Protein AF-A0A6I5P3J1-F1 (afdb_monomer)

Nearest PDB structures (foldseek):
  6z1f-assembly1_3  TM=9.610E-01  e=6.184E-30  Nostoc sp. PCC 7120 = FACHB-418
  6z1f-assembly1_6  TM=9.092E-01  e=3.476E-29  Nostoc sp. PCC 7120 = FACHB-418
  6z1d-assembly1_B  TM=9.100E-01  e=6.913E-25  Nostoc sp. PCC 7120 = FACHB-418
  6z1g-assembly1_A  TM=9.385E-01  e=3.424E-09  Nostoc sp. PCC 7120 = FACHB-418
  6mr1-assembly2_B  TM=9.214E-01  e=2.159E-08  Thermosynechococcus vestitus BP-1

Secondary structure (DSSP, 8-state):
-EEEEEEGGGG--SSTTHHHHHHHHHHHHHHHHHHHH---EEEEEE-HHHHHS-SSTT-PPPHHHHHHHHHHHHHHH-TT--PBTTB---SPPPP--EEE--S-GGGS-HHHHSTTT---------HHHHHHHHHHHTGGGT--HHHHHHHHHHSTT--HHHHHHHHHHHHHHHHHHHHHHH-TTTHHHHHTS-SSPPPPPPP---HHHHHHHHHHHHHHHHHHHHHHHHHHHHHHHHHT-SSS--SSSSTTTTT--SS-------------------------------------TTS-PPPHHHHHHHHHHHHTT-EEEEEEE-HHHHTTT--EEEEE---S-HHHHHHHHHHHHHHTTTSEEEEEEEETTTTEEEEEEEEE---

Radius of gyration: 30.61 Å; Cα contacts (8 Å, |Δi|>4): 395; chains: 1; bounding box: 60×76×86 Å

Foldseek 3Di:
DAEQEDELVCLDDPDQCVSLLVVLVSLVVQLVCCVPVVDAYAYEYEAVCSNQNDPDPPDDGDSSNVSNLVSLVVCLVQVQARDHVPDHDPGTTPRHHYHYDHDDCVRHDVVCVDPRRDDDDDDDQDLVSLLVLLCVLCVVQPDDSVLSNVLCVLCVQDDSVLSNVLLVVQVVVVVVVVCVVCDVVRVCCQDVVDPDHDDDDRGRPDSVVSSVSSVVVVVVVVVVVVVVVVVVVVVVVVVPPPDDDPPPPPPPPVPDDPRPDDDDYDDDDYDDDDDDDDDDDDDDDDDDDDDDDDDDPPFPQQDPVVLVVVVVLVVVVWWKWKWKDAPVCVVVVDTHTQDGDPPPDSVVVRVSVSVSCVVRVQIWMWMWTADPVVRDTPDIGTRHHGD

Solvent-accessible surface area (backbone atoms only — not comparable to full-atom values): 23934 Å² total; per-residue (Å²): 119,49,76,40,80,42,55,14,69,67,38,52,63,96,54,86,51,50,37,34,51,50,55,41,50,49,50,48,51,33,24,47,46,31,72,74,70,73,43,60,39,31,37,37,35,40,40,39,38,76,27,50,38,68,92,43,103,80,57,73,84,51,73,42,34,55,41,38,53,53,44,52,44,52,38,58,77,35,49,38,67,73,63,51,94,98,48,87,71,91,72,75,43,59,73,61,56,76,48,75,43,59,92,61,72,85,64,44,67,62,83,52,65,39,91,91,61,51,84,87,82,89,87,73,78,50,73,68,53,45,49,54,52,54,44,60,74,42,57,92,63,73,64,50,73,67,49,44,49,52,55,48,66,75,44,71,88,58,59,76,64,54,59,56,50,49,58,48,52,61,51,48,56,56,50,51,52,49,36,65,75,61,29,79,89,44,38,60,50,51,61,76,68,48,97,64,68,81,82,80,75,86,71,85,73,46,61,71,56,54,52,52,53,43,54,49,51,54,52,51,53,52,50,54,52,53,53,50,51,49,50,54,48,50,51,50,52,66,73,51,80,62,95,87,71,80,78,78,69,55,83,74,61,82,75,72,70,91,59,90,70,95,77,87,85,85,88,88,84,84,89,80,89,82,92,88,89,86,91,84,91,79,88,86,88,88,88,88,86,85,87,84,83,91,88,72,95,85,64,75,68,77,52,73,69,55,51,53,52,52,51,54,39,47,74,72,67,30,38,51,34,37,32,35,27,48,80,77,38,52,79,70,72,58,70,42,74,71,51,80,45,88,65,87,43,73,66,62,43,52,54,52,50,40,49,45,51,63,76,42,56,73,18,35,29,28,44,34,31,31,35,76,87,78,74,40,76,78,40,78,44,76,79,42,61,49,128

pLDDT: mean 75.34, std 22.21, range [23.5, 97.44]

Sequence (387 aa):
VEVVHISGGELESPDAGDPARLIRLRYREAAELVRVRGKMAVLMINDLDAGAGRFDGLTQYTVNTQLVNNTLMNIADNPTNVQLPGSYDETPLPRIPIVVTGNDFATLYAPLIRDGRMEKFYWEPDHDDRLGIVGGIFAPDGLTRADIETLVDEFPTQAIDFYGALRAQIYDEQIVDFIHAVGVENVSRSVVNTTKPPQFKQPNFRIAHLIEVGNQLVREQRRVQEMSLVSEYNQALTRTARPGQAEAHMAQKANGQFYRTYASDANSASNSNATTMAAAQASPERNARASDAELSSLRPSLTPETQQQVHNLLAQGYRVGMEHVDERRFRTNSWQSCTILDAQDDTQAFDAMERCLTQYSNEYVRLIGIDPKNKQRVLETIIQRPS

Structure (mmCIF, N/CA/C/O backbone):
data_AF-A0A6I5P3J1-F1
#
_entry.id   AF-A0A6I5P3J1-F1
#
loop_
_atom_site.group_PDB
_atom_site.id
_atom_site.type_symbol
_atom_site.label_atom_id
_atom_site.label_alt_id
_atom_site.label_comp_id
_atom_site.label_asym_id
_atom_site.label_entity_id
_atom_site.label_seq_id
_atom_site.pdbx_PDB_ins_code
_atom_site.Cartn_x
_atom_site.Cartn_y
_atom_site.Cartn_z
_atom_site.occupancy
_atom_site.B_iso_or_equiv
_atom_site.auth_seq_id
_atom_site.auth_comp_id
_atom_site.auth_asym_id
_atom_site.auth_atom_id
_atom_site.pdbx_PDB_model_num
ATOM 1 N N . VAL A 1 1 ? 13.137 -15.853 -1.231 1.00 86.62 1 VAL A N 1
ATOM 2 C CA . VAL A 1 1 ? 13.192 -14.896 -2.357 1.00 86.62 1 VAL A CA 1
ATOM 3 C C . VAL A 1 1 ? 13.574 -13.550 -1.768 1.00 86.62 1 VAL A C 1
ATOM 5 O O . VAL A 1 1 ? 13.016 -13.214 -0.733 1.00 86.62 1 VAL A O 1
ATOM 8 N N . GLU A 1 2 ? 14.560 -12.850 -2.324 1.00 94.12 2 GLU A N 1
ATOM 9 C CA . GLU A 1 2 ? 14.904 -11.476 -1.919 1.00 94.12 2 GLU A CA 1
ATOM 10 C C . GLU A 1 2 ? 14.090 -10.482 -2.765 1.00 94.12 2 GLU A C 1
ATOM 12 O O . GLU A 1 2 ? 13.913 -10.695 -3.963 1.00 94.12 2 GLU A O 1
ATOM 17 N N . VAL A 1 3 ? 13.551 -9.430 -2.151 1.00 96.25 3 VAL A N 1
ATOM 18 C CA . VAL A 1 3 ? 12.688 -8.455 -2.835 1.00 96.25 3 VAL A CA 1
ATOM 19 C C . VAL A 1 3 ? 13.386 -7.103 -2.854 1.00 96.25 3 VAL A C 1
ATOM 21 O O . VAL A 1 3 ? 13.797 -6.603 -1.808 1.00 96.25 3 VAL A O 1
ATOM 24 N N . VAL A 1 4 ? 13.522 -6.518 -4.042 1.00 96.38 4 VAL A N 1
ATOM 25 C CA . VAL A 1 4 ? 13.936 -5.123 -4.216 1.00 96.38 4 VAL A CA 1
ATOM 26 C C . VAL A 1 4 ? 12.673 -4.303 -4.435 1.00 96.38 4 VAL A C 1
ATOM 28 O O . VAL A 1 4 ? 11.922 -4.579 -5.368 1.00 96.38 4 VAL A O 1
ATOM 31 N N . HIS A 1 5 ? 12.422 -3.329 -3.566 1.00 95.62 5 HIS A N 1
ATOM 32 C CA . HIS A 1 5 ? 11.192 -2.540 -3.578 1.00 95.62 5 HIS A CA 1
ATOM 33 C C . HIS A 1 5 ? 11.377 -1.199 -4.292 1.00 95.62 5 HIS A C 1
ATOM 35 O O . HIS A 1 5 ? 12.424 -0.562 -4.173 1.00 95.62 5 HIS A O 1
ATOM 41 N N . ILE A 1 6 ? 10.329 -0.777 -4.995 1.00 94.25 6 ILE A N 1
ATOM 42 C CA . ILE A 1 6 ? 10.117 0.583 -5.488 1.00 94.25 6 ILE A CA 1
ATOM 43 C C . ILE A 1 6 ? 8.711 1.002 -5.063 1.00 94.25 6 ILE A C 1
ATOM 45 O O . ILE A 1 6 ? 7.750 0.268 -5.305 1.00 94.25 6 ILE A O 1
ATOM 49 N N . SER A 1 7 ? 8.584 2.170 -4.444 1.00 88.94 7 SER A N 1
ATOM 50 C CA . SER A 1 7 ? 7.281 2.788 -4.178 1.00 88.94 7 SER A CA 1
ATOM 51 C C . SER A 1 7 ? 6.834 3.635 -5.370 1.00 88.94 7 SER A C 1
ATOM 53 O O . SER A 1 7 ? 7.659 4.293 -6.004 1.00 88.94 7 SER A O 1
ATOM 55 N N . GLY A 1 8 ? 5.530 3.685 -5.653 1.00 81.88 8 GLY A N 1
ATOM 56 C CA . GLY A 1 8 ? 4.958 4.559 -6.680 1.00 81.88 8 GLY A CA 1
ATOM 57 C C . GLY A 1 8 ? 5.369 6.023 -6.509 1.00 81.88 8 GLY A C 1
ATOM 58 O O . GLY A 1 8 ? 5.711 6.679 -7.488 1.00 81.88 8 GLY A O 1
ATOM 59 N N . GLY A 1 9 ? 5.468 6.509 -5.267 1.00 79.94 9 GLY A N 1
ATOM 60 C CA . GLY A 1 9 ? 5.926 7.874 -4.980 1.00 79.94 9 GLY A CA 1
ATOM 61 C C . GLY A 1 9 ? 7.394 8.143 -5.342 1.00 79.94 9 GLY A C 1
ATOM 62 O O . GLY A 1 9 ? 7.754 9.284 -5.599 1.00 79.94 9 GLY A O 1
ATOM 63 N N . GLU A 1 10 ? 8.249 7.116 -5.420 1.00 83.38 10 GLU A N 1
ATOM 64 C CA . GLU A 1 10 ? 9.644 7.266 -5.878 1.00 83.38 10 GLU A CA 1
ATOM 65 C C . GLU A 1 10 ? 9.749 7.374 -7.407 1.00 83.38 10 GLU A C 1
ATOM 67 O O . GLU A 1 10 ? 10.803 7.718 -7.945 1.00 83.38 10 GLU A O 1
ATOM 72 N N . LEU A 1 11 ? 8.665 7.065 -8.124 1.00 83.12 11 LEU A N 1
ATOM 73 C CA . LEU A 1 11 ? 8.583 7.205 -9.576 1.00 83.12 11 LEU A CA 1
ATOM 74 C C . LEU A 1 11 ? 8.127 8.606 -10.009 1.00 83.12 11 LEU A C 1
ATOM 76 O O . LEU A 1 11 ? 8.087 8.898 -11.207 1.00 83.12 11 LEU A O 1
ATOM 80 N N . GLU A 1 12 ? 7.861 9.489 -9.047 1.00 79.44 12 GLU A N 1
ATOM 81 C CA . GLU A 1 12 ? 7.618 10.908 -9.255 1.00 79.44 12 GLU A CA 1
ATOM 82 C C . GLU A 1 12 ? 8.851 11.715 -8.814 1.00 79.44 12 GLU A C 1
ATOM 84 O O . GLU A 1 12 ? 9.298 11.640 -7.674 1.00 79.44 12 GLU A O 1
ATOM 89 N N . SER A 1 13 ? 9.439 12.484 -9.732 1.00 79.38 13 SER A N 1
ATOM 90 C CA . SER A 1 13 ? 10.625 13.303 -9.451 1.00 79.38 13 SER A CA 1
ATOM 91 C C . SER A 1 13 ? 10.563 14.631 -10.210 1.00 79.38 13 SER A C 1
ATOM 93 O O . SER A 1 13 ? 10.092 14.649 -11.352 1.00 79.38 13 SER A O 1
ATOM 95 N N . PRO A 1 14 ? 11.036 15.751 -9.631 1.00 76.19 14 PRO A N 1
ATOM 96 C CA . PRO A 1 14 ? 11.164 17.009 -10.365 1.00 76.19 14 PRO A CA 1
ATOM 97 C C . PRO A 1 14 ? 12.194 16.917 -11.504 1.00 76.19 14 PRO A C 1
ATOM 99 O O . PRO A 1 14 ? 12.090 17.658 -12.482 1.00 76.19 14 PRO A O 1
ATOM 102 N N . ASP A 1 15 ? 13.152 15.991 -11.403 1.00 79.06 15 ASP A N 1
ATOM 103 C CA . ASP A 1 15 ? 14.215 15.809 -12.383 1.00 79.06 15 ASP A CA 1
ATOM 104 C C . ASP A 1 15 ? 13.796 14.818 -13.474 1.00 79.06 15 ASP A C 1
ATOM 106 O O . ASP A 1 15 ? 13.543 13.631 -13.234 1.00 79.06 15 ASP A O 1
ATOM 110 N N . ALA A 1 16 ? 13.742 15.308 -14.714 1.00 76.00 16 ALA A N 1
ATOM 111 C CA . ALA A 1 16 ? 13.331 14.507 -15.858 1.00 76.00 16 ALA A CA 1
ATOM 112 C C . ALA A 1 16 ? 14.263 13.300 -16.065 1.00 76.00 16 ALA A C 1
ATOM 114 O O . ALA A 1 16 ? 15.468 13.442 -16.272 1.00 76.00 16 ALA A O 1
ATOM 115 N N . GLY A 1 17 ? 13.680 12.100 -16.069 1.00 80.62 17 GLY A N 1
ATOM 116 C CA . GLY A 1 17 ? 14.396 10.850 -16.347 1.00 80.62 17 GLY A CA 1
ATOM 117 C C . GLY A 1 17 ? 15.057 10.181 -15.144 1.00 80.62 17 GLY A C 1
ATOM 118 O O . GLY A 1 17 ? 15.523 9.047 -15.284 1.00 80.62 17 GLY A O 1
ATOM 119 N N . ASP A 1 18 ? 15.026 10.792 -13.959 1.00 86.94 18 ASP A N 1
ATOM 120 C CA . ASP A 1 18 ? 15.466 10.120 -12.735 1.00 86.94 18 ASP A CA 1
ATOM 121 C C . ASP A 1 18 ? 14.627 8.864 -12.402 1.00 86.94 18 ASP A C 1
ATOM 123 O O . ASP A 1 18 ? 15.227 7.817 -12.143 1.00 86.94 18 ASP A O 1
ATOM 127 N N . PRO A 1 19 ? 13.285 8.855 -12.571 1.00 88.38 19 PRO A N 1
ATOM 128 C CA . PRO A 1 19 ? 12.478 7.645 -12.364 1.00 88.38 19 PRO A CA 1
ATOM 129 C C . PRO A 1 19 ? 12.884 6.477 -13.276 1.00 88.38 19 PRO A C 1
ATOM 131 O O . PRO A 1 19 ? 12.952 5.320 -12.858 1.00 88.38 19 PRO A O 1
ATOM 134 N N . ALA A 1 20 ? 13.235 6.771 -14.532 1.00 90.81 20 ALA A N 1
ATOM 135 C CA . ALA A 1 20 ? 13.727 5.771 -15.479 1.00 90.81 20 ALA A CA 1
ATOM 136 C C . ALA A 1 20 ? 15.096 5.206 -15.063 1.00 90.81 20 ALA A C 1
ATOM 138 O O . ALA A 1 20 ? 15.350 4.002 -15.179 1.00 90.81 20 ALA A O 1
ATOM 139 N N . ARG A 1 21 ? 15.987 6.067 -14.559 1.00 92.31 21 ARG A N 1
ATOM 140 C CA . ARG A 1 21 ? 17.290 5.664 -14.021 1.00 92.31 21 ARG A CA 1
ATOM 141 C C . ARG A 1 21 ? 17.126 4.797 -12.771 1.00 92.31 21 ARG A C 1
ATOM 143 O O . ARG A 1 21 ? 17.815 3.782 -12.663 1.00 92.31 21 ARG A O 1
ATOM 150 N N . LEU A 1 22 ? 16.206 5.156 -11.875 1.00 93.69 22 LEU A N 1
ATOM 151 C CA . LEU A 1 22 ? 15.910 4.419 -10.647 1.00 93.69 22 LEU A CA 1
ATOM 152 C C . LEU A 1 22 ? 15.470 2.980 -10.944 1.00 93.69 22 LEU A C 1
ATOM 154 O O . LEU A 1 22 ? 16.048 2.047 -10.390 1.00 93.69 22 LEU A O 1
ATOM 158 N N . ILE A 1 23 ? 14.529 2.780 -11.874 1.00 94.75 23 ILE A N 1
ATOM 159 C CA . ILE A 1 23 ? 14.066 1.436 -12.265 1.00 94.75 23 ILE A CA 1
ATOM 160 C C . ILE A 1 23 ? 15.234 0.573 -12.759 1.00 94.75 23 ILE A C 1
ATOM 162 O O . ILE A 1 23 ? 15.389 -0.572 -12.335 1.00 94.75 23 ILE A O 1
ATOM 166 N N . ARG A 1 24 ? 16.098 1.123 -13.623 1.00 95.25 24 ARG A N 1
ATOM 167 C CA . ARG A 1 24 ? 17.278 0.409 -14.144 1.00 95.25 24 ARG A CA 1
ATOM 168 C C . ARG A 1 24 ? 18.265 0.060 -13.035 1.00 95.25 24 ARG A C 1
ATOM 170 O O . ARG A 1 24 ? 18.791 -1.050 -13.019 1.00 95.25 24 ARG A O 1
ATOM 177 N N . LEU A 1 25 ? 18.500 0.985 -12.107 1.00 95.44 25 LEU A N 1
ATOM 178 C CA . LEU A 1 25 ? 19.387 0.773 -10.966 1.00 95.44 25 LEU A CA 1
ATOM 179 C C . LEU A 1 25 ? 18.881 -0.368 -10.075 1.00 95.44 25 LEU A C 1
ATOM 181 O O . LEU A 1 25 ? 19.639 -1.290 -9.787 1.00 95.44 25 LEU A O 1
ATOM 185 N N . ARG A 1 26 ? 17.598 -0.345 -9.702 1.00 96.50 26 ARG A N 1
ATOM 186 C CA . ARG A 1 26 ? 16.968 -1.370 -8.855 1.00 96.50 26 ARG A CA 1
ATOM 187 C C . ARG A 1 26 ? 16.869 -2.730 -9.544 1.00 96.50 26 ARG A C 1
ATOM 189 O O . ARG A 1 26 ? 17.075 -3.758 -8.906 1.00 96.50 26 ARG A O 1
ATOM 196 N N . TYR A 1 27 ? 16.634 -2.753 -10.856 1.00 96.94 27 TYR A N 1
ATOM 197 C CA . TYR A 1 27 ? 16.687 -3.990 -11.637 1.00 96.94 27 TYR A CA 1
ATOM 198 C C . TYR A 1 27 ? 18.093 -4.610 -11.613 1.00 96.94 27 TYR A C 1
ATOM 200 O O . TYR A 1 27 ? 18.238 -5.809 -11.379 1.00 96.94 27 TYR A O 1
ATOM 208 N N . ARG A 1 28 ? 19.145 -3.797 -11.803 1.00 94.62 28 ARG A N 1
ATOM 209 C CA . ARG A 1 28 ? 20.540 -4.261 -11.707 1.00 94.62 28 ARG A CA 1
ATOM 210 C C . ARG A 1 28 ? 20.904 -4.706 -10.293 1.00 94.62 28 ARG A C 1
ATOM 212 O O . ARG A 1 28 ? 21.594 -5.704 -10.147 1.00 94.62 28 ARG A O 1
ATOM 219 N N . GLU A 1 29 ? 20.420 -4.013 -9.267 1.00 94.56 29 GLU A N 1
ATOM 220 C CA . GLU A 1 29 ? 20.587 -4.423 -7.868 1.00 94.56 29 GLU A CA 1
ATOM 221 C C . GLU A 1 29 ? 20.016 -5.829 -7.636 1.00 94.56 29 GLU A C 1
ATOM 223 O O . GLU A 1 29 ? 20.724 -6.706 -7.144 1.00 94.56 29 GLU A O 1
ATOM 228 N N . ALA A 1 30 ? 18.784 -6.092 -8.083 1.00 96.00 30 ALA A N 1
ATOM 229 C CA . ALA A 1 30 ? 18.188 -7.425 -8.010 1.00 96.00 30 ALA A CA 1
ATOM 230 C C . ALA A 1 30 ? 18.987 -8.470 -8.815 1.00 96.00 30 ALA A C 1
ATOM 232 O O . ALA A 1 30 ? 19.178 -9.596 -8.352 1.00 96.00 30 ALA A O 1
ATOM 233 N N . ALA A 1 31 ? 19.502 -8.093 -9.990 1.00 95.19 31 ALA A N 1
ATOM 234 C CA . ALA A 1 31 ? 20.349 -8.948 -10.819 1.00 95.19 31 ALA A CA 1
ATOM 235 C C . ALA A 1 31 ? 21.655 -9.346 -10.111 1.00 95.19 31 ALA A C 1
ATOM 237 O O . ALA A 1 31 ? 22.053 -10.513 -10.134 1.00 95.19 31 ALA A O 1
ATOM 238 N N . GLU A 1 32 ? 22.285 -8.403 -9.416 1.00 92.69 32 GLU A N 1
ATOM 239 C CA . GLU A 1 32 ? 23.478 -8.653 -8.611 1.00 92.69 32 GLU A CA 1
ATOM 240 C C . GLU A 1 32 ? 23.196 -9.570 -7.419 1.00 92.69 32 GLU A C 1
ATOM 242 O O . GLU A 1 32 ? 24.002 -10.456 -7.130 1.00 92.69 32 GLU A O 1
ATOM 247 N N . LEU A 1 33 ? 22.036 -9.437 -6.763 1.00 93.62 33 LEU A N 1
ATOM 248 C CA . LEU A 1 33 ? 21.637 -10.352 -5.688 1.00 93.62 33 LEU A CA 1
ATOM 249 C C . LEU A 1 33 ? 21.559 -11.801 -6.183 1.00 93.62 33 LEU A C 1
ATOM 251 O O . LEU A 1 33 ? 22.085 -12.701 -5.523 1.00 93.62 33 LEU A O 1
ATOM 255 N N . VAL A 1 34 ? 20.977 -12.031 -7.365 1.00 94.94 34 VAL A N 1
ATOM 256 C CA . VAL A 1 34 ? 20.931 -13.369 -7.978 1.00 94.94 34 VAL A CA 1
ATOM 257 C C . VAL A 1 34 ? 22.337 -13.866 -8.301 1.00 94.94 34 VAL A C 1
ATOM 259 O O . VAL A 1 34 ? 22.687 -14.993 -7.948 1.00 94.94 34 VAL A O 1
ATOM 262 N N . ARG A 1 35 ? 23.158 -13.022 -8.933 1.00 92.56 35 ARG A N 1
ATOM 263 C CA . ARG A 1 35 ? 24.502 -13.380 -9.402 1.00 92.56 35 ARG A CA 1
ATOM 264 C C . ARG A 1 35 ? 25.467 -13.706 -8.261 1.00 92.56 35 ARG A C 1
ATOM 266 O O . ARG A 1 35 ? 26.195 -14.688 -8.348 1.00 92.56 35 ARG A O 1
ATOM 273 N N . VAL A 1 36 ? 25.477 -12.893 -7.204 1.00 91.69 36 VAL A N 1
ATOM 274 C CA . VAL A 1 36 ? 26.443 -12.999 -6.098 1.00 91.69 36 VAL A CA 1
ATOM 275 C C . VAL A 1 36 ? 25.971 -13.970 -5.021 1.00 91.69 36 VAL A C 1
ATOM 277 O O . VAL A 1 36 ? 26.767 -14.752 -4.507 1.00 91.69 36 VAL A O 1
ATOM 280 N N . ARG A 1 37 ? 24.686 -13.921 -4.645 1.00 89.06 37 ARG A N 1
ATOM 281 C CA . ARG A 1 37 ? 24.162 -14.704 -3.512 1.00 89.06 37 ARG A CA 1
ATOM 282 C C . ARG A 1 37 ? 23.553 -16.039 -3.929 1.00 89.06 37 ARG A C 1
ATOM 284 O O . ARG A 1 37 ? 23.263 -16.848 -3.052 1.00 89.06 37 ARG A O 1
ATOM 291 N N . GLY A 1 38 ? 23.316 -16.263 -5.225 1.00 89.94 38 GLY A N 1
ATOM 292 C CA . GLY A 1 38 ? 22.702 -17.493 -5.733 1.00 89.94 38 GLY A CA 1
ATOM 293 C C . GLY A 1 38 ? 21.269 -17.721 -5.237 1.00 89.94 38 GLY A C 1
ATOM 294 O O . GLY A 1 38 ? 20.818 -18.861 -5.156 1.00 89.94 38 GLY A O 1
ATOM 295 N N . LYS A 1 39 ? 20.552 -16.655 -4.856 1.00 88.00 39 LYS A N 1
ATOM 296 C CA . LYS A 1 39 ? 19.162 -16.712 -4.378 1.00 88.00 39 LYS A CA 1
ATOM 297 C C . LYS A 1 39 ? 18.219 -16.110 -5.411 1.00 88.00 39 LYS A C 1
ATOM 299 O O . LYS A 1 39 ? 18.588 -15.179 -6.114 1.00 88.00 39 LYS A O 1
ATOM 304 N N . MET A 1 40 ? 16.978 -16.595 -5.451 1.00 95.25 40 MET A N 1
ATOM 305 C CA . MET A 1 40 ? 15.918 -15.956 -6.237 1.00 95.25 40 MET A CA 1
ATOM 306 C C . MET A 1 40 ? 15.684 -14.523 -5.749 1.00 95.25 40 MET A C 1
ATOM 308 O O . MET A 1 40 ? 15.490 -14.331 -4.543 1.00 95.25 40 MET A O 1
ATOM 312 N N . ALA A 1 41 ? 15.642 -13.564 -6.674 1.00 96.50 41 ALA A N 1
ATOM 313 C CA . ALA A 1 41 ? 15.286 -12.175 -6.406 1.00 96.50 41 ALA A CA 1
ATOM 314 C C . ALA A 1 41 ? 14.157 -11.698 -7.331 1.00 96.50 41 ALA A C 1
ATOM 316 O O . ALA A 1 41 ? 13.994 -12.223 -8.433 1.00 96.50 41 ALA A O 1
ATOM 317 N N . VAL A 1 42 ? 13.389 -10.709 -6.880 1.00 97.44 42 VAL A N 1
ATOM 318 C CA . VAL A 1 42 ? 12.285 -10.085 -7.624 1.00 97.44 42 VAL A CA 1
ATOM 319 C C . VAL A 1 42 ? 12.333 -8.571 -7.438 1.00 97.44 42 VAL A C 1
ATOM 321 O O . VAL A 1 42 ? 12.675 -8.085 -6.358 1.00 97.44 42 VAL A O 1
ATOM 324 N N . LEU A 1 43 ? 11.994 -7.827 -8.489 1.00 97.31 43 LEU A N 1
ATOM 325 C CA . LEU A 1 43 ? 11.749 -6.391 -8.406 1.00 97.31 43 LEU A CA 1
ATOM 326 C C . LEU A 1 43 ? 10.251 -6.167 -8.177 1.00 97.31 43 LEU A C 1
ATOM 328 O O . LEU A 1 43 ? 9.442 -6.567 -9.009 1.00 97.31 43 LEU A O 1
ATOM 332 N N . MET A 1 44 ? 9.879 -5.543 -7.063 1.00 96.44 44 MET A N 1
ATOM 333 C CA . MET A 1 44 ? 8.490 -5.255 -6.707 1.00 96.44 44 MET A CA 1
ATOM 334 C C . MET A 1 44 ? 8.239 -3.750 -6.766 1.00 96.44 44 MET A C 1
ATOM 336 O O . MET A 1 44 ? 8.883 -2.990 -6.045 1.00 96.44 44 MET A O 1
ATOM 340 N N . ILE A 1 45 ? 7.309 -3.330 -7.619 1.00 92.88 45 ILE A N 1
ATOM 341 C CA . ILE A 1 45 ? 6.881 -1.938 -7.763 1.00 92.88 45 ILE A CA 1
ATOM 342 C C . ILE A 1 45 ? 5.468 -1.821 -7.196 1.00 92.88 45 ILE A C 1
ATOM 344 O O . ILE A 1 45 ? 4.522 -2.337 -7.791 1.00 92.88 45 ILE A O 1
ATOM 348 N N . ASN A 1 46 ? 5.330 -1.161 -6.051 1.00 90.12 46 ASN A N 1
ATOM 349 C CA . ASN A 1 46 ? 4.037 -0.997 -5.393 1.00 90.12 46 ASN A CA 1
ATOM 350 C C . ASN A 1 46 ? 3.354 0.298 -5.822 1.00 90.12 46 ASN A C 1
ATOM 352 O O . ASN A 1 46 ? 4.023 1.319 -5.971 1.00 90.12 46 ASN A O 1
ATOM 356 N N . ASP A 1 47 ? 2.032 0.244 -5.968 1.00 82.69 47 ASP A N 1
ATOM 357 C CA . ASP A 1 47 ? 1.157 1.389 -6.248 1.00 82.69 47 ASP A CA 1
ATOM 358 C C . ASP A 1 47 ? 1.627 2.192 -7.471 1.00 82.69 47 ASP A C 1
ATOM 360 O O . ASP A 1 47 ? 1.813 3.409 -7.431 1.00 82.69 47 ASP A O 1
ATOM 364 N N . LEU A 1 48 ? 1.884 1.493 -8.584 1.00 80.00 48 LEU A N 1
ATOM 365 C CA . LEU A 1 48 ? 2.404 2.111 -9.807 1.00 80.00 48 LEU A CA 1
ATOM 366 C C . LEU A 1 48 ? 1.442 3.162 -10.374 1.00 80.00 48 LEU A C 1
ATOM 368 O O . LEU A 1 48 ? 1.887 4.148 -10.957 1.00 80.00 48 LEU A O 1
ATOM 372 N N . ASP A 1 49 ? 0.137 2.976 -10.204 1.00 70.38 49 ASP A N 1
ATOM 373 C CA . ASP A 1 49 ? -0.881 3.963 -10.562 1.00 70.38 49 ASP A CA 1
ATOM 374 C C . ASP A 1 49 ? -0.709 5.284 -9.801 1.00 70.38 49 ASP A C 1
ATOM 376 O O . ASP A 1 49 ? -1.029 6.335 -10.354 1.00 70.38 49 ASP A O 1
ATOM 380 N N . ALA A 1 50 ? -0.101 5.264 -8.610 1.00 64.81 50 ALA A N 1
ATOM 381 C CA . ALA A 1 50 ? 0.222 6.478 -7.875 1.00 64.81 50 ALA A CA 1
ATOM 382 C C . ALA A 1 50 ? 1.403 7.280 -8.446 1.00 64.81 50 ALA A C 1
ATOM 384 O O . ALA A 1 50 ? 1.444 8.497 -8.296 1.00 64.81 50 ALA A O 1
ATOM 385 N N . GLY A 1 51 ? 2.346 6.626 -9.127 1.00 58.38 51 GLY A N 1
ATOM 386 C CA . GLY A 1 51 ? 3.509 7.289 -9.740 1.00 58.38 51 GLY A CA 1
ATOM 387 C C . GLY A 1 51 ? 3.427 7.466 -11.259 1.00 58.38 51 GLY A C 1
ATOM 388 O O . GLY A 1 51 ? 4.129 8.296 -11.835 1.00 58.38 51 GLY A O 1
ATOM 389 N N . ALA A 1 52 ? 2.600 6.662 -11.930 1.00 56.28 52 ALA A N 1
ATOM 390 C CA . ALA A 1 52 ? 2.525 6.565 -13.388 1.00 56.28 52 ALA A CA 1
ATOM 391 C C . ALA A 1 52 ? 1.082 6.518 -13.938 1.00 56.28 52 ALA A C 1
ATOM 393 O O . ALA A 1 52 ? 0.895 6.366 -15.150 1.00 56.28 52 ALA A O 1
ATOM 394 N N . GLY A 1 53 ? 0.064 6.618 -13.077 1.00 53.38 53 GLY A N 1
ATOM 395 C CA . GLY A 1 53 ? -1.351 6.659 -13.452 1.00 53.38 53 GLY A CA 1
ATOM 396 C C . GLY A 1 53 ? -1.890 8.083 -13.618 1.00 53.38 53 GLY A C 1
ATOM 397 O O . GLY A 1 53 ? -1.275 9.069 -13.211 1.00 53.38 53 GLY A O 1
ATOM 398 N N . ARG A 1 54 ? -3.061 8.207 -14.254 1.00 55.06 54 ARG A N 1
ATOM 399 C CA . ARG A 1 54 ? -3.793 9.480 -14.335 1.00 55.06 54 ARG A CA 1
ATOM 400 C C . ARG A 1 54 ? -4.730 9.589 -13.136 1.00 55.06 54 ARG A C 1
ATOM 402 O O . ARG A 1 54 ? -5.680 8.820 -13.059 1.00 55.06 54 ARG A O 1
ATOM 409 N N . PHE A 1 55 ? -4.505 10.554 -12.250 1.00 49.53 55 PHE A N 1
ATOM 410 C CA . PHE A 1 55 ? -5.394 10.769 -11.102 1.00 49.53 55 PHE A CA 1
ATOM 411 C C . PHE A 1 55 ? -6.670 11.543 -11.426 1.00 49.53 55 PHE A C 1
ATOM 413 O O . PHE A 1 55 ? -7.617 11.493 -10.652 1.00 49.53 55 PHE A O 1
ATOM 420 N N . ASP A 1 56 ? -6.727 12.243 -12.558 1.00 45.41 56 ASP A N 1
ATOM 421 C CA . ASP A 1 56 ? -7.948 12.920 -12.974 1.00 45.41 56 ASP A CA 1
ATOM 422 C C . ASP A 1 56 ? -7.898 13.236 -14.471 1.00 45.41 56 ASP A C 1
ATOM 424 O O . ASP A 1 56 ? -6.821 13.403 -15.046 1.00 45.41 56 ASP A O 1
ATOM 428 N N . GLY A 1 57 ? -9.049 13.405 -15.123 1.00 45.59 57 GLY A N 1
ATOM 429 C CA . GLY A 1 57 ? -9.118 13.832 -16.535 1.00 45.59 57 GLY A CA 1
ATOM 430 C C . GLY A 1 57 ? -8.478 15.206 -16.822 1.00 45.59 57 GLY A C 1
ATOM 431 O O . GLY A 1 57 ? -8.440 15.637 -17.973 1.00 45.59 57 GLY A O 1
ATOM 432 N N . LEU A 1 58 ? -7.987 15.884 -15.778 1.00 42.84 58 LEU A N 1
ATOM 433 C CA . LEU A 1 58 ? -7.355 17.201 -15.779 1.00 42.84 58 LEU A CA 1
ATOM 434 C C . LEU A 1 58 ? -5.824 17.157 -15.600 1.00 42.84 58 LEU A C 1
ATOM 436 O O . LEU A 1 58 ? -5.170 18.164 -15.868 1.00 42.84 58 LEU A O 1
ATOM 440 N N . THR A 1 59 ? -5.231 16.036 -15.167 1.00 46.34 59 THR A N 1
ATOM 441 C CA . THR A 1 59 ? -3.772 15.913 -15.013 1.00 46.34 59 THR A CA 1
ATOM 442 C C . THR A 1 59 ? -3.139 15.385 -16.304 1.00 46.34 59 THR A C 1
ATOM 444 O O . THR A 1 59 ? -3.412 14.277 -16.768 1.00 46.34 59 THR A O 1
ATOM 447 N N . GLN A 1 60 ? -2.309 16.217 -16.944 1.00 46.28 60 GLN A N 1
ATOM 448 C CA . GLN A 1 60 ? -1.522 15.814 -18.113 1.00 46.28 60 GLN A CA 1
ATOM 449 C C . GLN A 1 60 ? -0.492 14.746 -17.719 1.00 46.28 60 GLN A C 1
ATOM 451 O O . GLN A 1 60 ? 0.026 14.764 -16.603 1.00 46.28 60 GLN A O 1
ATOM 456 N N . TYR A 1 61 ? -0.153 13.843 -18.649 1.00 52.00 61 TYR A N 1
ATOM 457 C CA . TYR A 1 61 ? 0.988 12.943 -18.474 1.00 52.00 61 TYR A CA 1
ATOM 458 C C . TYR A 1 61 ? 2.235 13.755 -18.134 1.00 52.00 61 TYR A C 1
ATOM 460 O O . TYR A 1 61 ? 2.682 14.576 -18.938 1.00 52.00 61 TYR A O 1
ATOM 468 N N . THR A 1 62 ? 2.838 13.484 -16.982 1.00 60.97 62 THR A N 1
ATOM 469 C CA . THR A 1 62 ? 4.179 13.988 -16.706 1.00 60.97 62 THR A CA 1
ATOM 470 C C . THR A 1 62 ? 5.161 13.299 -17.659 1.00 60.97 62 THR A C 1
ATOM 472 O O . THR A 1 62 ? 4.990 12.128 -18.015 1.00 60.97 62 THR A O 1
ATOM 475 N N . VAL A 1 63 ? 6.212 14.007 -18.087 1.00 59.25 63 VAL A N 1
ATOM 476 C CA . VAL A 1 63 ? 7.294 13.433 -18.917 1.00 59.25 63 VAL A CA 1
ATOM 477 C C . VAL A 1 63 ? 7.853 12.152 -18.274 1.00 59.25 63 VAL A C 1
ATOM 479 O O . VAL A 1 63 ? 8.160 11.178 -18.960 1.00 59.25 63 VAL A O 1
ATOM 482 N N . ASN A 1 64 ? 7.879 12.107 -16.943 1.00 73.44 64 ASN A N 1
ATOM 483 C CA . ASN A 1 64 ? 8.297 10.950 -16.159 1.00 73.44 64 ASN A CA 1
ATOM 484 C C . ASN A 1 64 ? 7.416 9.718 -16.370 1.00 73.44 64 ASN A C 1
ATOM 486 O O . ASN A 1 64 ? 7.951 8.629 -16.553 1.00 73.44 64 ASN A O 1
ATOM 490 N N . THR A 1 65 ? 6.093 9.879 -16.448 1.00 75.38 65 THR A N 1
ATOM 491 C CA . THR A 1 65 ? 5.174 8.756 -16.691 1.00 75.38 65 THR A CA 1
ATOM 492 C C . THR A 1 65 ? 5.473 8.074 -18.030 1.00 75.38 65 THR A C 1
ATOM 494 O O . THR A 1 65 ? 5.473 6.845 -18.135 1.00 75.38 65 THR A O 1
ATOM 497 N N . GLN A 1 66 ? 5.782 8.853 -19.071 1.00 77.75 66 GLN A N 1
ATOM 498 C CA . GLN A 1 66 ? 6.164 8.298 -20.374 1.00 77.75 66 GLN A CA 1
ATOM 499 C C . GLN A 1 66 ? 7.517 7.576 -20.304 1.00 77.75 66 GLN A C 1
ATOM 501 O O . GLN A 1 66 ? 7.667 6.483 -20.850 1.00 77.75 66 GLN A O 1
ATOM 506 N N . LEU A 1 67 ? 8.496 8.153 -19.600 1.00 83.62 67 LEU A N 1
ATOM 507 C CA . LEU A 1 67 ? 9.832 7.573 -19.440 1.00 83.62 67 LEU A CA 1
ATOM 508 C C . LEU A 1 67 ? 9.830 6.281 -18.613 1.00 83.62 67 LEU A C 1
ATOM 510 O O . LEU A 1 67 ? 10.559 5.347 -18.954 1.00 83.62 67 LEU A O 1
ATOM 514 N N . VAL A 1 68 ? 8.997 6.196 -17.574 1.00 86.56 68 VAL A N 1
ATOM 515 C CA . VAL A 1 68 ? 8.785 4.979 -16.775 1.00 86.56 68 VAL A CA 1
ATOM 516 C C . VAL A 1 68 ? 8.223 3.865 -17.655 1.00 86.56 68 VAL A C 1
ATOM 518 O O . VAL A 1 68 ? 8.834 2.799 -17.752 1.00 86.56 68 VAL A O 1
ATOM 521 N N . ASN A 1 69 ? 7.132 4.134 -18.381 1.00 84.31 69 ASN A N 1
ATOM 522 C CA . ASN A 1 69 ? 6.524 3.158 -19.290 1.00 84.31 69 ASN A CA 1
ATOM 523 C C . ASN A 1 69 ? 7.514 2.689 -20.372 1.00 84.31 69 ASN A C 1
ATOM 525 O O . ASN A 1 69 ? 7.695 1.489 -20.577 1.00 84.31 69 ASN A O 1
ATOM 529 N N . ASN A 1 70 ? 8.233 3.615 -21.012 1.00 86.19 70 ASN A N 1
ATOM 530 C CA . ASN A 1 70 ? 9.247 3.274 -22.012 1.00 86.19 70 ASN A CA 1
ATOM 531 C C . ASN A 1 70 ? 10.395 2.441 -21.420 1.00 86.19 70 ASN A C 1
ATOM 533 O O . ASN A 1 70 ? 10.918 1.539 -22.072 1.00 86.19 70 ASN A O 1
ATOM 537 N N . THR A 1 71 ? 10.810 2.723 -20.185 1.00 90.88 71 THR A N 1
ATOM 538 C CA . THR A 1 71 ? 11.878 1.968 -19.513 1.00 90.88 71 THR A CA 1
ATOM 539 C C . THR A 1 71 ? 11.448 0.539 -19.221 1.00 90.88 71 THR A C 1
ATOM 541 O O . THR A 1 71 ? 12.193 -0.388 -19.529 1.00 90.88 71 THR A O 1
ATOM 544 N N . LEU A 1 72 ? 10.236 0.355 -18.701 1.00 90.62 72 LEU A N 1
ATOM 545 C CA . LEU A 1 72 ? 9.665 -0.965 -18.457 1.00 90.62 72 LEU A CA 1
ATOM 546 C C . LEU A 1 72 ? 9.505 -1.767 -19.759 1.00 90.62 72 LEU A C 1
ATOM 548 O O . LEU A 1 72 ? 9.868 -2.939 -19.787 1.00 90.62 72 LEU A O 1
ATOM 552 N N . MET A 1 73 ? 9.070 -1.136 -20.858 1.00 89.12 73 MET A N 1
ATOM 553 C CA . MET A 1 73 ? 9.025 -1.779 -22.183 1.00 89.12 73 MET A CA 1
ATOM 554 C C . MET A 1 73 ? 10.410 -2.255 -22.636 1.00 89.12 73 MET A C 1
ATOM 556 O O . MET A 1 73 ? 10.562 -3.401 -23.051 1.00 89.12 73 MET A O 1
ATOM 560 N N . ASN A 1 74 ? 11.427 -1.398 -22.511 1.00 90.44 74 ASN A N 1
ATOM 561 C CA . ASN A 1 74 ? 12.797 -1.737 -22.902 1.00 90.44 74 ASN A CA 1
ATOM 562 C C . ASN A 1 74 ? 13.364 -2.908 -22.087 1.00 90.44 74 ASN A C 1
ATOM 564 O O . ASN A 1 74 ? 14.066 -3.756 -22.637 1.00 90.44 74 ASN A O 1
ATOM 568 N N . ILE A 1 75 ? 13.069 -2.955 -20.785 1.00 93.44 75 ILE A N 1
ATOM 569 C CA . ILE A 1 75 ? 13.493 -4.053 -19.908 1.00 93.44 75 ILE A CA 1
ATOM 570 C C . ILE A 1 75 ? 12.743 -5.343 -20.261 1.00 93.44 75 ILE A C 1
ATOM 572 O O . ILE A 1 75 ? 13.360 -6.403 -20.300 1.00 93.44 75 ILE A O 1
ATOM 576 N N . ALA A 1 76 ? 11.443 -5.264 -20.557 1.00 91.38 76 ALA A N 1
ATOM 577 C CA . ALA A 1 76 ? 10.655 -6.424 -20.966 1.00 91.38 76 ALA A CA 1
ATOM 578 C C . ALA A 1 76 ? 11.163 -7.037 -22.284 1.00 91.38 76 ALA A C 1
ATOM 580 O O . ALA A 1 76 ? 11.224 -8.260 -22.399 1.00 91.38 76 ALA A O 1
ATOM 581 N N . ASP A 1 77 ? 11.574 -6.201 -23.243 1.00 90.56 77 ASP A N 1
ATOM 582 C CA . ASP A 1 77 ? 12.135 -6.654 -24.521 1.00 90.56 77 ASP A CA 1
ATOM 583 C C . ASP A 1 77 ? 13.534 -7.267 -24.371 1.00 90.56 77 ASP A C 1
ATOM 585 O O . ASP A 1 77 ? 13.841 -8.273 -25.008 1.00 90.56 77 ASP A O 1
ATOM 589 N N . ASN A 1 78 ? 14.394 -6.672 -23.536 1.00 93.12 78 ASN A N 1
ATOM 590 C CA . ASN A 1 78 ? 15.796 -7.075 -23.386 1.00 93.12 78 ASN A CA 1
ATOM 591 C C . ASN A 1 78 ? 16.199 -7.216 -21.904 1.00 93.12 78 ASN A C 1
ATOM 593 O O . ASN A 1 78 ? 17.022 -6.442 -21.404 1.00 93.12 78 ASN A O 1
ATOM 597 N N . PRO A 1 79 ? 15.679 -8.225 -21.180 1.00 94.81 79 PRO A N 1
ATOM 598 C CA . PRO A 1 79 ? 15.847 -8.326 -19.728 1.00 94.81 79 PRO A CA 1
ATOM 599 C C . PRO A 1 79 ? 17.280 -8.644 -19.286 1.00 94.81 79 PRO A C 1
ATOM 601 O O . PRO A 1 79 ? 17.629 -8.439 -18.125 1.00 94.81 79 PRO A O 1
ATOM 604 N N . THR A 1 80 ? 18.115 -9.158 -20.189 1.00 95.12 80 THR A N 1
ATOM 605 C CA . THR A 1 80 ? 19.523 -9.476 -19.923 1.00 95.12 80 THR A CA 1
ATOM 606 C C . THR A 1 80 ? 20.467 -8.319 -20.254 1.00 95.12 80 THR A C 1
ATOM 608 O O . THR A 1 80 ? 21.657 -8.418 -19.972 1.00 95.12 80 THR A O 1
ATOM 611 N N . ASN A 1 81 ? 19.968 -7.222 -20.838 1.00 93.94 81 ASN A N 1
ATOM 612 C CA . ASN A 1 81 ? 20.772 -6.066 -21.233 1.00 93.94 81 ASN A CA 1
ATOM 613 C C . ASN A 1 81 ? 20.144 -4.758 -20.728 1.00 93.94 81 ASN A C 1
ATOM 615 O O . ASN A 1 81 ? 19.541 -3.986 -21.477 1.00 93.94 81 ASN A O 1
ATOM 619 N N . VAL A 1 82 ? 20.294 -4.506 -19.427 1.00 94.00 82 VAL A N 1
ATOM 620 C CA . VAL A 1 82 ? 19.753 -3.311 -18.768 1.00 94.00 82 VAL A CA 1
ATOM 621 C C . VAL A 1 82 ? 20.895 -2.378 -18.369 1.00 94.00 82 VAL A C 1
ATOM 623 O O . VAL A 1 82 ? 21.488 -2.504 -17.301 1.00 94.00 82 VAL A O 1
ATOM 626 N N . GLN A 1 83 ? 21.198 -1.419 -19.245 1.00 90.25 83 GLN A N 1
ATOM 627 C CA . GLN A 1 83 ? 22.261 -0.426 -19.041 1.00 90.25 83 GLN A CA 1
ATOM 628 C C . GLN A 1 83 ? 21.790 0.781 -18.231 1.00 90.25 83 GLN A C 1
ATOM 630 O O . GLN A 1 83 ? 20.598 1.102 -18.226 1.00 90.25 83 GLN A O 1
ATOM 635 N N . LEU A 1 84 ? 22.733 1.467 -17.581 1.00 89.88 84 LEU A N 1
ATOM 636 C CA . LEU A 1 84 ? 22.494 2.770 -16.959 1.00 89.88 84 LEU A CA 1
ATOM 637 C C . LEU A 1 84 ? 22.879 3.879 -17.951 1.00 89.88 84 LEU A C 1
ATOM 639 O O . LEU A 1 84 ? 23.849 3.714 -18.689 1.00 89.88 84 LEU A O 1
ATOM 643 N N . PRO A 1 85 ? 22.168 5.019 -17.988 1.00 83.75 85 PRO A N 1
ATOM 644 C CA . PRO A 1 85 ? 22.564 6.139 -18.838 1.00 83.75 85 PRO A CA 1
ATOM 645 C C . PRO A 1 85 ? 24.023 6.548 -18.572 1.00 83.75 85 PRO A C 1
ATOM 647 O O . PRO A 1 85 ? 24.387 6.837 -17.435 1.00 83.75 85 PRO A O 1
ATOM 650 N N . GLY A 1 86 ? 24.861 6.537 -19.613 1.00 83.56 86 GLY A N 1
ATOM 651 C CA . GLY A 1 86 ? 26.287 6.879 -19.513 1.00 83.56 86 GLY A CA 1
ATOM 652 C C . GLY A 1 86 ? 27.216 5.756 -19.031 1.00 83.56 86 GLY A C 1
ATOM 653 O O . GLY A 1 86 ? 28.422 5.976 -18.963 1.00 83.56 86 GLY A O 1
ATOM 654 N N . SER A 1 87 ? 26.702 4.557 -18.735 1.00 83.69 87 SER A N 1
ATOM 655 C CA . SER A 1 87 ? 27.503 3.384 -18.365 1.00 83.69 87 SER A CA 1
ATOM 656 C C . SER A 1 87 ? 27.079 2.173 -19.194 1.00 83.69 87 SER A C 1
ATOM 658 O O . SER A 1 87 ? 25.934 1.728 -19.115 1.00 83.69 87 SER A O 1
ATOM 660 N N . TYR A 1 88 ? 28.020 1.654 -19.982 1.00 82.00 88 TYR A N 1
ATOM 661 C CA . TYR A 1 88 ? 27.811 0.518 -20.873 1.00 82.00 88 TYR A CA 1
ATOM 662 C C . TYR A 1 88 ? 28.684 -0.649 -20.421 1.00 82.00 88 TYR A C 1
ATOM 664 O O . TYR A 1 88 ? 29.904 -0.524 -20.344 1.00 82.00 88 TYR A O 1
ATOM 672 N N . ASP A 1 89 ? 28.041 -1.764 -20.107 1.00 81.69 89 ASP A N 1
ATOM 673 C CA . ASP A 1 89 ? 28.670 -3.019 -19.712 1.00 81.69 89 ASP A CA 1
ATOM 674 C C . ASP A 1 89 ? 28.158 -4.130 -20.632 1.00 81.69 89 ASP A C 1
ATOM 676 O O . ASP A 1 89 ? 26.956 -4.369 -20.706 1.00 81.69 89 ASP A O 1
ATOM 680 N N . GLU A 1 90 ? 29.051 -4.798 -21.357 1.00 80.69 90 GLU A N 1
ATOM 681 C CA . GLU A 1 90 ? 28.673 -5.871 -22.285 1.00 80.69 90 GLU A CA 1
ATOM 682 C C . GLU A 1 90 ? 28.267 -7.168 -21.566 1.00 80.69 90 GLU A C 1
ATOM 684 O O . GLU A 1 90 ? 27.734 -8.085 -22.193 1.00 80.69 90 GLU A O 1
ATOM 689 N N . THR A 1 91 ? 28.491 -7.255 -20.251 1.00 88.44 91 THR A N 1
ATOM 690 C CA . THR A 1 91 ? 28.182 -8.442 -19.454 1.00 88.44 91 THR A CA 1
ATOM 691 C C . THR A 1 91 ? 26.666 -8.656 -19.345 1.00 88.44 91 THR A C 1
ATOM 693 O O . THR A 1 91 ? 25.961 -7.798 -18.804 1.00 88.44 91 THR A O 1
ATOM 696 N N . PRO A 1 92 ? 26.133 -9.813 -19.786 1.00 92.69 92 PRO A N 1
ATOM 697 C CA . PRO A 1 92 ? 24.712 -10.109 -19.651 1.00 92.69 92 PRO A CA 1
ATOM 698 C C . PRO A 1 92 ? 24.282 -10.220 -18.183 1.00 92.69 92 PRO A C 1
ATOM 700 O O . PRO A 1 92 ? 24.939 -10.876 -17.373 1.00 92.69 92 PRO A O 1
ATOM 703 N N . LEU A 1 93 ? 23.136 -9.627 -17.853 1.00 93.75 93 LEU A N 1
ATOM 704 C CA . LEU A 1 93 ? 22.506 -9.725 -16.537 1.00 93.75 93 LEU A CA 1
ATOM 705 C C . LEU A 1 93 ? 21.585 -10.953 -16.452 1.00 93.75 93 LEU A C 1
ATOM 707 O O . LEU A 1 93 ? 20.948 -11.311 -17.450 1.00 93.75 93 LEU A O 1
ATOM 711 N N . PRO A 1 94 ? 21.439 -11.584 -15.271 1.00 95.19 94 PRO A N 1
ATOM 712 C CA . PRO A 1 94 ? 20.354 -12.531 -15.046 1.00 95.19 94 PRO A CA 1
ATOM 713 C C . PRO A 1 94 ? 18.995 -11.833 -15.200 1.00 95.19 94 PRO A C 1
ATOM 715 O O . PRO A 1 94 ? 18.815 -10.683 -14.798 1.00 95.19 94 PRO A O 1
ATOM 718 N N . ARG A 1 95 ? 18.022 -12.545 -15.778 1.00 95.88 95 ARG A N 1
ATOM 719 C CA . ARG A 1 95 ? 16.646 -12.054 -15.922 1.00 95.88 95 ARG A CA 1
ATOM 720 C C . ARG A 1 95 ? 15.976 -11.977 -14.552 1.00 95.88 95 ARG A C 1
ATOM 722 O O . ARG A 1 95 ? 15.921 -12.983 -13.847 1.00 95.88 95 ARG A O 1
ATOM 729 N N . ILE A 1 96 ? 15.414 -10.816 -14.225 1.00 97.25 96 ILE A N 1
ATOM 730 C CA . ILE A 1 96 ? 14.697 -10.582 -12.971 1.00 97.25 96 ILE A CA 1
ATOM 731 C C . ILE A 1 96 ? 13.192 -10.460 -13.240 1.00 97.25 96 ILE A C 1
ATOM 733 O O . ILE A 1 96 ? 12.796 -9.680 -14.109 1.00 97.25 96 ILE A O 1
ATOM 737 N N . PRO A 1 97 ? 12.337 -11.219 -12.528 1.00 96.25 97 PRO A N 1
ATOM 738 C CA . PRO A 1 97 ? 10.896 -11.013 -12.577 1.00 96.25 97 PRO A CA 1
ATOM 739 C C . PRO A 1 97 ? 10.531 -9.659 -11.959 1.00 96.25 97 PRO A C 1
ATOM 741 O O . PRO A 1 97 ? 11.092 -9.265 -10.933 1.00 96.25 97 PRO A O 1
ATOM 744 N N . ILE A 1 98 ? 9.579 -8.961 -12.579 1.00 95.00 98 ILE A N 1
ATOM 745 C CA . ILE A 1 98 ? 9.030 -7.699 -12.077 1.00 95.00 98 ILE A CA 1
ATOM 746 C C . ILE A 1 98 ? 7.575 -7.945 -11.685 1.00 95.00 98 ILE A C 1
ATOM 748 O O . ILE A 1 98 ? 6.790 -8.405 -12.511 1.00 95.00 98 ILE A O 1
ATOM 752 N N . VAL A 1 99 ? 7.228 -7.640 -10.438 1.00 95.00 99 VAL A N 1
ATOM 753 C CA . VAL A 1 99 ? 5.856 -7.676 -9.921 1.00 95.00 99 VAL A CA 1
ATOM 754 C C . VAL A 1 99 ? 5.408 -6.243 -9.689 1.00 95.00 99 VAL A C 1
ATOM 756 O O . VAL A 1 99 ? 6.145 -5.452 -9.105 1.00 95.00 99 VAL A O 1
ATOM 759 N N . VAL A 1 100 ? 4.212 -5.907 -10.161 1.00 91.12 100 VAL A N 1
ATOM 760 C CA . VAL A 1 100 ? 3.655 -4.557 -10.065 1.00 91.12 100 VAL A CA 1
ATOM 761 C C . VAL A 1 100 ? 2.271 -4.625 -9.431 1.00 91.12 100 VAL A C 1
ATOM 763 O O . VAL A 1 100 ? 1.469 -5.467 -9.834 1.00 91.12 100 VAL A O 1
ATOM 766 N N . THR A 1 101 ? 1.977 -3.734 -8.482 1.00 90.38 101 THR A N 1
ATOM 767 C CA . THR A 1 101 ? 0.626 -3.540 -7.927 1.00 90.38 101 THR A CA 1
ATOM 768 C C . THR A 1 101 ? 0.065 -2.170 -8.309 1.00 90.38 101 THR A C 1
ATOM 770 O O . THR A 1 101 ? 0.811 -1.242 -8.631 1.00 90.38 101 THR A O 1
ATOM 773 N N . GLY A 1 102 ? -1.259 -2.056 -8.325 1.00 85.75 102 GLY A N 1
ATOM 774 C CA . GLY A 1 102 ? -1.984 -0.819 -8.609 1.00 85.75 102 GLY A CA 1
ATOM 775 C C . GLY A 1 102 ? -3.490 -1.073 -8.638 1.00 85.75 102 GLY A C 1
ATOM 776 O O . GLY A 1 102 ? -3.915 -2.219 -8.800 1.00 85.75 102 GLY A O 1
ATOM 777 N N . ASN A 1 103 ? -4.291 -0.020 -8.478 1.00 80.44 103 ASN A N 1
ATOM 778 C CA . ASN A 1 103 ? -5.749 -0.133 -8.406 1.00 80.44 103 ASN A CA 1
ATOM 779 C C . ASN A 1 103 ? -6.394 -0.245 -9.792 1.00 80.44 103 ASN A C 1
ATOM 781 O O . ASN A 1 103 ? -7.312 -1.041 -9.985 1.00 80.44 103 ASN A O 1
ATOM 785 N N . ASP A 1 104 ? -5.918 0.535 -10.771 1.00 70.31 104 ASP A N 1
ATOM 786 C CA . ASP A 1 104 ? -6.430 0.481 -12.143 1.00 70.31 104 ASP A CA 1
ATOM 787 C C . ASP A 1 104 ? -5.342 0.658 -13.213 1.00 70.31 104 ASP A C 1
ATOM 789 O O . ASP A 1 104 ? -4.841 1.751 -13.493 1.00 70.31 104 ASP A O 1
ATOM 793 N N . PHE A 1 105 ? -5.041 -0.443 -13.899 1.00 71.38 105 PHE A N 1
ATOM 794 C CA . PHE A 1 105 ? -4.116 -0.472 -15.028 1.00 71.38 105 PHE A CA 1
ATOM 795 C C . PHE A 1 105 ? -4.760 -0.114 -16.377 1.00 71.38 105 PHE A C 1
ATOM 797 O O . PHE A 1 105 ? -4.069 -0.133 -17.395 1.00 71.38 105 PHE A O 1
ATOM 804 N N . ALA A 1 106 ? -6.053 0.223 -16.437 1.00 63.69 106 ALA A N 1
ATOM 805 C CA . ALA A 1 106 ? -6.685 0.713 -17.665 1.00 63.69 106 ALA A CA 1
ATOM 806 C C . ALA A 1 106 ? -6.106 2.063 -18.122 1.00 63.69 106 ALA A C 1
ATOM 808 O O . ALA A 1 106 ? -6.137 2.381 -19.311 1.00 63.69 106 ALA A O 1
ATOM 809 N N . THR A 1 107 ? -5.540 2.838 -17.192 1.00 60.47 107 THR A N 1
ATOM 810 C CA . THR A 1 107 ? -4.889 4.125 -17.477 1.00 60.47 107 THR A CA 1
ATOM 811 C C . THR A 1 107 ? -3.434 3.992 -17.946 1.00 60.47 107 THR A C 1
ATOM 813 O O . THR A 1 107 ? -2.874 4.958 -18.483 1.00 60.47 107 THR A O 1
ATOM 816 N N . LEU A 1 108 ? -2.825 2.808 -17.788 1.00 64.56 108 LEU A N 1
ATOM 817 C CA . LEU A 1 108 ? -1.457 2.545 -18.227 1.00 64.56 108 LEU A CA 1
ATOM 818 C C . LEU A 1 108 ? -1.345 2.503 -19.757 1.00 64.56 108 LEU A C 1
ATOM 820 O O . LEU A 1 108 ? -2.285 2.199 -20.493 1.00 64.56 108 LEU A O 1
ATOM 824 N N . TYR A 1 109 ? -0.145 2.811 -20.249 1.00 65.12 109 TYR A N 1
ATOM 825 C CA . TYR A 1 109 ? 0.140 2.904 -21.675 1.00 65.12 109 TYR A CA 1
ATOM 826 C C . TYR A 1 109 ? -0.064 1.549 -22.382 1.00 65.12 109 TYR A C 1
ATOM 828 O O . TYR A 1 109 ? 0.650 0.578 -22.129 1.00 65.12 109 TYR A O 1
ATOM 836 N N . ALA A 1 110 ? -1.028 1.496 -23.309 1.00 62.62 110 ALA A N 1
ATOM 837 C CA . ALA A 1 110 ? -1.468 0.271 -23.987 1.00 62.62 110 ALA A CA 1
ATOM 838 C C . ALA A 1 110 ? -0.344 -0.603 -24.603 1.00 62.62 110 ALA A C 1
ATOM 840 O O . ALA A 1 110 ? -0.470 -1.824 -24.561 1.00 62.62 110 ALA A O 1
ATOM 841 N N . PRO A 1 111 ? 0.764 -0.060 -25.148 1.00 63.81 111 PRO A N 1
ATOM 842 C CA . PRO A 1 111 ? 1.892 -0.863 -25.639 1.00 63.81 111 PRO A CA 1
ATOM 843 C C . PRO A 1 111 ? 2.634 -1.711 -24.598 1.00 63.81 111 PRO A C 1
ATOM 845 O O . PRO A 1 111 ? 3.294 -2.673 -24.984 1.00 63.81 111 PRO A O 1
ATOM 848 N N . LEU A 1 112 ? 2.539 -1.379 -23.310 1.00 67.81 112 LEU A N 1
ATOM 849 C CA . LEU A 1 112 ? 3.105 -2.182 -22.219 1.00 67.81 112 LEU A CA 1
ATOM 850 C C . LEU A 1 112 ? 2.210 -3.385 -21.884 1.00 67.81 112 LEU A C 1
ATOM 852 O O . LEU A 1 112 ? 2.683 -4.426 -21.446 1.00 67.81 112 LEU A O 1
ATOM 856 N N . ILE A 1 113 ? 0.918 -3.227 -22.170 1.00 66.25 113 ILE A N 1
ATOM 857 C CA . ILE A 1 113 ? -0.169 -4.167 -21.898 1.00 66.25 113 ILE A CA 1
ATOM 858 C C . ILE A 1 113 ? -0.384 -5.161 -23.060 1.00 66.25 113 ILE A C 1
ATOM 860 O O . ILE A 1 113 ? -1.160 -6.106 -22.940 1.00 66.25 113 ILE A O 1
ATOM 864 N N . ARG A 1 114 ? 0.274 -4.954 -24.209 1.00 67.81 114 ARG A N 1
ATOM 865 C CA . ARG A 1 114 ? 0.179 -5.874 -25.351 1.00 67.81 114 ARG A CA 1
ATOM 866 C C . ARG A 1 114 ? 0.788 -7.237 -25.021 1.00 67.81 114 ARG A C 1
ATOM 868 O O . ARG A 1 114 ? 1.697 -7.353 -24.201 1.00 67.81 114 ARG A O 1
ATOM 875 N N . ASP A 1 115 ? 0.276 -8.241 -25.723 1.00 57.12 115 ASP A N 1
ATOM 876 C CA . ASP A 1 115 ? 0.602 -9.650 -25.533 1.00 57.12 115 ASP A CA 1
ATOM 877 C C . ASP A 1 115 ? 2.125 -9.901 -25.582 1.00 57.12 115 ASP A C 1
ATOM 879 O O . ASP A 1 115 ? 2.810 -9.433 -26.495 1.00 57.12 115 ASP A O 1
ATOM 883 N N . GLY A 1 116 ? 2.659 -10.592 -24.567 1.00 73.62 116 GLY A N 1
ATOM 884 C CA . GLY A 1 116 ? 4.070 -11.002 -24.477 1.00 73.62 116 GLY A CA 1
ATOM 885 C C . GLY A 1 116 ? 5.001 -10.202 -23.548 1.00 73.62 116 GLY A C 1
ATOM 886 O O . GLY A 1 116 ? 6.132 -10.641 -23.341 1.00 73.62 116 GLY A O 1
ATOM 887 N N . ARG A 1 117 ? 4.574 -9.070 -22.960 1.00 83.25 117 ARG A N 1
ATOM 888 C CA . ARG A 1 117 ? 5.421 -8.254 -22.045 1.00 83.25 117 ARG A CA 1
ATOM 889 C C . ARG A 1 117 ? 4.952 -8.202 -20.594 1.00 83.25 117 ARG A C 1
ATOM 891 O O . ARG A 1 117 ? 5.777 -8.040 -19.698 1.00 83.25 117 ARG A O 1
ATOM 898 N N . MET A 1 118 ? 3.650 -8.322 -20.367 1.00 86.50 118 MET A N 1
ATOM 899 C CA . MET A 1 118 ? 3.026 -8.236 -19.052 1.00 86.50 118 MET A CA 1
ATOM 900 C C . MET A 1 118 ? 1.863 -9.221 -18.988 1.00 86.50 118 MET A C 1
ATOM 902 O O . MET A 1 118 ? 1.065 -9.300 -19.920 1.00 86.50 118 MET A O 1
ATOM 906 N N . GLU A 1 119 ? 1.756 -9.933 -17.873 1.00 86.25 119 GLU A N 1
ATOM 907 C CA . GLU A 1 119 ? 0.587 -10.736 -17.529 1.00 86.25 119 GLU A CA 1
ATOM 908 C C . GLU A 1 119 ? -0.249 -9.970 -16.502 1.00 86.25 119 GLU A C 1
ATOM 910 O O . GLU A 1 119 ? 0.297 -9.380 -15.568 1.00 86.25 119 GLU A O 1
ATOM 915 N N . LYS A 1 120 ? -1.571 -9.944 -16.692 1.00 84.38 120 LYS A N 1
ATOM 916 C CA . LYS A 1 120 ? -2.488 -9.302 -15.750 1.00 84.38 120 LYS A CA 1
ATOM 917 C C . LYS A 1 120 ? -3.101 -10.342 -14.835 1.00 84.38 120 LYS A C 1
ATOM 919 O O . LYS A 1 120 ? -3.705 -11.298 -15.310 1.00 84.38 120 LYS A O 1
ATOM 924 N N . PHE A 1 121 ? -3.037 -10.070 -13.542 1.00 88.62 121 PHE A N 1
ATOM 925 C CA . PHE A 1 121 ? -3.750 -10.821 -12.527 1.00 88.62 121 PHE A CA 1
ATOM 926 C C . PHE A 1 121 ? -4.723 -9.878 -11.823 1.00 88.62 121 PHE A C 1
ATOM 928 O O . PHE A 1 121 ? -4.307 -8.973 -11.101 1.00 88.62 121 PHE A O 1
ATOM 935 N N . TYR A 1 122 ? -6.015 -10.052 -12.095 1.00 87.25 122 TYR A N 1
ATOM 936 C CA . TYR A 1 122 ? -7.066 -9.345 -11.374 1.00 87.25 122 TYR A CA 1
ATOM 937 C C . TYR A 1 122 ? -7.357 -10.135 -10.106 1.00 87.25 122 TYR A C 1
ATOM 939 O O . TYR A 1 122 ? -7.845 -11.260 -10.185 1.00 87.25 122 TYR A O 1
ATOM 947 N N . TRP A 1 123 ? -7.000 -9.562 -8.958 1.00 88.56 123 TRP A N 1
ATOM 948 C CA . TRP A 1 123 ? -7.255 -10.186 -7.671 1.00 88.56 123 TRP A CA 1
ATOM 949 C C . TRP A 1 123 ? -8.555 -9.669 -7.082 1.00 88.56 123 TRP A C 1
ATOM 951 O O . TRP A 1 123 ? -8.688 -8.484 -6.780 1.00 88.56 123 TRP A O 1
ATOM 961 N N . GLU A 1 124 ? -9.490 -10.586 -6.912 1.00 88.75 124 GLU A N 1
ATOM 962 C CA . GLU A 1 124 ? -10.782 -10.327 -6.316 1.00 88.75 124 GLU A CA 1
ATOM 963 C C . GLU A 1 124 ? -11.120 -11.539 -5.444 1.00 88.75 124 GLU A C 1
ATOM 965 O O . GLU A 1 124 ? -11.441 -12.590 -5.998 1.00 88.75 124 GLU A O 1
ATOM 970 N N . PRO A 1 125 ? -10.939 -11.441 -4.112 1.00 90.56 125 PRO A N 1
ATOM 971 C CA . PRO A 1 125 ? -11.045 -12.600 -3.239 1.00 90.56 125 PRO A CA 1
ATOM 972 C C . PRO A 1 125 ? -12.482 -13.112 -3.240 1.00 90.56 125 PRO A C 1
ATOM 974 O O . PRO A 1 125 ? -13.423 -12.349 -2.986 1.00 90.56 125 PRO A O 1
ATOM 977 N N . ASP A 1 126 ? -12.643 -14.404 -3.506 1.00 93.12 126 ASP A N 1
ATOM 978 C CA . ASP A 1 126 ? -13.947 -15.043 -3.427 1.00 93.12 126 ASP A CA 1
ATOM 979 C C . ASP A 1 126 ? -14.382 -15.248 -1.965 1.00 93.12 126 ASP A C 1
ATOM 981 O O . ASP A 1 126 ? -13.725 -14.818 -1.012 1.00 93.12 126 ASP A O 1
ATOM 985 N N . HIS A 1 127 ? -15.552 -15.852 -1.763 1.00 93.56 127 HIS A N 1
ATOM 986 C CA . HIS A 1 127 ? -16.071 -16.072 -0.414 1.00 93.56 127 HIS A CA 1
ATOM 987 C C . HIS A 1 127 ? -15.143 -16.960 0.432 1.00 93.56 127 HIS A C 1
ATOM 989 O O . HIS A 1 127 ? -14.881 -16.625 1.588 1.00 93.56 127 HIS A O 1
ATOM 995 N N . ASP A 1 128 ? -14.565 -18.013 -0.150 1.00 95.06 128 ASP A N 1
ATOM 996 C CA . ASP A 1 128 ? -13.672 -18.936 0.556 1.00 95.06 128 ASP A CA 1
ATOM 997 C C . ASP A 1 128 ? -12.338 -18.263 0.919 1.00 95.06 128 ASP A C 1
ATOM 999 O O . ASP A 1 128 ? -11.857 -18.397 2.053 1.00 95.06 128 ASP A O 1
ATOM 1003 N N . ASP A 1 129 ? -11.773 -17.473 0.003 1.00 95.06 129 ASP A N 1
ATOM 1004 C CA . ASP A 1 129 ? -10.592 -16.646 0.255 1.00 95.06 129 ASP A CA 1
ATOM 1005 C C . ASP A 1 129 ? -10.846 -15.676 1.411 1.00 95.06 129 ASP A C 1
ATOM 1007 O O . ASP A 1 129 ? -10.028 -15.546 2.328 1.00 95.06 129 ASP A O 1
ATOM 1011 N N . ARG A 1 130 ? -12.009 -15.013 1.408 1.00 95.69 130 ARG A N 1
ATOM 1012 C CA . ARG A 1 130 ? -12.404 -14.083 2.472 1.00 95.69 130 ARG A CA 1
ATOM 1013 C C . ARG A 1 130 ? -12.519 -14.783 3.819 1.00 95.69 130 ARG A C 1
ATOM 1015 O O . ARG A 1 130 ? -11.979 -14.265 4.795 1.00 95.69 130 ARG A O 1
ATOM 1022 N N . LEU A 1 131 ? -13.150 -15.956 3.887 1.00 96.06 131 LEU A N 1
ATOM 1023 C CA . LEU A 1 131 ? -13.222 -16.745 5.122 1.00 96.06 131 LEU A CA 1
ATOM 1024 C C . LEU A 1 131 ? -11.826 -17.107 5.642 1.00 96.06 131 LEU A C 1
ATOM 1026 O O . LEU A 1 131 ? -11.565 -16.993 6.841 1.00 96.06 131 LEU A O 1
ATOM 1030 N N . GLY A 1 132 ? -10.917 -17.510 4.751 1.00 96.19 132 GLY A N 1
ATOM 1031 C CA . GLY A 1 132 ? -9.537 -17.835 5.105 1.00 96.19 132 GLY A CA 1
ATOM 1032 C C . GLY A 1 132 ? -8.768 -16.631 5.651 1.00 96.19 132 GLY A C 1
ATOM 1033 O O . GLY A 1 132 ? -8.137 -16.719 6.708 1.00 96.19 132 GLY A O 1
ATOM 1034 N N . ILE A 1 133 ? -8.850 -15.490 4.965 1.00 96.19 133 ILE A N 1
ATOM 1035 C CA . ILE A 1 133 ? -8.143 -14.263 5.349 1.00 96.19 133 ILE A CA 1
ATOM 1036 C C . ILE A 1 133 ? -8.696 -13.700 6.662 1.00 96.19 133 ILE A C 1
ATOM 1038 O O . ILE A 1 133 ? -7.925 -13.422 7.583 1.00 96.19 133 ILE A O 1
ATOM 1042 N N . VAL A 1 134 ? -10.020 -13.572 6.785 1.00 96.12 134 VAL A N 1
ATOM 1043 C CA . VAL A 1 134 ? -10.670 -13.065 8.004 1.00 96.12 134 VAL A CA 1
ATOM 1044 C C . VAL A 1 134 ? -10.440 -14.024 9.173 1.00 96.12 134 VAL A C 1
ATOM 1046 O O . VAL A 1 134 ? -10.118 -13.582 10.276 1.00 96.12 134 VAL A O 1
ATOM 1049 N N . GLY A 1 135 ? -10.477 -15.336 8.929 1.00 96.25 135 GLY A N 1
ATOM 1050 C CA . GLY A 1 135 ? -10.075 -16.338 9.915 1.00 96.25 135 GLY A CA 1
ATOM 1051 C C . GLY A 1 135 ? -8.632 -16.152 10.397 1.00 96.25 135 GLY A C 1
ATOM 1052 O O . GLY A 1 135 ? -8.363 -16.294 11.586 1.00 96.25 135 GLY A O 1
ATOM 1053 N N . GLY A 1 136 ? -7.711 -15.765 9.509 1.00 95.94 136 GLY A N 1
ATOM 1054 C CA . GLY A 1 136 ? -6.334 -15.412 9.864 1.00 95.94 136 GLY A CA 1
ATOM 1055 C C . GLY A 1 136 ? -6.220 -14.146 10.721 1.00 95.94 136 GLY A C 1
ATOM 1056 O O . GLY A 1 136 ? -5.439 -14.127 11.671 1.00 95.94 136 GLY A O 1
ATOM 1057 N N . ILE A 1 137 ? -7.022 -13.113 10.432 1.00 95.50 137 ILE A N 1
ATOM 1058 C CA . ILE A 1 137 ? -7.058 -11.852 11.199 1.00 95.50 137 ILE A CA 1
ATOM 1059 C C . ILE A 1 137 ? -7.474 -12.104 12.655 1.00 95.50 137 ILE A C 1
ATOM 1061 O O . ILE A 1 137 ? -6.859 -11.557 13.572 1.00 95.50 137 ILE A O 1
ATOM 1065 N N . PHE A 1 138 ? -8.480 -12.955 12.868 1.00 95.62 138 PHE A N 1
ATOM 1066 C CA . PHE A 1 138 ? -9.031 -13.264 14.193 1.00 95.62 138 PHE A CA 1
ATOM 1067 C C . PHE A 1 138 ? -8.512 -14.575 14.807 1.00 95.62 138 PHE A C 1
ATOM 1069 O O . PHE A 1 138 ? -8.980 -14.995 15.867 1.00 95.62 138 PHE A O 1
ATOM 1076 N N . ALA A 1 139 ? -7.510 -15.213 14.195 1.00 93.81 139 ALA A N 1
ATOM 1077 C CA . ALA A 1 139 ? -6.870 -16.418 14.723 1.00 93.81 139 ALA A CA 1
ATOM 1078 C C . ALA A 1 139 ? -6.430 -16.311 16.202 1.00 93.81 139 ALA A C 1
ATOM 1080 O O . ALA A 1 139 ? -6.659 -17.267 16.948 1.00 93.81 139 ALA A O 1
ATOM 1081 N N . PRO A 1 140 ? -5.834 -15.194 16.681 1.00 92.06 140 PRO A N 1
ATOM 1082 C CA . PRO A 1 140 ? -5.456 -15.078 18.090 1.00 92.06 140 PRO A CA 1
ATOM 1083 C C . PRO A 1 140 ? -6.650 -14.859 19.031 1.00 92.06 140 PRO A C 1
ATOM 1085 O O . PRO A 1 140 ? -6.478 -14.956 20.244 1.00 92.06 140 PRO A O 1
ATOM 1088 N N . ASP A 1 141 ? -7.837 -14.551 18.506 1.00 91.94 141 ASP A N 1
ATOM 1089 C CA . ASP A 1 141 ? -8.997 -14.091 19.277 1.00 91.94 141 ASP A CA 1
ATOM 1090 C C . ASP A 1 141 ? -9.998 -15.205 19.614 1.00 91.94 141 ASP A C 1
ATOM 1092 O O . ASP A 1 141 ? -10.943 -14.982 20.368 1.00 91.94 141 ASP A O 1
ATOM 1096 N N . GLY A 1 142 ? -9.765 -16.423 19.114 1.00 88.50 142 GLY A N 1
ATOM 1097 C CA . GLY A 1 142 ? -10.520 -17.615 19.510 1.00 88.50 142 GLY A CA 1
ATOM 1098 C C . GLY A 1 142 ? -11.940 -17.705 18.942 1.00 88.50 142 GLY A C 1
ATOM 1099 O O . GLY A 1 142 ? -12.760 -18.435 19.498 1.00 88.50 142 GLY A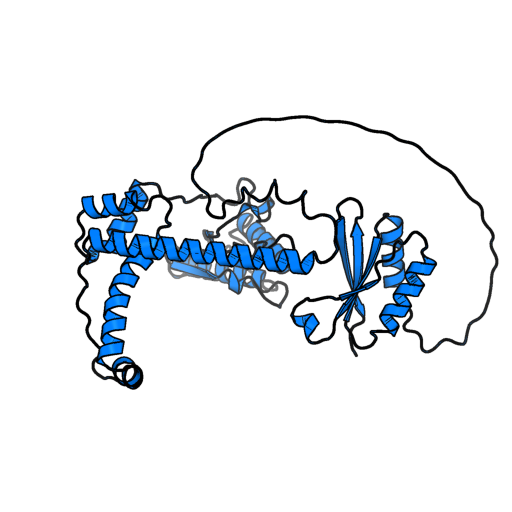 O 1
ATOM 1100 N N . LEU A 1 143 ? -12.235 -16.988 17.852 1.00 93.19 143 LEU A N 1
ATOM 1101 C CA . LEU A 1 143 ? -13.501 -17.111 17.123 1.00 93.19 143 LEU A CA 1
ATOM 1102 C C . LEU A 1 143 ? -13.643 -18.495 16.481 1.00 93.19 143 LEU A C 1
ATOM 1104 O O . LEU A 1 143 ? -12.678 -19.063 15.961 1.00 93.19 143 LEU A O 1
ATOM 1108 N N . THR A 1 144 ? -14.859 -19.043 16.492 1.00 95.44 144 THR A N 1
ATOM 1109 C CA . THR A 1 144 ? -15.139 -20.294 15.782 1.00 95.44 144 THR A CA 1
ATOM 1110 C C . THR A 1 144 ? -15.274 -20.040 14.282 1.00 95.44 144 THR A C 1
ATOM 1112 O O . THR A 1 144 ? -15.570 -18.928 13.848 1.00 95.44 144 THR A O 1
ATOM 1115 N N . ARG A 1 145 ? -15.118 -21.085 13.459 1.00 94.50 145 ARG A N 1
ATOM 1116 C CA . ARG A 1 145 ? -15.330 -20.969 12.005 1.00 94.50 145 ARG A CA 1
ATOM 1117 C C . ARG A 1 145 ? -16.732 -20.446 11.660 1.00 94.50 145 ARG A C 1
ATOM 1119 O O . ARG A 1 145 ? -16.856 -19.658 10.734 1.00 94.50 145 ARG A O 1
ATOM 1126 N N . ALA A 1 146 ? -17.747 -20.838 12.432 1.00 96.25 146 ALA A N 1
ATOM 1127 C CA . ALA A 1 146 ? -19.121 -20.373 12.251 1.00 96.25 146 ALA A CA 1
ATOM 1128 C C . ALA A 1 146 ? -19.285 -18.878 12.581 1.00 96.25 146 ALA A C 1
ATOM 1130 O O . ALA A 1 146 ? -20.048 -18.185 11.912 1.00 96.25 146 ALA A O 1
ATOM 1131 N N . ASP A 1 147 ? -18.549 -18.362 13.573 1.00 96.06 147 ASP A N 1
ATOM 1132 C CA . ASP A 1 147 ? -18.552 -16.926 13.881 1.00 96.06 147 ASP A CA 1
ATOM 1133 C C . ASP A 1 147 ? -17.914 -16.118 12.744 1.00 96.06 147 ASP A C 1
ATOM 1135 O O . ASP A 1 147 ? -18.434 -15.072 12.370 1.00 96.06 147 ASP A O 1
ATOM 1139 N N . ILE A 1 148 ? -16.810 -16.615 12.170 1.00 96.62 148 ILE A N 1
ATOM 1140 C CA . ILE A 1 148 ? -16.152 -15.979 11.017 1.00 96.62 148 ILE A CA 1
ATOM 1141 C C . ILE A 1 148 ? -17.075 -15.969 9.799 1.00 96.62 148 ILE A C 1
ATOM 1143 O O . ILE A 1 148 ? -17.194 -14.940 9.143 1.00 96.62 148 ILE A O 1
ATOM 1147 N N . GLU A 1 149 ? -17.747 -17.086 9.522 1.00 97.19 149 GLU A N 1
ATOM 1148 C CA . GLU A 1 149 ? -18.722 -17.192 8.432 1.00 97.19 149 GLU A CA 1
ATOM 1149 C C . GLU A 1 149 ? -19.866 -16.194 8.615 1.00 97.19 149 GLU A C 1
ATOM 1151 O O . GLU A 1 149 ? -20.105 -15.368 7.739 1.00 97.19 149 GLU A O 1
ATOM 1156 N N . THR A 1 150 ? -20.456 -16.153 9.813 1.00 97.38 150 THR A N 1
ATOM 1157 C CA . THR A 1 150 ? -21.493 -15.172 10.165 1.00 97.38 150 THR A CA 1
ATOM 1158 C C . THR A 1 150 ? -21.004 -13.733 9.964 1.00 97.38 150 THR A C 1
ATOM 1160 O O . THR A 1 150 ? -21.730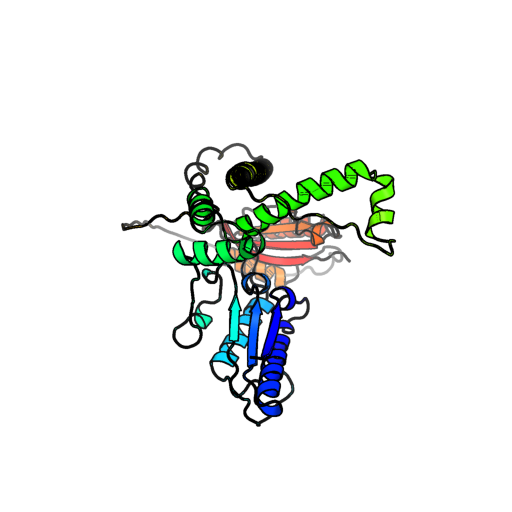 -12.895 9.438 1.00 97.38 150 THR A O 1
ATOM 1163 N N . LEU A 1 151 ? -19.768 -13.429 10.369 1.00 96.31 151 LEU A N 1
ATOM 1164 C CA . LEU A 1 151 ? -19.198 -12.088 10.250 1.00 96.31 151 LEU A CA 1
ATOM 1165 C C . LEU A 1 151 ? -18.946 -11.680 8.792 1.00 96.31 151 LEU A C 1
ATOM 1167 O O . LEU A 1 151 ? -19.144 -10.519 8.430 1.00 96.31 151 LEU A O 1
ATOM 1171 N N . VAL A 1 152 ? -18.476 -12.608 7.957 1.00 96.44 152 VAL A N 1
ATOM 1172 C CA . VAL A 1 152 ? -18.236 -12.348 6.532 1.00 96.44 152 VAL A CA 1
ATOM 1173 C C . VAL A 1 152 ? -19.558 -12.169 5.786 1.00 96.44 152 VAL A C 1
ATOM 1175 O O . VAL A 1 152 ? -19.671 -11.233 4.991 1.00 96.44 152 VAL A O 1
ATOM 1178 N N . ASP A 1 153 ? -20.557 -12.991 6.101 1.00 96.56 153 ASP A N 1
ATOM 1179 C CA . ASP A 1 153 ? -21.886 -12.956 5.484 1.00 96.56 153 ASP A CA 1
ATOM 1180 C C . ASP A 1 153 ? -22.695 -11.709 5.858 1.00 96.56 153 ASP A C 1
ATOM 1182 O O . ASP A 1 153 ? -23.456 -11.206 5.032 1.00 96.56 153 ASP A O 1
ATOM 1186 N N . GLU A 1 154 ? -22.511 -11.173 7.069 1.00 97.31 154 GLU A N 1
ATOM 1187 C CA . GLU A 1 154 ? -23.147 -9.922 7.504 1.00 97.31 154 GLU A CA 1
ATOM 1188 C C . GLU A 1 154 ? -22.596 -8.700 6.743 1.00 97.31 154 GLU A C 1
ATOM 1190 O O . GLU A 1 154 ? -23.315 -7.733 6.482 1.00 97.31 154 GLU A O 1
ATOM 1195 N N . PHE A 1 155 ? -21.323 -8.745 6.328 1.00 95.88 155 PHE A N 1
ATOM 1196 C CA . PHE A 1 155 ? -20.636 -7.639 5.650 1.00 95.88 155 PHE A CA 1
ATOM 1197 C C . PHE A 1 155 ? -20.108 -8.032 4.254 1.00 95.88 155 PHE A C 1
ATOM 1199 O O . PHE A 1 155 ? -18.914 -7.894 3.963 1.00 95.88 155 PHE A O 1
ATOM 1206 N N . PRO A 1 156 ? -20.973 -8.465 3.317 1.00 92.81 156 PRO A N 1
ATOM 1207 C CA . PRO A 1 156 ? -20.546 -9.075 2.060 1.00 92.81 156 PRO A CA 1
ATOM 1208 C C . PRO A 1 156 ? -19.929 -8.071 1.079 1.00 92.81 156 PRO A C 1
ATOM 1210 O O . PRO A 1 156 ? -19.194 -8.470 0.185 1.00 92.81 156 PRO A O 1
ATOM 1213 N N . THR A 1 157 ? -20.180 -6.771 1.231 1.00 90.44 157 THR A N 1
ATOM 1214 C CA . THR A 1 157 ? -19.627 -5.732 0.343 1.00 90.44 157 THR A CA 1
ATOM 1215 C C . THR A 1 157 ? -18.370 -5.064 0.895 1.00 90.44 157 THR A C 1
ATOM 1217 O O . THR A 1 157 ? -17.854 -4.144 0.267 1.00 90.44 157 THR A O 1
ATOM 1220 N N . GLN A 1 158 ? -17.919 -5.451 2.090 1.00 93.12 158 GLN A N 1
ATOM 1221 C CA . GLN A 1 158 ? -16.765 -4.838 2.738 1.00 93.12 158 GLN A CA 1
ATOM 1222 C C . GLN A 1 158 ? -15.455 -5.462 2.249 1.00 93.12 158 GLN A C 1
ATOM 1224 O O . GLN A 1 158 ? -15.379 -6.666 1.994 1.00 93.12 158 GLN A O 1
ATOM 1229 N N . ALA A 1 159 ? -14.424 -4.628 2.125 1.00 91.69 159 ALA A N 1
ATOM 1230 C CA . ALA A 1 159 ? -13.078 -5.063 1.771 1.00 91.69 159 ALA A CA 1
ATOM 1231 C C . ALA A 1 159 ? -12.385 -5.766 2.956 1.00 91.69 159 ALA A C 1
ATOM 1233 O O . ALA A 1 159 ? -12.860 -5.747 4.086 1.00 91.69 159 ALA A O 1
ATOM 1234 N N . ILE A 1 160 ? -11.260 -6.437 2.706 1.00 92.19 160 ILE A N 1
ATOM 1235 C CA . ILE A 1 160 ? -10.545 -7.207 3.741 1.00 92.19 160 ILE A CA 1
ATOM 1236 C C . ILE A 1 160 ? -10.026 -6.316 4.883 1.00 92.19 160 ILE A C 1
ATOM 1238 O O . ILE A 1 160 ? -10.022 -6.725 6.046 1.00 92.19 160 ILE A O 1
ATOM 1242 N N . ASP A 1 161 ? -9.599 -5.096 4.562 1.00 92.50 161 ASP A N 1
ATOM 1243 C CA . ASP A 1 161 ? -9.101 -4.105 5.519 1.00 92.50 161 ASP A CA 1
ATOM 1244 C C . ASP A 1 161 ? -10.151 -3.705 6.568 1.00 92.50 161 ASP A C 1
ATOM 1246 O O . ASP A 1 161 ? -9.794 -3.483 7.727 1.00 92.50 161 ASP A O 1
ATOM 1250 N N . PHE A 1 162 ? -11.439 -3.716 6.207 1.00 95.88 162 PHE A N 1
ATOM 1251 C CA . PHE A 1 162 ? -12.559 -3.489 7.123 1.00 95.88 162 PHE A CA 1
ATOM 1252 C C . PHE A 1 162 ? -12.499 -4.410 8.344 1.00 95.88 162 PHE A C 1
ATOM 1254 O O . PHE A 1 162 ? -12.689 -3.949 9.465 1.00 95.88 162 PHE A O 1
ATOM 1261 N N . TYR A 1 163 ? -12.189 -5.696 8.165 1.00 95.38 163 TYR A N 1
ATOM 1262 C CA . TYR A 1 163 ? -12.135 -6.651 9.277 1.00 95.38 163 TYR A CA 1
ATOM 1263 C C . TYR A 1 163 ? -10.924 -6.408 10.189 1.00 95.38 163 TYR A C 1
ATOM 1265 O O . TYR A 1 163 ? -11.005 -6.610 11.402 1.00 95.38 163 TYR A O 1
ATOM 1273 N N . GLY A 1 164 ? -9.814 -5.917 9.627 1.00 94.94 164 GLY A N 1
ATOM 1274 C CA . GLY A 1 164 ? -8.666 -5.449 10.404 1.00 94.94 164 GLY A CA 1
ATOM 1275 C C . GLY A 1 164 ? -8.996 -4.200 11.225 1.00 94.94 164 GLY A C 1
ATOM 1276 O O . GLY A 1 164 ? -8.683 -4.146 12.415 1.00 94.94 164 GLY A O 1
ATOM 1277 N N . ALA A 1 165 ? -9.688 -3.232 10.617 1.00 94.25 165 ALA A N 1
ATOM 1278 C CA . ALA A 1 165 ? -10.173 -2.033 11.297 1.00 94.25 165 ALA A CA 1
ATOM 1279 C C . ALA A 1 165 ? -11.192 -2.373 12.397 1.00 94.25 165 ALA A C 1
ATOM 1281 O O . ALA A 1 165 ? -11.086 -1.867 13.509 1.00 94.25 165 ALA A O 1
ATOM 1282 N N . LEU A 1 166 ? -12.112 -3.304 12.132 1.00 95.12 166 LEU A N 1
ATOM 1283 C CA . LEU A 1 166 ? -13.078 -3.809 13.107 1.00 95.12 166 LEU A CA 1
ATOM 1284 C C . LEU A 1 166 ? -12.384 -4.411 14.333 1.00 95.12 166 LEU A C 1
ATOM 1286 O O . LEU A 1 166 ? -12.748 -4.117 15.471 1.00 95.12 166 LEU A O 1
ATOM 1290 N N . ARG A 1 167 ? -11.352 -5.232 14.112 1.00 94.25 167 ARG A N 1
ATOM 1291 C CA . ARG A 1 167 ? -10.553 -5.802 15.199 1.00 94.25 167 ARG A CA 1
ATOM 1292 C C . ARG A 1 167 ? -9.849 -4.713 16.014 1.00 94.25 167 ARG A C 1
ATOM 1294 O O . ARG A 1 167 ? -9.829 -4.804 17.239 1.00 94.25 167 ARG A O 1
ATOM 1301 N N . ALA A 1 168 ? -9.270 -3.709 15.353 1.00 94.25 168 ALA A N 1
ATOM 1302 C CA . ALA A 1 168 ? -8.588 -2.592 16.009 1.00 94.25 168 ALA A CA 1
ATOM 1303 C C . ALA A 1 168 ? -9.551 -1.742 16.855 1.00 94.25 168 ALA A C 1
ATOM 1305 O O . ALA A 1 168 ? -9.233 -1.430 17.999 1.00 94.25 168 ALA A O 1
ATOM 1306 N N . GLN A 1 169 ? -10.761 -1.487 16.353 1.00 93.00 169 GLN A N 1
ATOM 1307 C CA . GLN A 1 169 ? -11.779 -0.688 17.035 1.00 93.00 169 GLN A CA 1
ATOM 1308 C C . GLN A 1 169 ? -12.145 -1.241 18.424 1.00 93.00 169 GLN A C 1
ATOM 1310 O O . GLN A 1 169 ? -12.358 -0.484 19.367 1.00 93.00 169 GLN A O 1
ATOM 1315 N N . ILE A 1 170 ? -12.155 -2.567 18.589 1.00 91.88 170 ILE A N 1
ATOM 1316 C CA . ILE A 1 170 ? -12.421 -3.197 19.892 1.00 91.88 170 I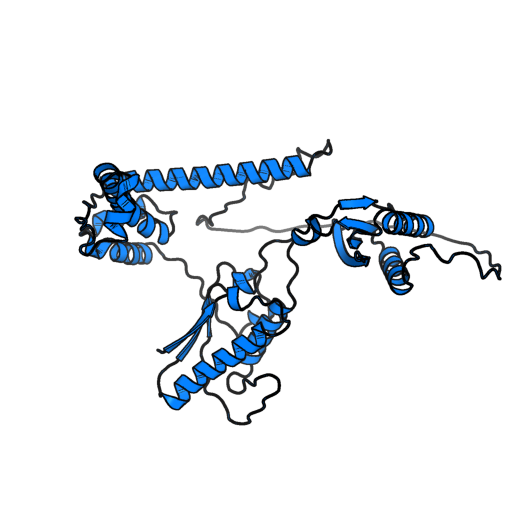LE A CA 1
ATOM 1317 C C . ILE A 1 170 ? -11.283 -2.923 20.894 1.00 91.88 170 ILE A C 1
ATOM 1319 O O . ILE A 1 170 ? -11.517 -2.808 22.099 1.00 91.88 170 ILE A O 1
ATOM 1323 N N . TYR A 1 171 ? -10.036 -2.814 20.428 1.00 93.62 171 TYR A N 1
ATOM 1324 C CA . TYR A 1 171 ? -8.936 -2.372 21.289 1.00 93.62 171 TYR A CA 1
ATOM 1325 C C . TYR A 1 171 ? -9.031 -0.879 21.603 1.00 93.62 171 TYR A C 1
ATOM 1327 O O . TYR A 1 171 ? -8.704 -0.487 22.724 1.00 93.62 171 TYR A O 1
ATOM 1335 N N . ASP A 1 172 ? -9.506 -0.066 20.660 1.00 93.06 172 ASP A N 1
ATOM 1336 C CA . ASP A 1 172 ? -9.650 1.377 20.852 1.00 93.06 172 ASP A CA 1
ATOM 1337 C C . ASP A 1 172 ? -10.605 1.710 22.005 1.00 93.06 172 ASP A C 1
ATOM 1339 O O . ASP A 1 172 ? -10.305 2.612 22.785 1.00 93.06 172 ASP A O 1
ATOM 1343 N N . GLU A 1 173 ? -11.671 0.930 22.215 1.00 89.38 173 GLU A N 1
ATOM 1344 C CA . GLU A 1 173 ? -12.545 1.054 23.397 1.00 89.38 173 GLU A CA 1
ATOM 1345 C C . GLU A 1 173 ? -11.747 0.966 24.715 1.00 89.38 173 GLU A C 1
ATOM 1347 O O . GLU A 1 173 ? -11.872 1.826 25.590 1.00 89.38 173 GLU A O 1
ATOM 1352 N N . GLN A 1 174 ? -10.843 -0.016 24.840 1.00 90.75 174 GLN A N 1
ATOM 1353 C CA . GLN A 1 174 ? -9.994 -0.150 26.033 1.00 90.75 174 GLN A CA 1
ATOM 1354 C C . GLN A 1 174 ? -8.962 0.973 26.156 1.00 90.75 174 GLN A C 1
ATOM 1356 O O . GLN A 1 174 ? -8.601 1.373 27.267 1.00 90.75 174 GLN A O 1
ATOM 1361 N N . ILE A 1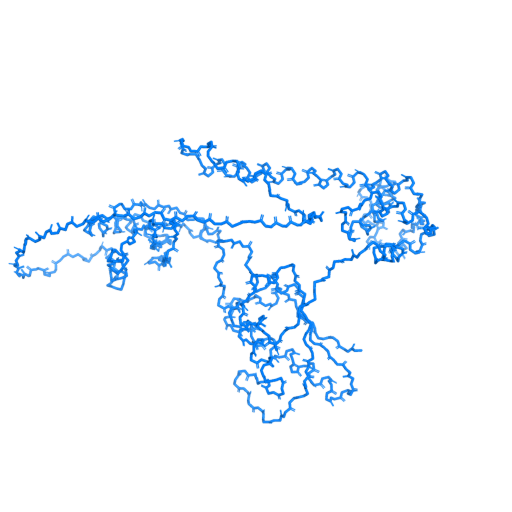 175 ? -8.442 1.457 25.027 1.00 93.25 175 ILE A N 1
ATOM 1362 C CA . ILE A 1 175 ? -7.474 2.556 25.006 1.00 93.25 175 ILE A CA 1
ATOM 1363 C C . ILE A 1 175 ? -8.153 3.847 25.469 1.00 93.25 175 ILE A C 1
ATOM 1365 O O . ILE A 1 175 ? -7.573 4.583 26.268 1.00 93.25 175 ILE A O 1
ATOM 1369 N N . VAL A 1 176 ? -9.388 4.100 25.032 1.00 93.12 176 VAL A N 1
ATOM 1370 C CA . VAL A 1 176 ? -10.197 5.244 25.468 1.00 93.12 176 VAL A CA 1
ATOM 1371 C C . VAL A 1 176 ? -10.447 5.183 26.975 1.00 93.12 176 VAL A C 1
ATOM 1373 O O . VAL A 1 176 ? -10.166 6.160 27.675 1.00 93.12 176 VAL A O 1
ATOM 1376 N N . ASP A 1 177 ? -10.861 4.030 27.503 1.00 92.12 177 ASP A N 1
ATOM 1377 C CA . ASP A 1 177 ? -11.046 3.835 28.947 1.00 92.12 177 ASP A CA 1
ATOM 1378 C C . ASP A 1 177 ? -9.752 4.077 29.737 1.00 92.12 177 ASP A C 1
ATOM 1380 O O . ASP A 1 177 ? -9.757 4.726 30.787 1.00 92.12 177 ASP A O 1
ATOM 1384 N N . PHE A 1 178 ? -8.615 3.609 29.216 1.00 93.56 178 PHE A N 1
ATOM 1385 C CA . PHE A 1 178 ? -7.304 3.858 29.811 1.00 93.56 178 PHE A CA 1
ATOM 1386 C C . PHE A 1 178 ? -6.946 5.350 29.829 1.00 93.56 178 PHE A C 1
ATOM 1388 O O . PHE A 1 178 ? -6.479 5.852 30.855 1.00 93.56 178 PHE A O 1
ATOM 1395 N N . ILE A 1 179 ? -7.188 6.074 28.732 1.00 94.19 179 ILE A N 1
ATOM 1396 C CA . ILE A 1 179 ? -6.949 7.521 28.656 1.00 94.19 179 ILE A CA 1
ATOM 1397 C C . ILE A 1 179 ? -7.806 8.252 29.696 1.00 94.19 179 ILE A C 1
ATOM 1399 O O . ILE A 1 179 ? -7.289 9.108 30.416 1.00 94.19 179 ILE A O 1
ATOM 1403 N N . HIS A 1 180 ? -9.088 7.896 29.825 1.00 94.38 180 HIS A N 1
ATOM 1404 C CA . HIS A 1 180 ? -9.978 8.487 30.825 1.00 94.38 180 HIS A CA 1
ATOM 1405 C C . HIS A 1 180 ? -9.555 8.165 32.263 1.00 94.38 180 HIS A C 1
ATOM 1407 O O . HIS A 1 180 ? -9.621 9.042 33.123 1.00 94.38 180 HIS A O 1
ATOM 1413 N N . ALA A 1 181 ? -9.089 6.943 32.528 1.00 92.69 181 ALA A N 1
ATOM 1414 C CA . ALA A 1 181 ? -8.646 6.527 33.856 1.00 92.69 181 ALA A CA 1
ATOM 1415 C C . ALA A 1 181 ? -7.342 7.214 34.300 1.00 92.69 181 ALA A C 1
ATOM 1417 O O . ALA A 1 181 ? -7.182 7.534 35.478 1.00 92.69 181 ALA 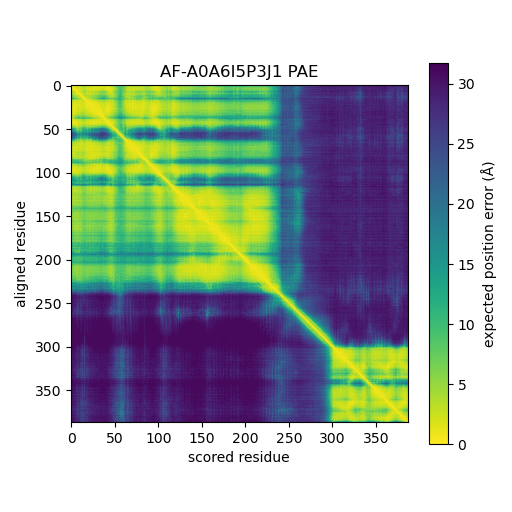A O 1
ATOM 1418 N N . VAL A 1 182 ? -6.402 7.433 33.376 1.00 91.75 182 VAL A N 1
ATOM 1419 C CA . VAL A 1 182 ? -5.121 8.108 33.657 1.00 91.75 182 VAL A CA 1
ATOM 1420 C C . VAL A 1 182 ? -5.266 9.634 33.670 1.00 91.75 182 VAL A C 1
ATOM 1422 O O . VAL A 1 182 ? -4.537 10.313 34.397 1.00 91.75 182 VAL A O 1
ATOM 1425 N N . GLY A 1 183 ? -6.195 10.167 32.877 1.00 93.44 183 GLY A N 1
ATOM 1426 C CA . GLY A 1 183 ? -6.323 11.590 32.586 1.00 93.44 183 GLY A CA 1
ATOM 1427 C C . GLY A 1 183 ? -5.536 11.974 31.332 1.00 93.44 183 GLY A C 1
ATOM 1428 O O . GLY A 1 183 ? -4.382 11.568 31.138 1.00 93.44 183 GLY A O 1
ATOM 1429 N N . VAL A 1 184 ? -6.158 12.785 30.473 1.00 92.75 184 VAL A N 1
ATOM 1430 C CA . VAL A 1 184 ? -5.590 13.228 29.185 1.00 92.75 184 VAL A CA 1
ATOM 1431 C C . VAL A 1 184 ? -4.270 13.978 29.394 1.00 92.75 184 VAL A C 1
ATOM 1433 O O . VAL A 1 184 ? -3.339 13.852 28.604 1.00 92.75 184 VAL A O 1
ATOM 1436 N N . GLU A 1 185 ? -4.150 14.711 30.496 1.00 92.81 185 GLU A N 1
ATOM 1437 C CA . GLU A 1 185 ? -2.955 15.453 30.883 1.00 92.81 185 GLU A CA 1
ATOM 1438 C C . GLU A 1 185 ? -1.776 14.554 31.296 1.00 92.81 185 GLU A C 1
ATOM 1440 O O . GLU A 1 185 ? -0.618 14.950 31.156 1.00 92.81 185 GLU A O 1
ATOM 1445 N N . ASN A 1 186 ? -2.047 13.329 31.759 1.00 89.19 186 ASN A N 1
ATOM 1446 C CA . ASN A 1 186 ? -1.034 12.428 32.316 1.00 89.19 186 ASN A CA 1
ATOM 1447 C C . ASN A 1 186 ? -0.686 11.247 31.398 1.00 89.19 186 ASN A C 1
ATOM 1449 O O . ASN A 1 186 ? 0.351 10.607 31.599 1.00 89.19 186 ASN A O 1
ATOM 1453 N N . VAL A 1 187 ? -1.500 10.961 30.374 1.00 91.25 187 VAL A N 1
ATOM 1454 C CA . VAL A 1 187 ? -1.310 9.795 29.494 1.00 91.25 187 VAL A CA 1
ATOM 1455 C C . VAL A 1 187 ? 0.054 9.785 28.797 1.00 91.25 187 VAL A C 1
ATOM 1457 O O . VAL A 1 187 ? 0.694 8.739 28.709 1.00 91.25 187 VAL A O 1
ATOM 1460 N N . SER A 1 188 ? 0.561 10.953 28.386 1.00 90.81 188 SER A N 1
ATOM 1461 C CA . SER A 1 188 ? 1.871 11.075 27.731 1.00 90.81 188 SER A CA 1
ATOM 1462 C C . SER A 1 188 ? 3.003 10.535 28.611 1.00 90.81 188 SER A C 1
ATOM 1464 O O . SER A 1 188 ? 3.844 9.756 28.156 1.00 90.81 188 SER A O 1
ATOM 1466 N N . ARG A 1 189 ? 2.986 10.857 29.911 1.00 88.06 189 ARG A N 1
ATOM 1467 C CA . ARG A 1 189 ? 3.980 10.351 30.866 1.00 88.06 189 ARG A CA 1
ATOM 1468 C C . ARG A 1 189 ? 3.853 8.840 31.067 1.00 88.06 189 ARG A C 1
ATOM 1470 O O . ARG A 1 189 ? 4.868 8.161 31.174 1.00 88.06 189 ARG A O 1
ATOM 1477 N N . SER A 1 190 ? 2.627 8.329 31.083 1.00 84.12 190 SER A N 1
ATOM 1478 C CA . SER A 1 190 ? 2.326 6.909 31.289 1.00 84.12 190 SER A CA 1
ATOM 1479 C C . SER A 1 190 ? 2.636 6.021 30.080 1.00 84.12 190 SER A C 1
ATOM 1481 O O . SER A 1 190 ? 2.784 4.815 30.258 1.00 84.12 190 SER A O 1
ATOM 1483 N N . VAL A 1 191 ? 2.746 6.586 28.872 1.00 91.25 191 VAL A N 1
ATOM 1484 C CA . VAL A 1 191 ? 2.995 5.831 27.629 1.00 91.25 191 VAL A CA 1
ATOM 1485 C C . VAL A 1 191 ? 4.398 6.073 27.070 1.00 91.25 191 VAL A C 1
ATOM 1487 O O . VAL A 1 191 ? 5.091 5.117 26.739 1.00 91.25 191 VAL A O 1
ATOM 1490 N N . VAL A 1 192 ? 4.842 7.330 26.977 1.00 89.81 192 VAL A N 1
ATOM 1491 C CA . VAL A 1 192 ? 6.109 7.692 26.313 1.00 89.81 192 VAL A CA 1
ATOM 1492 C C . VAL A 1 192 ? 7.290 7.643 27.280 1.00 89.81 192 VAL A C 1
ATOM 1494 O O . VAL A 1 192 ? 8.371 7.185 26.920 1.00 89.81 192 VAL A O 1
ATOM 1497 N N . ASN A 1 193 ? 7.097 8.107 28.517 1.00 82.88 193 ASN A N 1
ATOM 1498 C CA . ASN A 1 193 ? 8.162 8.230 29.514 1.00 82.88 193 ASN A CA 1
ATOM 1499 C C . ASN A 1 193 ? 7.954 7.266 30.692 1.00 82.88 193 ASN A C 1
ATOM 1501 O O . ASN A 1 193 ? 7.906 7.673 31.856 1.00 82.88 193 ASN A O 1
ATOM 1505 N N . THR A 1 194 ? 7.805 5.979 30.376 1.00 85.25 194 THR A N 1
ATOM 1506 C CA . THR A 1 194 ? 7.631 4.904 31.357 1.00 85.25 194 THR A CA 1
ATOM 1507 C C . THR A 1 194 ? 8.648 3.786 31.143 1.00 85.25 194 THR A C 1
ATOM 1509 O O . THR A 1 194 ? 8.998 3.440 30.019 1.00 85.25 194 THR A O 1
ATOM 1512 N N . THR A 1 195 ? 9.106 3.178 32.235 1.00 85.62 195 THR A N 1
ATOM 1513 C CA . THR A 1 195 ? 9.916 1.950 32.197 1.00 85.62 195 THR A CA 1
ATOM 1514 C C . THR A 1 195 ? 9.060 0.689 32.092 1.00 85.62 195 THR A C 1
ATOM 1516 O O . THR A 1 195 ? 9.577 -0.382 31.781 1.00 85.62 195 THR A O 1
ATOM 1519 N N . LYS A 1 196 ? 7.751 0.802 32.352 1.00 87.94 196 LYS A N 1
ATOM 1520 C CA . LYS A 1 196 ? 6.775 -0.284 32.237 1.00 87.94 196 LYS A CA 1
ATOM 1521 C C . LYS A 1 196 ? 5.568 0.215 31.440 1.00 87.94 196 LYS A C 1
ATOM 1523 O O . LYS A 1 196 ? 4.744 0.938 32.004 1.00 87.94 196 LYS A O 1
ATOM 1528 N N . PRO A 1 197 ? 5.472 -0.138 30.148 1.00 89.25 197 PRO A N 1
ATOM 1529 C CA . PRO A 1 197 ? 4.313 0.190 29.331 1.00 89.25 197 PRO A CA 1
ATOM 1530 C C . PRO A 1 197 ? 3.014 -0.367 29.933 1.00 89.25 197 PRO A C 1
ATOM 1532 O O . PRO A 1 197 ? 3.053 -1.418 30.588 1.00 89.25 197 PRO A O 1
ATOM 1535 N N . PRO A 1 198 ? 1.869 0.307 29.719 1.00 88.75 198 PRO A N 1
ATOM 1536 C CA . PRO A 1 198 ? 0.576 -0.217 30.135 1.00 88.75 198 PRO A CA 1
ATOM 1537 C C . PRO A 1 198 ? 0.312 -1.566 29.459 1.00 88.75 198 PRO A C 1
ATOM 1539 O O . PRO A 1 198 ? 0.604 -1.759 28.279 1.00 88.75 198 PRO A O 1
ATOM 1542 N N . GLN A 1 199 ? -0.223 -2.511 30.228 1.00 90.62 199 GLN A N 1
ATOM 1543 C CA . GLN A 1 199 ? -0.607 -3.825 29.725 1.00 90.62 199 GLN A CA 1
ATOM 1544 C C . GLN A 1 199 ? -2.120 -3.880 29.565 1.00 90.62 199 GLN A C 1
ATOM 1546 O O . GLN A 1 199 ? -2.857 -3.635 30.520 1.00 90.62 199 GLN A O 1
ATOM 1551 N N . PHE A 1 200 ? -2.564 -4.245 28.367 1.00 90.75 200 PHE A N 1
ATOM 1552 C CA . PHE A 1 200 ? -3.972 -4.430 28.046 1.00 90.75 200 PHE A CA 1
ATOM 1553 C C . PHE A 1 200 ? -4.309 -5.915 28.034 1.00 90.75 200 PHE A C 1
ATOM 1555 O O . PHE A 1 200 ? -3.510 -6.751 27.605 1.00 90.75 200 PHE A O 1
ATOM 1562 N N . LYS A 1 201 ? -5.500 -6.248 28.527 1.00 90.12 201 LYS A N 1
ATOM 1563 C CA . LYS A 1 201 ? -6.028 -7.606 28.408 1.00 90.12 201 LYS A CA 1
ATOM 1564 C C . LYS A 1 201 ? -6.649 -7.749 27.030 1.00 90.12 201 LYS A C 1
ATOM 1566 O O . LYS A 1 201 ? -7.277 -6.815 26.541 1.00 90.12 201 LYS A O 1
ATOM 1571 N N . GLN A 1 202 ? -6.517 -8.924 26.427 1.00 86.94 202 GLN A N 1
ATOM 1572 C CA . GLN A 1 202 ? -7.209 -9.196 25.175 1.00 86.94 202 GLN A CA 1
ATOM 1573 C C . GLN A 1 202 ? -8.722 -8.971 25.366 1.00 86.94 202 GLN A C 1
ATOM 1575 O O . GLN A 1 202 ? -9.292 -9.521 26.318 1.00 86.94 202 GLN A O 1
ATOM 1580 N N . PRO A 1 203 ? -9.355 -8.125 24.532 1.00 88.81 203 PRO A N 1
ATOM 1581 C CA . PRO A 1 203 ? -10.790 -7.903 24.587 1.00 88.81 203 PRO A CA 1
ATOM 1582 C C . PRO A 1 203 ? -11.581 -9.188 24.344 1.00 88.81 203 PRO A C 1
ATOM 1584 O O . PRO A 1 203 ? -11.070 -10.170 23.806 1.00 88.81 203 PRO A O 1
ATOM 1587 N N . ASN A 1 204 ? -12.860 -9.171 24.717 1.00 86.75 204 ASN A N 1
ATOM 1588 C CA . ASN A 1 204 ? -13.757 -10.269 24.392 1.00 86.75 204 ASN A CA 1
ATOM 1589 C C . ASN A 1 204 ? -14.360 -10.065 22.998 1.00 86.75 204 ASN A C 1
ATOM 1591 O O . ASN A 1 204 ? -15.255 -9.241 22.823 1.00 86.75 204 ASN A O 1
ATOM 1595 N N . PHE A 1 205 ? -13.904 -10.851 22.028 1.00 90.00 205 PHE A N 1
ATOM 1596 C CA . PHE A 1 205 ? -14.382 -10.820 20.648 1.00 90.00 205 PHE A CA 1
ATOM 1597 C C . PHE A 1 205 ? -15.669 -11.636 20.483 1.00 90.00 205 PHE A C 1
ATOM 1599 O O . PHE A 1 205 ? -15.707 -12.636 19.778 1.00 90.00 205 PHE A O 1
ATOM 1606 N N . ARG A 1 206 ? -16.754 -11.242 21.160 1.00 92.31 206 ARG A N 1
ATOM 1607 C CA . ARG A 1 206 ? -18.063 -11.876 20.928 1.00 92.31 206 ARG A CA 1
ATOM 1608 C C . ARG A 1 206 ? -18.595 -11.468 19.561 1.00 92.31 206 ARG A C 1
ATOM 1610 O O . ARG A 1 206 ? -18.610 -10.280 19.251 1.00 92.31 206 ARG A O 1
ATOM 1617 N N . ILE A 1 207 ? -19.140 -12.424 18.810 1.00 93.62 207 ILE A N 1
ATOM 1618 C CA . ILE A 1 207 ? -19.710 -12.169 17.479 1.00 93.62 207 ILE A CA 1
ATOM 1619 C C . ILE A 1 207 ? -20.767 -11.054 17.485 1.00 93.62 207 ILE A C 1
ATOM 1621 O O . ILE A 1 207 ? -20.743 -10.178 16.630 1.00 93.62 207 ILE A O 1
ATOM 1625 N N . ALA A 1 208 ? -21.628 -11.004 18.507 1.00 94.94 208 ALA A N 1
ATOM 1626 C CA . ALA A 1 208 ? -22.627 -9.942 18.641 1.00 94.94 208 ALA A CA 1
ATOM 1627 C C . ALA A 1 208 ? -22.000 -8.538 18.765 1.00 94.94 208 ALA A C 1
ATOM 1629 O O . ALA A 1 208 ? -22.506 -7.596 18.163 1.00 94.94 208 ALA A O 1
ATOM 1630 N N . HIS A 1 209 ? -20.884 -8.410 19.497 1.00 93.94 209 HIS A N 1
ATOM 1631 C CA . HIS A 1 209 ? -20.159 -7.139 19.645 1.00 93.94 209 HIS A CA 1
ATOM 1632 C C . HIS A 1 209 ? -19.468 -6.747 18.337 1.00 93.94 209 HIS A C 1
ATOM 1634 O O . HIS A 1 209 ? -19.549 -5.605 17.904 1.00 93.94 209 HIS A O 1
ATOM 1640 N N . LEU A 1 210 ? -18.854 -7.717 17.653 1.00 95.19 210 LEU A N 1
ATOM 1641 C CA . LEU A 1 210 ? -18.238 -7.507 16.339 1.00 95.19 210 LEU A CA 1
ATOM 1642 C C . LEU A 1 210 ? -19.249 -7.010 15.299 1.00 95.19 210 LEU A C 1
ATOM 1644 O O . LEU A 1 210 ? -18.952 -6.085 14.550 1.00 95.19 210 LEU A O 1
ATOM 1648 N N . ILE A 1 211 ? -20.453 -7.581 15.275 1.00 96.25 211 ILE A N 1
ATOM 1649 C CA . ILE A 1 211 ? -21.527 -7.137 14.377 1.00 96.25 211 ILE A CA 1
ATOM 1650 C C . ILE A 1 211 ? -21.999 -5.725 14.747 1.00 96.25 211 ILE A C 1
ATOM 1652 O O . ILE A 1 211 ? -22.227 -4.899 13.863 1.00 96.25 211 ILE A O 1
ATOM 1656 N N . GLU A 1 212 ? -22.132 -5.414 16.038 1.00 95.56 212 GLU A N 1
ATOM 1657 C CA . GLU A 1 212 ? -22.515 -4.074 16.491 1.00 95.56 212 GLU A CA 1
ATOM 1658 C C . GLU A 1 212 ? -21.497 -3.012 16.052 1.00 95.56 212 GLU A C 1
ATOM 1660 O O . GLU A 1 212 ? -21.873 -2.023 15.413 1.00 95.56 212 GLU A O 1
ATOM 1665 N N . VAL A 1 213 ? -20.214 -3.238 16.341 1.00 94.50 213 VAL A N 1
ATOM 1666 C CA . VAL A 1 213 ? -19.119 -2.329 15.976 1.00 94.50 213 VAL A CA 1
ATOM 1667 C C . VAL A 1 213 ? -18.966 -2.246 14.455 1.00 94.50 213 VAL A C 1
ATOM 1669 O O . VAL A 1 213 ? -18.826 -1.154 13.905 1.00 94.50 213 VAL A O 1
ATOM 1672 N N . GLY A 1 214 ? -19.096 -3.366 13.739 1.00 95.38 214 GLY A N 1
ATOM 1673 C CA . GLY A 1 214 ? -19.078 -3.385 12.275 1.00 95.38 214 GLY A CA 1
ATOM 1674 C C . GLY A 1 214 ? -20.178 -2.508 11.674 1.00 95.38 214 GLY A C 1
ATOM 1675 O O . GLY A 1 214 ? -19.916 -1.678 10.805 1.00 95.38 214 GLY A O 1
ATOM 1676 N N . ASN A 1 215 ? -21.399 -2.586 12.208 1.00 96.31 215 ASN A N 1
ATOM 1677 C CA . ASN A 1 215 ? -22.509 -1.724 11.798 1.00 96.31 215 ASN A CA 1
ATOM 1678 C C . ASN A 1 215 ? -22.282 -0.239 12.128 1.00 96.31 215 ASN A C 1
ATOM 1680 O O . ASN A 1 215 ? -22.837 0.641 11.462 1.00 96.31 215 ASN A O 1
ATOM 1684 N N . GLN A 1 216 ? -21.507 0.084 13.165 1.00 94.31 216 GLN A N 1
ATOM 1685 C CA . GLN A 1 216 ? -21.087 1.462 13.438 1.00 94.31 216 GLN A CA 1
ATOM 1686 C C . GLN A 1 216 ? -20.097 1.948 12.372 1.00 94.31 216 GLN A C 1
ATOM 1688 O O . GLN A 1 216 ? -20.360 2.973 11.742 1.00 94.31 216 GLN A O 1
ATOM 1693 N N . LEU A 1 217 ? -19.056 1.167 12.071 1.00 93.50 217 LEU A N 1
ATOM 1694 C CA . LEU A 1 217 ? -18.057 1.502 11.049 1.00 93.50 217 LEU A CA 1
ATOM 1695 C C . LEU A 1 217 ? -18.679 1.692 9.658 1.00 93.50 217 LEU A C 1
ATOM 1697 O O . LEU A 1 217 ? -18.376 2.663 8.967 1.00 93.50 217 LEU A O 1
ATOM 1701 N N . VAL A 1 218 ? -19.613 0.825 9.255 1.00 94.44 218 VAL A N 1
ATOM 1702 C CA . VAL A 1 218 ? -20.323 0.968 7.970 1.00 94.44 218 VAL A CA 1
ATOM 1703 C C . VAL A 1 218 ? -21.141 2.266 7.920 1.00 94.44 218 VAL A C 1
ATOM 1705 O O . VAL A 1 218 ? -21.172 2.952 6.893 1.00 94.44 218 VAL A O 1
ATOM 1708 N N . ARG A 1 219 ? -21.792 2.647 9.028 1.00 93.06 219 ARG A N 1
ATOM 1709 C CA . ARG A 1 219 ? -22.527 3.922 9.114 1.00 93.06 219 ARG A CA 1
ATOM 1710 C C . ARG A 1 219 ? -21.592 5.124 9.012 1.00 93.06 219 ARG A C 1
ATOM 1712 O O . ARG A 1 219 ? -21.938 6.100 8.347 1.00 93.06 219 ARG A O 1
ATOM 1719 N N . GLU A 1 220 ? -20.420 5.055 9.633 1.00 90.31 220 GLU A N 1
ATOM 1720 C CA . GLU A 1 220 ? -19.400 6.101 9.545 1.00 90.31 220 GLU A CA 1
ATOM 1721 C C . GLU A 1 220 ? -18.857 6.247 8.121 1.00 90.31 220 GLU A C 1
ATOM 1723 O O . GLU A 1 220 ? -18.834 7.361 7.593 1.00 90.31 220 GLU A O 1
ATOM 1728 N N . GLN A 1 221 ? -18.524 5.137 7.456 1.00 88.25 221 GLN A N 1
ATOM 1729 C CA . GLN A 1 221 ? -18.099 5.135 6.053 1.00 88.25 221 GLN A CA 1
ATOM 1730 C C . GLN A 1 221 ? -19.146 5.788 5.142 1.00 88.25 221 GLN A C 1
ATOM 1732 O O . GLN A 1 221 ? -18.812 6.684 4.363 1.00 88.25 221 GLN A O 1
ATOM 1737 N N . ARG A 1 222 ? -20.427 5.401 5.271 1.00 89.00 222 ARG A N 1
ATOM 1738 C CA . ARG A 1 222 ? -21.520 5.998 4.485 1.00 89.00 222 ARG A CA 1
ATOM 1739 C C . ARG A 1 222 ? -21.619 7.506 4.725 1.00 89.00 222 ARG A C 1
ATOM 1741 O O . ARG A 1 222 ? -21.765 8.270 3.775 1.00 89.00 222 ARG A O 1
ATOM 1748 N N . ARG A 1 223 ? -21.484 7.955 5.975 1.00 87.56 223 ARG A N 1
ATOM 1749 C CA . ARG A 1 223 ? -21.533 9.383 6.315 1.00 87.56 223 ARG A CA 1
ATOM 1750 C C . ARG A 1 223 ? -20.388 10.172 5.677 1.00 87.56 223 ARG A C 1
ATOM 1752 O O . ARG A 1 223 ? -20.618 11.269 5.174 1.00 87.56 223 ARG A O 1
ATOM 1759 N N . VAL A 1 224 ? -19.169 9.632 5.677 1.00 86.56 224 VAL A N 1
ATOM 1760 C CA . VAL A 1 224 ? -18.015 10.274 5.024 1.00 86.56 224 VAL A CA 1
ATOM 1761 C C . VAL A 1 224 ? -18.234 10.375 3.513 1.00 86.56 224 VAL A C 1
ATOM 1763 O O . VAL A 1 224 ? -17.982 11.432 2.932 1.00 86.56 224 VAL A O 1
ATOM 1766 N N . GLN A 1 225 ? -18.767 9.324 2.886 1.00 78.81 225 GLN A N 1
ATOM 1767 C CA . GLN A 1 225 ? -19.110 9.332 1.460 1.00 78.81 225 GLN A CA 1
ATOM 1768 C C . GLN A 1 225 ? -20.159 10.404 1.136 1.00 78.81 225 GLN A C 1
ATOM 1770 O O . GLN A 1 225 ? -19.951 11.211 0.232 1.00 78.81 225 GLN A O 1
ATOM 1775 N N . GLU A 1 226 ? -21.248 10.476 1.905 1.00 82.06 226 GLU A N 1
ATOM 1776 C CA . GLU A 1 226 ? -22.290 11.497 1.739 1.00 82.06 226 GLU A CA 1
ATOM 1777 C C . GLU A 1 226 ? -21.735 12.920 1.907 1.00 82.06 226 GLU A C 1
ATOM 1779 O O . GLU A 1 226 ? -22.023 13.800 1.097 1.00 82.06 226 GLU A O 1
ATOM 1784 N N . MET A 1 227 ? -20.890 13.157 2.916 1.00 77.69 227 MET A N 1
ATOM 1785 C CA . MET A 1 227 ? -20.251 14.461 3.124 1.00 77.69 227 MET A CA 1
ATOM 1786 C C . MET A 1 227 ? -19.307 14.840 1.976 1.00 77.69 227 MET A C 1
ATOM 1788 O O . MET A 1 227 ? -19.279 16.004 1.569 1.00 77.69 227 MET A O 1
ATOM 1792 N N . SER A 1 228 ? -18.560 13.872 1.439 1.00 69.75 228 SER A N 1
ATOM 1793 C CA . SER A 1 228 ? -17.686 14.072 0.279 1.00 69.75 228 SER A CA 1
ATOM 1794 C C . SER A 1 228 ? -18.494 14.469 -0.960 1.00 69.75 228 SER A C 1
ATOM 1796 O O . SER A 1 228 ? -18.193 15.481 -1.595 1.00 69.75 228 SER A O 1
ATOM 1798 N N . LEU A 1 229 ? -19.596 13.759 -1.230 1.00 73.75 229 LEU A N 1
ATOM 1799 C CA . LEU A 1 229 ? -20.514 14.063 -2.332 1.00 73.75 229 LEU A CA 1
ATOM 1800 C C . LEU A 1 229 ? -21.149 15.451 -2.189 1.00 73.75 229 LEU A C 1
ATOM 1802 O O . LEU A 1 229 ? -21.251 16.190 -3.166 1.00 73.75 229 LEU A O 1
ATOM 1806 N N . VAL A 1 230 ? -21.544 15.845 -0.974 1.00 68.62 230 VAL A N 1
ATOM 1807 C CA . VAL A 1 230 ? -22.082 17.189 -0.704 1.00 68.62 230 VAL A CA 1
ATOM 1808 C C . VAL A 1 230 ? -21.019 18.265 -0.930 1.00 68.62 230 VAL A C 1
ATOM 1810 O O . VAL A 1 230 ? -21.319 19.314 -1.499 1.00 68.62 230 VAL A O 1
ATOM 1813 N N . SER A 1 231 ? -19.774 18.023 -0.516 1.00 67.56 231 SER A N 1
ATOM 1814 C CA . SER A 1 231 ? -18.655 18.935 -0.772 1.00 67.56 231 SER A CA 1
ATOM 1815 C C . SER A 1 231 ? -18.403 19.106 -2.272 1.00 67.56 231 SER A C 1
ATOM 1817 O O . SER A 1 231 ? -18.321 20.237 -2.755 1.00 67.56 231 SER A O 1
ATOM 1819 N N . GLU A 1 232 ? -18.361 18.005 -3.026 1.00 67.56 232 GLU A N 1
ATOM 1820 C CA . GLU A 1 232 ? -18.200 18.023 -4.482 1.00 67.56 232 GLU A CA 1
ATOM 1821 C C . GLU A 1 232 ? -19.367 18.753 -5.164 1.00 67.56 232 GLU A C 1
ATOM 1823 O O . GLU A 1 232 ? -19.154 19.619 -6.015 1.00 67.56 232 GLU A O 1
ATOM 1828 N N . TYR A 1 233 ? -20.602 18.486 -4.730 1.00 59.38 233 TYR A N 1
ATOM 1829 C CA . TYR A 1 233 ? -21.805 19.167 -5.202 1.00 59.38 233 TYR A CA 1
ATOM 1830 C C . TYR A 1 233 ? -21.747 20.680 -4.957 1.00 59.38 233 TYR A C 1
ATOM 1832 O O . TYR A 1 233 ? -21.987 21.473 -5.869 1.00 59.38 233 TYR A O 1
ATOM 1840 N N . ASN A 1 234 ? -21.363 21.100 -3.751 1.00 61.62 234 ASN A N 1
ATOM 1841 C CA . ASN A 1 234 ? -21.236 22.511 -3.395 1.00 61.62 234 ASN A CA 1
ATOM 1842 C C . ASN A 1 234 ? -20.105 23.201 -4.170 1.00 61.62 234 ASN A C 1
ATOM 1844 O O . ASN A 1 234 ? -20.260 24.348 -4.597 1.00 61.62 234 ASN A O 1
ATOM 1848 N N . GLN A 1 235 ? -18.984 22.513 -4.407 1.00 62.66 235 GLN A N 1
ATOM 1849 C CA . GLN A 1 235 ? -17.921 23.010 -5.281 1.00 62.66 235 GLN A CA 1
ATOM 1850 C C . GLN A 1 235 ? -18.402 23.153 -6.727 1.00 62.66 235 GLN A C 1
ATOM 1852 O O . GLN A 1 235 ? -18.108 24.167 -7.363 1.00 62.66 235 GLN A O 1
ATOM 1857 N N . ALA A 1 236 ? -19.164 22.185 -7.242 1.00 60.53 236 ALA A N 1
ATOM 1858 C CA . ALA A 1 236 ? -19.744 22.247 -8.578 1.00 60.53 236 ALA A CA 1
ATOM 1859 C C . ALA A 1 236 ? -20.715 23.431 -8.710 1.00 60.53 236 ALA A C 1
ATOM 1861 O O . ALA A 1 236 ? -20.555 24.229 -9.628 1.00 60.53 236 ALA A O 1
ATOM 1862 N N . LEU A 1 237 ? -21.623 23.621 -7.747 1.00 51.56 237 LEU A N 1
ATOM 1863 C CA . LEU A 1 237 ? -22.540 24.766 -7.667 1.00 51.56 237 LEU A CA 1
ATOM 1864 C C . LEU A 1 237 ? -21.818 26.113 -7.621 1.00 51.56 237 LEU A C 1
ATOM 1866 O O . LEU A 1 237 ? -22.200 27.043 -8.331 1.00 51.56 237 LEU A O 1
ATOM 1870 N N . THR A 1 238 ? -20.758 26.206 -6.815 1.00 52.75 238 THR A N 1
ATOM 1871 C CA . THR A 1 238 ? -19.940 27.421 -6.698 1.00 52.75 238 THR A CA 1
ATOM 1872 C C . THR A 1 238 ? -19.198 27.713 -8.008 1.00 52.75 238 THR A C 1
ATOM 1874 O O . THR A 1 238 ? -19.063 28.871 -8.397 1.00 52.75 238 THR A O 1
ATOM 1877 N N . ARG A 1 239 ? -18.771 26.672 -8.741 1.00 50.06 239 ARG A N 1
ATOM 1878 C CA . ARG A 1 239 ? -18.193 26.797 -10.092 1.00 50.06 239 ARG A CA 1
ATOM 1879 C C . ARG A 1 239 ? -19.244 27.151 -11.154 1.00 50.06 239 ARG A C 1
ATOM 1881 O O . ARG A 1 239 ? -18.905 27.816 -12.129 1.00 50.06 239 ARG A O 1
ATOM 1888 N N . THR A 1 240 ? -20.508 26.762 -10.973 1.00 44.72 240 THR A N 1
ATOM 1889 C CA . THR A 1 240 ? -21.618 27.018 -11.913 1.00 44.72 240 THR A CA 1
ATOM 1890 C C . THR A 1 240 ? -22.488 28.228 -11.558 1.00 44.72 240 THR A C 1
ATOM 1892 O O . THR A 1 240 ? -23.634 28.295 -11.993 1.00 44.72 240 THR A O 1
ATOM 1895 N N . ALA A 1 241 ? -21.975 29.234 -10.844 1.00 40.03 241 ALA A N 1
ATOM 1896 C CA . ALA A 1 241 ? -22.668 30.512 -10.627 1.00 40.03 241 ALA A CA 1
ATOM 1897 C C . ALA A 1 241 ? -22.763 31.390 -11.907 1.00 40.03 241 ALA A C 1
ATOM 1899 O O . ALA A 1 241 ? -22.453 32.580 -11.903 1.00 40.03 241 ALA A O 1
ATOM 1900 N N . ARG A 1 242 ? -23.211 30.804 -13.025 1.00 38.81 242 ARG A N 1
ATOM 1901 C CA . ARG A 1 242 ? -23.857 31.483 -14.155 1.00 38.81 242 ARG A CA 1
ATOM 1902 C C . ARG A 1 242 ? -25.243 30.844 -14.324 1.00 38.81 242 ARG A C 1
ATOM 1904 O O . ARG A 1 242 ? -25.317 29.624 -14.463 1.00 38.81 242 ARG A O 1
ATOM 1911 N N . PRO A 1 243 ? -26.340 31.616 -14.285 1.00 34.56 243 PRO A N 1
ATOM 1912 C CA . PRO A 1 243 ? -27.680 31.046 -14.275 1.00 34.56 243 PRO A CA 1
ATOM 1913 C C . PRO A 1 243 ? -28.045 30.474 -15.651 1.00 34.56 243 PRO A C 1
ATOM 1915 O O . PRO A 1 243 ? -27.947 31.169 -16.660 1.00 34.56 243 PRO A O 1
ATOM 1918 N N . GLY A 1 244 ? -28.504 29.218 -15.666 1.00 43.34 244 GLY A N 1
ATOM 1919 C CA . GLY A 1 244 ? -29.218 28.625 -16.801 1.00 43.34 244 GLY A CA 1
ATOM 1920 C C . GLY A 1 244 ? -28.546 27.414 -17.442 1.00 43.34 244 GLY A C 1
ATOM 1921 O O . GLY A 1 244 ? -28.189 27.491 -18.611 1.00 43.34 244 GLY A O 1
ATOM 1922 N N . GLN A 1 245 ? -28.374 26.308 -16.702 1.00 41.72 245 GLN A N 1
ATOM 1923 C CA . GLN A 1 245 ? -28.139 24.962 -17.273 1.00 41.72 245 GLN A CA 1
ATOM 1924 C C . GLN A 1 245 ? -28.160 23.825 -16.222 1.00 41.72 245 GLN A C 1
ATOM 1926 O O . GLN A 1 245 ? -27.516 22.795 -16.396 1.00 41.72 245 GLN A O 1
ATOM 1931 N N . ALA A 1 246 ? -28.883 23.989 -15.107 1.00 36.75 246 ALA A N 1
ATOM 1932 C CA . ALA A 1 246 ? -28.800 23.052 -13.979 1.00 36.75 246 ALA A CA 1
ATOM 1933 C C . ALA A 1 246 ? -29.585 21.736 -14.169 1.00 36.75 246 ALA A C 1
ATOM 1935 O O . ALA A 1 246 ? -29.307 20.763 -13.477 1.00 36.75 246 ALA A O 1
ATOM 1936 N N . GLU A 1 247 ? -30.529 21.658 -15.108 1.00 36.97 247 GLU A N 1
ATOM 1937 C CA . GLU A 1 247 ? -31.489 20.540 -15.131 1.00 36.97 247 GLU A CA 1
ATOM 1938 C C . GLU A 1 247 ? -31.075 19.364 -16.036 1.00 36.97 247 GLU A C 1
ATOM 1940 O O . GLU A 1 247 ? -31.533 18.244 -15.833 1.00 36.97 247 GLU A O 1
ATOM 1945 N N . ALA A 1 248 ? -30.154 19.557 -16.990 1.00 38.84 248 ALA A N 1
ATOM 1946 C CA . ALA A 1 248 ? -29.823 18.522 -17.981 1.00 38.84 248 ALA A CA 1
ATOM 1947 C C . ALA A 1 248 ? -28.644 17.603 -17.594 1.00 38.84 248 ALA A C 1
ATOM 1949 O O . ALA A 1 248 ? -28.523 16.502 -18.127 1.00 38.84 248 ALA A O 1
ATOM 1950 N N . HIS A 1 249 ? -27.778 18.012 -16.659 1.00 37.31 249 HIS A N 1
ATOM 1951 C CA . HIS A 1 249 ? -26.569 17.250 -16.303 1.00 37.31 249 HIS A CA 1
ATOM 1952 C C . HIS A 1 249 ? -26.767 16.211 -15.183 1.00 37.31 249 HIS A C 1
ATOM 1954 O O . HIS A 1 249 ? -25.858 15.424 -14.917 1.00 37.31 249 HIS A O 1
ATOM 1960 N N . MET A 1 250 ? -27.937 16.174 -14.534 1.00 43.38 250 MET A N 1
ATOM 1961 C CA . MET A 1 250 ? -28.159 15.349 -13.337 1.00 43.38 250 MET A CA 1
ATOM 1962 C C . MET A 1 250 ? -28.728 13.948 -13.594 1.00 43.38 250 MET A C 1
ATOM 1964 O O . MET A 1 250 ? -28.545 13.075 -12.751 1.00 43.38 250 MET A O 1
ATOM 1968 N N . ALA A 1 251 ? -29.344 13.673 -14.747 1.00 36.53 251 ALA A N 1
ATOM 1969 C CA . ALA A 1 251 ? -29.937 12.352 -14.996 1.00 36.53 251 ALA A CA 1
ATOM 1970 C C . ALA A 1 251 ? -28.901 11.246 -15.302 1.00 36.53 251 ALA A C 1
ATOM 1972 O O . ALA A 1 251 ? -29.222 10.067 -15.203 1.00 36.53 251 ALA A O 1
ATOM 1973 N N . GLN A 1 252 ? -27.654 11.600 -15.642 1.00 38.28 252 GLN A N 1
ATOM 1974 C CA . GLN A 1 252 ? -26.599 10.630 -15.985 1.00 38.28 252 GLN A CA 1
ATOM 1975 C C . GLN A 1 252 ? -25.601 10.338 -14.854 1.00 38.28 252 GLN A C 1
ATOM 1977 O O . GLN A 1 252 ? -24.934 9.309 -14.899 1.00 38.28 252 GLN A O 1
ATOM 1982 N N . LYS A 1 253 ? -25.496 11.199 -13.831 1.00 39.47 253 LYS A N 1
ATOM 1983 C CA . LYS A 1 253 ? -24.518 11.041 -12.733 1.00 39.47 253 LYS A CA 1
ATOM 1984 C C . LYS A 1 253 ? -25.078 10.420 -11.451 1.00 39.47 253 LYS A C 1
ATOM 1986 O O . LYS A 1 253 ? -24.305 10.109 -10.554 1.00 39.47 253 LYS A O 1
ATOM 1991 N N . ALA A 1 254 ? -26.385 10.167 -11.380 1.00 33.56 254 ALA A N 1
ATOM 1992 C CA . ALA A 1 254 ? -26.998 9.447 -10.262 1.00 33.56 254 ALA A CA 1
ATOM 1993 C C . ALA A 1 254 ? -26.621 7.948 -10.206 1.00 33.56 254 ALA A C 1
ATOM 1995 O O . ALA A 1 254 ? -27.036 7.260 -9.281 1.00 33.56 254 ALA A O 1
ATOM 1996 N N . ASN A 1 255 ? -25.829 7.445 -11.165 1.00 36.38 255 ASN A N 1
ATOM 1997 C CA . ASN A 1 255 ? -25.447 6.033 -11.269 1.00 36.38 255 ASN A CA 1
ATOM 1998 C C . ASN A 1 255 ? -23.932 5.777 -11.099 1.00 36.38 255 ASN A C 1
ATOM 2000 O O . ASN A 1 255 ? -23.379 4.853 -11.689 1.00 36.38 255 ASN A O 1
ATOM 2004 N N . GLY A 1 256 ? -23.236 6.618 -10.327 1.00 34.41 256 GLY A N 1
ATOM 2005 C CA . GLY A 1 256 ? -21.800 6.488 -10.055 1.00 34.41 256 GLY A CA 1
ATOM 2006 C C . GLY A 1 256 ? -21.503 5.702 -8.777 1.00 34.41 256 GLY A C 1
ATOM 2007 O O . GLY A 1 256 ? -21.264 6.296 -7.730 1.00 34.41 256 GLY A O 1
ATOM 2008 N N . GLN A 1 257 ? -21.515 4.372 -8.864 1.00 30.95 257 GLN A N 1
ATOM 2009 C CA . GLN A 1 257 ? -20.996 3.456 -7.841 1.00 30.95 257 GLN A CA 1
ATOM 2010 C C . GLN A 1 257 ? -19.484 3.680 -7.630 1.00 30.95 257 GLN A C 1
ATOM 2012 O O . GLN A 1 257 ? -18.677 3.263 -8.455 1.00 30.95 257 GLN A O 1
ATOM 2017 N N . PHE A 1 258 ? -19.093 4.307 -6.513 1.00 32.72 258 PHE A N 1
ATOM 2018 C CA . PHE A 1 258 ? -17.685 4.449 -6.087 1.00 32.72 258 PHE A CA 1
ATOM 2019 C C . PHE A 1 258 ? -17.132 3.232 -5.322 1.00 32.72 258 PHE A C 1
ATOM 2021 O O . PHE A 1 258 ? -15.983 3.233 -4.897 1.00 32.72 258 PHE A O 1
ATOM 2028 N N . TYR A 1 259 ? -17.916 2.161 -5.221 1.00 29.41 259 TYR A N 1
ATOM 2029 C CA . TYR A 1 259 ? -17.428 0.809 -4.967 1.00 29.41 259 TYR A CA 1
ATOM 2030 C C . TYR A 1 259 ? -18.020 -0.082 -6.047 1.00 29.41 259 TYR A C 1
ATOM 2032 O O . TYR A 1 259 ? -19.244 -0.111 -6.220 1.00 29.41 259 TYR A O 1
ATOM 2040 N N . ARG A 1 260 ? -17.159 -0.781 -6.795 1.00 31.09 260 ARG A N 1
ATOM 2041 C CA . ARG A 1 260 ? -17.596 -1.762 -7.787 1.00 31.09 260 ARG A CA 1
ATOM 2042 C C . ARG A 1 260 ? -18.388 -2.828 -7.034 1.00 31.09 260 ARG A C 1
ATOM 2044 O O . ARG A 1 260 ? -17.847 -3.602 -6.260 1.00 31.09 260 ARG A O 1
ATOM 2051 N N . THR A 1 261 ? -19.700 -2.767 -7.189 1.00 29.94 261 THR A N 1
ATOM 2052 C CA . THR A 1 261 ? -20.642 -3.741 -6.650 1.00 29.94 261 THR A CA 1
ATOM 2053 C C . THR A 1 261 ? -20.717 -4.869 -7.667 1.00 29.94 261 THR A C 1
ATOM 2055 O O . THR A 1 261 ? -20.849 -4.609 -8.863 1.00 29.94 261 THR A O 1
ATOM 2058 N N . TYR A 1 262 ? -20.594 -6.111 -7.207 1.00 32.31 262 TYR A N 1
ATOM 2059 C CA . TYR A 1 262 ? -20.715 -7.299 -8.047 1.00 32.31 262 TYR A CA 1
ATOM 2060 C C . TYR A 1 262 ? -22.104 -7.361 -8.678 1.00 32.31 262 TYR A C 1
ATOM 2062 O O . TYR A 1 262 ? -23.091 -7.629 -7.995 1.00 32.31 262 TYR A O 1
ATOM 2070 N N . ALA A 1 263 ? -22.186 -7.111 -9.980 1.00 30.98 263 ALA A N 1
ATOM 2071 C CA . ALA A 1 263 ? -23.378 -7.393 -10.765 1.00 30.98 263 ALA A CA 1
ATOM 2072 C C . ALA A 1 263 ? -22.990 -7.742 -12.206 1.00 30.98 263 ALA A C 1
ATOM 2074 O O . ALA A 1 263 ? -22.177 -7.064 -12.835 1.00 30.98 263 ALA A O 1
ATOM 2075 N N . SER A 1 264 ? -23.575 -8.830 -12.698 1.00 30.41 264 SER A N 1
ATOM 2076 C CA . SER A 1 264 ? -23.353 -9.440 -14.005 1.00 30.41 264 SER A CA 1
ATOM 2077 C C . SER A 1 264 ? -24.255 -8.862 -15.111 1.00 30.41 264 SER A C 1
ATOM 2079 O O . SER A 1 264 ? -25.420 -8.554 -14.873 1.00 30.41 264 SER A O 1
ATOM 2081 N N . ASP A 1 265 ? -23.695 -8.859 -16.329 1.00 28.00 265 ASP A N 1
ATOM 2082 C CA . ASP A 1 265 ? -24.320 -9.075 -17.651 1.00 28.00 265 ASP A CA 1
ATOM 2083 C C . ASP A 1 265 ? -24.922 -7.947 -18.540 1.00 28.00 265 ASP A C 1
ATOM 2085 O O . ASP A 1 265 ? -25.892 -7.271 -18.216 1.00 28.00 265 ASP A O 1
ATOM 2089 N N . ALA A 1 266 ? -24.371 -7.936 -19.774 1.00 25.98 266 ALA A N 1
ATOM 2090 C CA . ALA A 1 266 ? -25.009 -8.041 -21.106 1.00 25.98 266 ALA A CA 1
ATOM 2091 C C . ALA A 1 266 ? -25.581 -6.825 -21.894 1.00 25.98 266 ALA A C 1
ATOM 2093 O O . ALA A 1 266 ? -26.587 -6.223 -21.551 1.00 25.98 266 ALA A O 1
ATOM 2094 N N . ASN A 1 267 ? -24.988 -6.656 -23.095 1.00 27.03 267 ASN A N 1
ATOM 2095 C CA . ASN A 1 267 ? -25.548 -6.301 -24.419 1.00 27.03 267 ASN A CA 1
ATOM 2096 C C . ASN A 1 267 ? -26.417 -5.035 -24.616 1.00 27.03 267 ASN A C 1
ATOM 2098 O O . ASN A 1 267 ? -27.548 -4.965 -24.147 1.00 27.03 267 ASN A O 1
ATOM 2102 N N . SER A 1 268 ? -26.010 -4.164 -25.557 1.00 26.16 268 SER A N 1
ATOM 2103 C CA . SER A 1 268 ? -26.664 -3.978 -26.881 1.00 26.16 268 SER A CA 1
ATOM 2104 C C . SER A 1 268 ? -26.221 -2.690 -27.593 1.00 26.16 268 SER A C 1
ATOM 2106 O O . SER A 1 268 ? -25.792 -1.715 -26.987 1.00 26.16 268 SER A O 1
ATOM 2108 N N . ALA A 1 269 ? -26.321 -2.735 -28.919 1.00 23.70 269 ALA A N 1
ATOM 2109 C CA . ALA A 1 269 ? -25.689 -1.866 -29.896 1.00 23.70 269 ALA A CA 1
ATOM 2110 C C . ALA A 1 269 ? -26.585 -0.745 -30.471 1.00 23.70 269 ALA A C 1
ATOM 2112 O O . ALA A 1 269 ? -27.810 -0.811 -30.419 1.00 23.70 269 ALA A O 1
ATOM 2113 N N . SER A 1 270 ? -25.910 0.140 -31.218 1.00 25.81 270 SER A N 1
ATOM 2114 C CA . SER A 1 270 ? -26.255 0.632 -32.569 1.00 25.81 270 SER A CA 1
ATOM 2115 C C . SER A 1 270 ? -26.829 2.045 -32.783 1.00 25.81 270 SER A C 1
ATOM 2117 O O . SER A 1 270 ? -27.790 2.469 -32.153 1.00 25.81 270 SER A O 1
ATOM 2119 N N . ASN A 1 271 ? -26.252 2.642 -33.843 1.00 25.83 271 ASN A N 1
ATOM 2120 C CA . ASN A 1 271 ? -26.796 3.571 -34.846 1.00 25.83 271 ASN A CA 1
ATOM 2121 C C . ASN A 1 271 ? -26.984 5.059 -34.506 1.00 25.83 271 ASN A C 1
ATOM 2123 O O . ASN A 1 271 ? -27.418 5.404 -33.421 1.00 25.83 271 ASN A O 1
ATOM 2127 N N . SER A 1 272 ? -26.832 6.031 -35.419 1.00 26.69 272 SER A N 1
ATOM 2128 C CA . SER A 1 272 ? -26.106 6.252 -36.697 1.00 26.69 272 SER A CA 1
ATOM 2129 C C . SER A 1 272 ? -26.720 7.512 -37.345 1.00 26.69 272 SER A C 1
ATOM 2131 O O . SER A 1 272 ? -27.940 7.650 -37.285 1.00 26.69 272 SER A O 1
ATOM 2133 N N . ASN A 1 273 ? -25.910 8.286 -38.090 1.00 28.20 273 ASN A N 1
ATOM 2134 C CA . ASN A 1 273 ? -26.282 9.233 -39.176 1.00 28.20 273 ASN A CA 1
ATOM 2135 C C . ASN A 1 273 ? -26.958 10.564 -38.761 1.00 28.20 273 ASN A C 1
ATOM 2137 O O . ASN A 1 273 ? -27.635 10.618 -37.749 1.00 28.20 273 ASN A O 1
ATOM 2141 N N . ALA A 1 274 ? -26.873 11.700 -39.469 1.00 26.62 274 ALA A N 1
ATOM 2142 C CA . ALA A 1 274 ? -26.338 12.139 -40.775 1.00 26.62 274 ALA A CA 1
ATOM 2143 C C . ALA A 1 274 ? -26.290 13.703 -40.741 1.00 26.62 274 ALA A C 1
ATOM 2145 O O . ALA A 1 274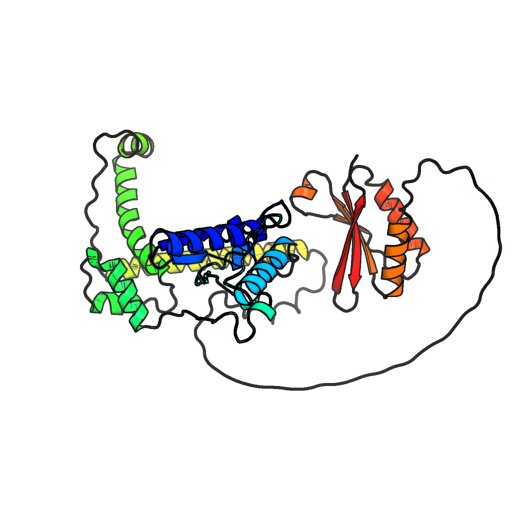 ? -27.091 14.303 -40.035 1.00 26.62 274 ALA A O 1
ATOM 2146 N N . THR A 1 275 ? -25.262 14.399 -41.255 1.00 26.25 275 THR A N 1
ATOM 2147 C CA . THR A 1 275 ? -25.067 14.952 -42.629 1.00 26.25 275 THR A CA 1
ATOM 2148 C C . THR A 1 275 ? -25.814 16.261 -42.951 1.00 26.25 275 THR A C 1
ATOM 2150 O O . THR A 1 275 ? -27.027 16.281 -42.839 1.00 26.25 275 THR A O 1
ATOM 2153 N N . THR A 1 276 ? -25.060 17.282 -43.425 1.00 24.36 276 THR A N 1
ATOM 2154 C CA . THR A 1 276 ? -25.272 18.270 -44.542 1.00 24.36 276 THR A CA 1
ATOM 2155 C C . THR A 1 276 ? -24.613 19.621 -44.175 1.00 24.36 276 THR A C 1
ATOM 2157 O O . THR A 1 276 ? -24.909 20.121 -43.099 1.00 24.36 276 THR A O 1
ATOM 2160 N N . MET A 1 277 ? -23.608 20.213 -44.851 1.00 26.09 277 MET A N 1
ATOM 2161 C CA . MET A 1 277 ? -23.296 20.574 -46.263 1.00 26.09 277 MET A CA 1
ATOM 2162 C C . MET A 1 277 ? -23.611 22.050 -46.617 1.00 26.09 277 MET A C 1
ATOM 2164 O O . MET A 1 277 ? -24.683 22.538 -46.284 1.00 26.09 277 MET A O 1
ATOM 2168 N N . ALA A 1 278 ? -22.684 22.645 -47.400 1.00 24.53 278 ALA A N 1
ATOM 2169 C CA . ALA A 1 278 ? -22.674 23.926 -48.156 1.00 24.53 278 ALA A CA 1
ATOM 2170 C C . ALA A 1 278 ? -22.155 25.193 -47.412 1.00 24.53 278 ALA A C 1
ATOM 2172 O O . ALA A 1 278 ? -22.702 25.548 -46.379 1.00 24.53 278 ALA A O 1
ATOM 2173 N N . ALA A 1 279 ? -21.008 25.822 -47.764 1.00 23.50 279 ALA A N 1
ATOM 2174 C CA . ALA A 1 279 ? -20.536 26.502 -49.011 1.00 23.50 279 ALA A CA 1
ATOM 2175 C C . ALA A 1 279 ? -20.966 27.996 -49.060 1.00 23.50 279 ALA A C 1
ATOM 2177 O O . ALA A 1 279 ? -22.093 28.277 -48.689 1.00 23.50 279 ALA A O 1
ATOM 2178 N N . ALA A 1 280 ? -20.228 29.017 -49.530 1.00 25.83 280 ALA A N 1
ATOM 2179 C CA . ALA A 1 280 ? -18.849 29.253 -49.988 1.00 25.83 280 ALA A CA 1
ATOM 2180 C C . ALA A 1 280 ? -18.671 30.783 -50.290 1.00 25.83 280 ALA A C 1
ATOM 2182 O O . ALA A 1 280 ? -19.673 31.488 -50.345 1.00 25.83 280 ALA A O 1
ATOM 2183 N N . GLN A 1 281 ? -17.428 31.215 -50.611 1.00 24.30 281 GLN A N 1
ATOM 2184 C CA . GLN A 1 281 ? -17.009 32.407 -51.418 1.00 24.30 281 GLN A CA 1
ATOM 2185 C C . GLN A 1 281 ? -17.010 33.812 -50.756 1.00 24.30 281 GLN A C 1
ATOM 2187 O O . GLN A 1 281 ? -17.902 34.110 -49.981 1.00 24.30 281 GLN A O 1
ATOM 2192 N N . ALA A 1 282 ? -16.166 34.808 -51.083 1.00 23.88 282 ALA A N 1
ATOM 2193 C CA . ALA A 1 282 ? -14.810 34.990 -51.651 1.00 23.88 282 ALA A CA 1
ATOM 2194 C C . ALA A 1 282 ? -14.538 36.532 -51.727 1.00 23.88 282 ALA A C 1
ATOM 2196 O O . ALA A 1 282 ? -15.448 37.239 -52.139 1.00 23.88 282 ALA A O 1
ATOM 2197 N N . SER A 1 283 ? -13.326 36.993 -51.339 1.00 26.69 283 SER A N 1
ATOM 2198 C CA . SER A 1 283 ? -12.430 38.118 -51.790 1.00 26.69 283 SER A CA 1
ATOM 2199 C C . SER A 1 283 ? -12.987 39.456 -52.386 1.00 26.69 283 SER A C 1
ATOM 2201 O O . SER A 1 283 ? -14.059 39.418 -52.978 1.00 26.69 283 SER A O 1
ATOM 2203 N N . PRO A 1 284 ? -12.271 40.632 -52.392 1.00 34.03 284 PRO A N 1
ATOM 2204 C CA . PRO A 1 284 ? -10.816 40.767 -52.623 1.00 34.03 284 PRO A CA 1
ATOM 2205 C C . PRO A 1 284 ? -10.030 41.956 -51.983 1.00 34.03 284 PRO A C 1
ATOM 2207 O O . PRO A 1 284 ? -10.538 42.823 -51.282 1.00 34.03 284 PRO A O 1
ATOM 2210 N N . GLU A 1 285 ? -8.734 41.916 -52.305 1.00 26.00 285 GLU A N 1
ATOM 2211 C CA . GLU A 1 285 ? -7.519 42.677 -51.968 1.00 26.00 285 GLU A CA 1
ATOM 2212 C C . GLU A 1 285 ? -7.530 44.225 -51.997 1.00 26.00 285 GLU A C 1
ATOM 2214 O O . GLU A 1 285 ? -8.187 44.863 -52.824 1.00 26.00 285 GLU A O 1
ATOM 2219 N N . ARG A 1 286 ? -6.602 44.826 -51.222 1.00 25.64 286 ARG A N 1
ATOM 2220 C CA . ARG A 1 286 ? -5.751 45.941 -51.688 1.00 25.64 286 ARG A CA 1
ATOM 2221 C C . ARG A 1 286 ? -4.440 46.066 -50.892 1.00 25.64 286 ARG A C 1
ATOM 2223 O O . ARG A 1 286 ? -4.407 45.892 -49.683 1.00 25.64 286 ARG A O 1
ATOM 2230 N N . ASN A 1 287 ? -3.372 46.375 -51.624 1.00 29.42 287 ASN A N 1
ATOM 2231 C CA . ASN A 1 287 ? -1.961 46.367 -51.234 1.00 29.42 287 ASN A CA 1
ATOM 2232 C C . ASN A 1 287 ? -1.446 47.821 -51.133 1.00 29.42 287 ASN A C 1
ATOM 2234 O O . ASN A 1 287 ? -1.703 48.596 -52.055 1.00 29.42 287 ASN A O 1
ATOM 2238 N N . ALA A 1 288 ? -0.705 48.196 -50.082 1.00 26.02 288 ALA A N 1
ATOM 2239 C CA . ALA A 1 288 ? 0.121 49.413 -50.058 1.00 26.02 288 ALA A CA 1
ATOM 2240 C C . ALA A 1 288 ? 1.250 49.310 -49.015 1.00 26.02 288 ALA A C 1
ATOM 2242 O O . ALA A 1 288 ? 1.048 48.865 -47.890 1.00 26.02 288 ALA A O 1
ATOM 2243 N N . ARG A 1 289 ? 2.451 49.712 -49.441 1.00 26.16 289 ARG A N 1
ATOM 2244 C CA . ARG A 1 289 ? 3.742 49.631 -48.747 1.00 26.16 289 ARG A CA 1
ATOM 2245 C C . ARG A 1 289 ? 4.080 50.911 -47.964 1.00 26.16 289 ARG A C 1
ATOM 2247 O O . ARG A 1 289 ? 3.807 52.000 -48.453 1.00 26.16 289 ARG A O 1
ATOM 2254 N N . ALA A 1 290 ? 4.900 50.687 -46.932 1.00 27.58 290 ALA A N 1
ATOM 2255 C CA . ALA A 1 290 ? 6.080 51.448 -46.487 1.00 27.58 290 ALA A CA 1
ATOM 2256 C C . ALA A 1 290 ? 5.970 52.476 -45.339 1.00 27.58 290 ALA A C 1
ATOM 2258 O O . ALA A 1 290 ? 5.238 53.454 -45.409 1.00 27.58 290 ALA A O 1
ATOM 2259 N N . SER A 1 291 ? 6.880 52.219 -44.382 1.00 28.98 291 SER A N 1
ATOM 2260 C CA . SER A 1 291 ? 7.632 53.103 -43.476 1.00 28.98 291 SER A CA 1
ATOM 2261 C C . SER A 1 291 ? 6.878 53.900 -42.417 1.00 28.98 291 SER A C 1
ATOM 2263 O O . SER A 1 291 ? 6.346 54.956 -42.717 1.00 28.98 291 SER A O 1
ATOM 2265 N N . ASP A 1 292 ? 7.002 53.444 -41.167 1.00 25.81 292 ASP A N 1
ATOM 2266 C CA . ASP A 1 292 ? 7.581 54.259 -40.093 1.00 25.81 292 ASP A CA 1
ATOM 2267 C C . ASP A 1 292 ? 8.196 53.343 -39.023 1.00 25.81 292 ASP A C 1
ATOM 2269 O O . ASP A 1 292 ? 7.525 52.521 -38.397 1.00 25.81 292 ASP A O 1
ATOM 2273 N N . ALA A 1 293 ? 9.514 53.454 -38.871 1.00 36.09 293 ALA A N 1
ATOM 2274 C CA . A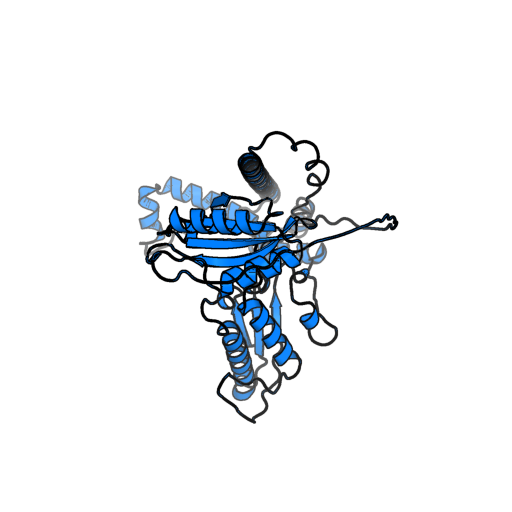LA A 1 293 ? 10.237 53.015 -37.690 1.00 36.09 293 ALA A CA 1
ATOM 2275 C C . ALA A 1 293 ? 10.406 54.233 -36.772 1.00 36.09 293 ALA A C 1
ATOM 2277 O O . ALA A 1 293 ? 10.509 55.351 -37.263 1.00 36.09 293 ALA A O 1
ATOM 2278 N N . GLU A 1 294 ? 10.504 53.966 -35.468 1.00 32.47 294 GLU A N 1
ATOM 2279 C CA . GLU A 1 294 ? 10.794 54.913 -34.377 1.00 32.47 294 GLU A CA 1
ATOM 2280 C C . GLU A 1 294 ? 9.595 55.664 -33.771 1.00 32.47 294 GLU A C 1
ATOM 2282 O O . GLU A 1 294 ? 9.446 56.858 -33.984 1.00 32.47 294 GLU A O 1
ATOM 2287 N N . LEU A 1 295 ? 8.792 54.969 -32.940 1.00 32.41 295 LEU A N 1
ATOM 2288 C CA . LEU A 1 295 ? 8.447 55.378 -31.555 1.00 32.41 295 LEU A CA 1
ATOM 2289 C C . LEU A 1 295 ? 7.515 54.342 -30.864 1.00 32.41 295 LEU A C 1
ATOM 2291 O O . LEU A 1 295 ? 6.299 54.514 -30.806 1.00 32.41 295 LEU A O 1
ATOM 2295 N N . SER A 1 296 ? 8.045 53.239 -30.320 1.00 29.72 296 SER A N 1
ATOM 2296 C CA . SER A 1 296 ? 7.313 52.413 -29.323 1.00 29.72 296 SER A CA 1
ATOM 2297 C C . SER A 1 296 ? 8.232 51.478 -28.534 1.00 29.72 296 SER A C 1
ATOM 2299 O O . SER A 1 296 ? 7.985 50.289 -28.365 1.00 29.72 296 SER A O 1
ATOM 2301 N N . SER A 1 297 ? 9.318 52.027 -27.999 1.00 35.94 297 SER A N 1
ATOM 2302 C CA . SER A 1 297 ? 9.996 51.429 -26.851 1.00 35.94 297 SER A CA 1
ATOM 2303 C C . SER A 1 297 ? 9.153 51.725 -25.606 1.00 35.94 297 SER A C 1
ATOM 2305 O O . SER A 1 297 ? 9.254 52.835 -25.091 1.00 35.94 297 SER A O 1
ATOM 2307 N N . LEU A 1 298 ? 8.280 50.781 -25.218 1.00 35.72 298 LEU A N 1
ATOM 2308 C CA . LEU A 1 298 ? 7.568 50.610 -23.921 1.00 35.72 298 LEU A CA 1
ATOM 2309 C C . LEU A 1 298 ? 6.179 49.942 -24.075 1.00 35.72 298 LEU A C 1
ATOM 2311 O O . LEU A 1 298 ? 5.286 50.161 -23.260 1.00 35.72 298 LEU A O 1
ATOM 2315 N N . ARG A 1 299 ? 5.971 49.100 -25.095 1.00 40.16 299 ARG A N 1
ATOM 2316 C CA . ARG A 1 299 ? 4.843 48.154 -25.107 1.00 40.16 299 ARG A CA 1
ATOM 2317 C C . ARG A 1 299 ? 5.379 46.735 -24.910 1.00 40.16 299 ARG A C 1
ATOM 2319 O O . ARG A 1 299 ? 6.369 46.403 -25.563 1.00 40.16 299 ARG A O 1
ATOM 2326 N N . PRO A 1 300 ? 4.768 45.892 -24.059 1.00 49.81 300 PRO A N 1
ATOM 2327 C CA . PRO A 1 300 ? 5.029 44.460 -24.078 1.00 49.81 300 PRO A CA 1
ATOM 2328 C C . PRO A 1 300 ? 4.412 43.902 -25.366 1.00 49.81 300 PRO A C 1
ATOM 2330 O O . PRO A 1 300 ? 3.277 43.435 -25.380 1.00 49.81 300 PRO A O 1
ATOM 2333 N N . SER A 1 301 ? 5.124 44.033 -26.486 1.00 58.44 301 SER A N 1
ATOM 2334 C CA . SER A 1 301 ? 4.701 43.420 -27.740 1.00 58.44 301 SER A CA 1
ATOM 2335 C C . SER A 1 301 ? 4.866 41.911 -27.614 1.00 58.44 301 SER A C 1
ATOM 2337 O O . SER A 1 301 ? 5.933 41.436 -27.214 1.00 58.44 301 SER A O 1
ATOM 2339 N N . LEU A 1 302 ? 3.827 41.161 -27.973 1.00 70.31 302 LEU A N 1
ATOM 2340 C CA . LEU A 1 302 ? 3.874 39.701 -28.071 1.00 70.31 302 LEU A CA 1
ATOM 2341 C C . LEU A 1 302 ? 5.089 39.258 -28.892 1.00 70.31 302 LEU A C 1
ATOM 2343 O O . LEU A 1 302 ? 5.364 39.838 -29.943 1.00 70.31 302 LEU A O 1
ATOM 2347 N N . THR A 1 303 ? 5.803 38.226 -28.435 1.00 78.31 303 THR A N 1
ATOM 2348 C CA . THR A 1 303 ? 6.962 37.722 -29.183 1.00 78.31 303 THR A CA 1
ATOM 2349 C C . THR A 1 303 ? 6.528 37.185 -30.555 1.00 78.31 303 THR A C 1
ATOM 2351 O O . THR A 1 303 ? 5.416 36.650 -30.669 1.00 78.31 303 THR A O 1
ATOM 2354 N N . PRO A 1 304 ? 7.373 37.276 -31.599 1.00 72.56 304 PRO A N 1
ATOM 2355 C CA . PRO A 1 304 ? 7.051 36.758 -32.933 1.00 72.56 304 PRO A CA 1
ATOM 2356 C C . PRO A 1 304 ? 6.637 35.278 -32.923 1.00 72.56 304 PRO A C 1
ATOM 2358 O O . PRO A 1 304 ? 5.749 34.864 -33.667 1.00 72.56 304 PRO A O 1
ATOM 2361 N N . GLU A 1 305 ? 7.222 34.480 -32.029 1.00 73.12 305 GLU A N 1
ATOM 2362 C CA . GLU A 1 305 ? 6.883 33.069 -31.842 1.00 73.12 305 GLU A CA 1
ATOM 2363 C C . GLU A 1 305 ? 5.460 32.896 -31.297 1.00 73.12 305 GLU A C 1
ATOM 2365 O O . GLU A 1 305 ? 4.711 32.039 -31.770 1.00 73.12 305 GLU A O 1
ATOM 2370 N N . THR A 1 306 ? 5.063 33.738 -30.339 1.00 79.19 306 THR A N 1
ATOM 2371 C CA . THR A 1 306 ? 3.713 33.720 -29.760 1.00 79.19 306 THR A CA 1
ATOM 2372 C C . THR A 1 306 ? 2.681 34.161 -30.796 1.00 79.19 306 THR A C 1
ATOM 2374 O O . THR A 1 306 ? 1.620 33.550 -30.910 1.00 79.19 306 THR A O 1
ATOM 2377 N N . GLN A 1 307 ? 3.002 35.171 -31.610 1.00 80.56 307 GLN A N 1
ATOM 2378 C CA . GLN A 1 307 ? 2.137 35.614 -32.707 1.00 80.56 307 GLN A CA 1
ATOM 2379 C C . GLN A 1 307 ? 1.908 34.497 -33.734 1.00 80.56 307 GLN A C 1
ATOM 2381 O O . GLN A 1 307 ? 0.767 34.237 -34.123 1.00 80.56 307 GLN A O 1
ATOM 2386 N N . GLN A 1 308 ? 2.966 33.768 -34.108 1.00 78.06 308 GLN A N 1
ATOM 2387 C CA . GLN A 1 308 ? 2.854 32.626 -35.014 1.00 78.06 308 GLN A CA 1
ATOM 2388 C C . GLN A 1 308 ? 2.019 31.484 -34.409 1.00 78.06 308 GLN A C 1
ATOM 2390 O O . GLN A 1 308 ? 1.232 30.854 -35.117 1.00 78.06 308 GLN A O 1
ATOM 2395 N N . GLN A 1 309 ? 2.156 31.216 -33.106 1.00 78.94 309 GLN A N 1
ATOM 2396 C CA . GLN A 1 309 ? 1.344 30.212 -32.407 1.00 78.94 309 GLN A CA 1
ATOM 2397 C C . GLN A 1 309 ? -0.144 30.577 -32.396 1.00 78.94 309 GLN A C 1
ATOM 2399 O O . GLN A 1 309 ? -0.977 29.719 -32.688 1.00 78.94 309 GLN A O 1
ATOM 2404 N N . VAL A 1 310 ? -0.479 31.840 -32.119 1.00 81.06 310 VAL A N 1
ATOM 2405 C CA . VAL A 1 310 ? -1.862 32.342 -32.173 1.00 81.06 310 VAL A CA 1
ATOM 2406 C C . VAL A 1 310 ? -2.429 32.188 -33.580 1.00 81.06 310 VAL A C 1
ATOM 2408 O O . VAL A 1 310 ? -3.506 31.618 -33.742 1.00 81.06 310 VAL A O 1
ATOM 2411 N N . HIS A 1 311 ? -1.680 32.603 -34.603 1.00 80.75 311 HIS A N 1
ATOM 2412 C CA . HIS A 1 311 ? -2.115 32.487 -35.994 1.00 80.75 311 HIS A CA 1
ATOM 2413 C C . HIS A 1 311 ? -2.370 31.026 -36.400 1.00 80.75 311 HIS A C 1
ATOM 2415 O O . HIS A 1 311 ? -3.392 30.717 -37.008 1.00 80.75 311 HIS A O 1
ATOM 2421 N N . ASN A 1 312 ? -1.497 30.097 -35.995 1.00 81.19 312 ASN A N 1
ATOM 2422 C CA . ASN A 1 312 ? -1.674 28.669 -36.269 1.00 81.19 312 ASN A CA 1
ATOM 2423 C C . ASN A 1 312 ? -2.922 28.083 -35.586 1.00 81.19 312 ASN A C 1
ATOM 2425 O O . ASN A 1 312 ? -3.583 27.227 -36.173 1.00 81.19 312 ASN A O 1
ATOM 2429 N N . LEU A 1 313 ? -3.242 28.518 -34.362 1.00 81.88 313 LEU A N 1
ATOM 2430 C CA . LEU A 1 313 ? -4.444 28.080 -33.645 1.00 81.88 313 LEU A CA 1
ATOM 2431 C C . LEU A 1 313 ? -5.720 28.604 -34.309 1.00 81.88 313 LEU A C 1
ATOM 2433 O O . LEU A 1 313 ? -6.660 27.836 -34.521 1.00 81.88 313 LEU A O 1
ATOM 2437 N N . LEU A 1 314 ? -5.734 29.885 -34.680 1.00 80.62 314 LEU A N 1
ATOM 2438 C CA . LEU A 1 314 ? -6.870 30.508 -35.360 1.00 80.62 314 LEU A CA 1
ATOM 2439 C C . LEU A 1 314 ? -7.092 29.890 -36.749 1.00 80.62 314 LEU A C 1
ATOM 2441 O O . LEU A 1 314 ? -8.221 29.542 -37.091 1.00 80.62 314 LEU A O 1
ATOM 2445 N N . ALA A 1 315 ? -6.020 29.630 -37.508 1.00 77.31 315 ALA A N 1
ATOM 2446 C CA . ALA A 1 315 ? -6.088 28.957 -38.809 1.00 77.31 315 ALA A CA 1
ATOM 2447 C C . ALA A 1 315 ? -6.657 27.526 -38.728 1.00 77.31 315 ALA A C 1
ATOM 2449 O O . ALA A 1 315 ? -7.271 27.043 -39.680 1.00 77.31 315 ALA A O 1
ATOM 2450 N N . GLN A 1 316 ? -6.488 26.848 -37.589 1.00 77.44 316 GLN A N 1
ATOM 2451 C CA . GLN A 1 316 ? -7.063 25.523 -37.318 1.00 77.44 316 GLN A CA 1
ATOM 2452 C C . GLN A 1 316 ? -8.522 25.587 -36.828 1.00 77.44 316 GLN A C 1
ATOM 2454 O O . GLN A 1 316 ? -9.146 24.549 -36.604 1.00 77.44 316 GLN A O 1
ATOM 2459 N N . GLY A 1 317 ? -9.091 26.790 -36.693 1.00 76.50 317 GLY A N 1
ATOM 2460 C CA . GLY A 1 317 ? -10.457 27.014 -36.222 1.00 76.50 317 GLY A CA 1
ATOM 2461 C C . GLY A 1 317 ? -10.611 26.904 -34.704 1.00 76.50 317 GLY A C 1
ATOM 2462 O O . GLY A 1 317 ? -11.731 26.735 -34.212 1.00 76.50 317 GLY A O 1
ATOM 2463 N N . TYR A 1 318 ? -9.507 26.974 -33.957 1.00 81.94 318 TYR A N 1
ATOM 2464 C CA . TYR A 1 318 ? -9.529 27.001 -32.500 1.00 81.94 318 TYR A CA 1
ATOM 2465 C C . TYR A 1 318 ? -9.727 28.421 -31.979 1.00 81.94 318 TYR A C 1
ATOM 2467 O O . TYR A 1 318 ? -9.345 29.402 -32.611 1.00 81.94 318 TYR A O 1
ATOM 2475 N N . ARG A 1 319 ? -10.323 28.530 -30.791 1.00 81.38 319 ARG A N 1
ATOM 2476 C CA . ARG A 1 319 ? -10.457 29.795 -30.067 1.00 81.38 319 ARG A CA 1
ATOM 2477 C C . ARG A 1 319 ? -9.225 30.034 -29.214 1.00 81.38 319 ARG A C 1
ATOM 2479 O O . ARG A 1 319 ? -8.649 29.091 -28.679 1.00 81.38 319 ARG A O 1
ATOM 2486 N N . VAL A 1 320 ? -8.856 31.294 -29.046 1.00 81.38 320 VAL A N 1
ATOM 2487 C CA . VAL A 1 320 ? -7.698 31.686 -28.244 1.00 81.38 320 VAL A CA 1
ATOM 2488 C C . VAL A 1 320 ? -8.173 32.504 -27.047 1.00 81.38 320 VAL A C 1
ATOM 2490 O O . VAL A 1 320 ? -9.045 33.363 -27.165 1.00 81.38 320 VAL A O 1
ATOM 2493 N N . GLY A 1 321 ? -7.622 32.214 -25.876 1.00 83.94 321 GLY A N 1
ATOM 2494 C CA . GLY A 1 321 ? -7.852 32.975 -24.653 1.00 83.94 321 GLY A CA 1
ATOM 2495 C C . GLY A 1 321 ? -6.549 33.187 -23.897 1.00 83.94 321 GLY A C 1
ATOM 2496 O O . GLY A 1 321 ? -5.526 32.586 -24.224 1.00 83.94 321 GLY A O 1
ATOM 2497 N N . MET A 1 322 ? -6.588 34.012 -22.855 1.00 84.81 322 MET A N 1
ATOM 2498 C CA . MET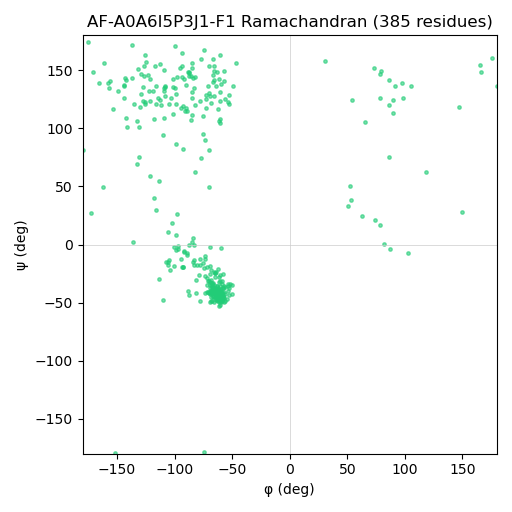 A 1 322 ? -5.474 34.113 -21.914 1.00 84.81 322 MET A CA 1
ATOM 2499 C C . MET A 1 322 ? -5.953 34.027 -20.481 1.00 84.81 322 MET A C 1
ATOM 2501 O O . MET A 1 322 ? -7.054 34.471 -20.135 1.00 84.81 322 MET A O 1
ATOM 2505 N N . GLU A 1 323 ? -5.065 33.521 -19.642 1.00 88.62 323 GLU A N 1
ATOM 2506 C CA . GLU A 1 323 ? -5.258 33.476 -18.206 1.00 88.62 323 GLU A CA 1
ATOM 2507 C C . GLU A 1 323 ? -4.036 34.052 -17.495 1.00 88.62 323 GLU A C 1
ATOM 2509 O O . GLU A 1 323 ? -2.912 33.895 -17.971 1.00 88.62 323 GLU A O 1
ATOM 2514 N N . HIS A 1 324 ? -4.260 34.706 -16.361 1.00 87.19 324 HIS A N 1
ATOM 2515 C CA . HIS A 1 324 ? -3.228 35.296 -15.522 1.00 87.19 324 HIS A CA 1
ATOM 2516 C C . HIS A 1 324 ? -3.322 34.762 -14.086 1.00 87.19 324 HIS A C 1
ATOM 2518 O O . HIS A 1 324 ? -4.371 34.259 -13.664 1.00 87.19 324 HIS A O 1
ATOM 2524 N N . VAL A 1 325 ? -2.216 34.816 -13.345 1.00 88.12 325 VAL A N 1
ATOM 2525 C CA . VAL A 1 325 ? -2.174 34.425 -11.935 1.00 88.12 325 VAL A CA 1
ATOM 2526 C C . VAL A 1 325 ? -0.992 35.065 -11.200 1.00 88.12 325 VAL A C 1
ATOM 2528 O O . VAL A 1 325 ? 0.133 35.102 -11.707 1.00 88.12 325 VAL A O 1
ATOM 2531 N N . ASP A 1 326 ? -1.233 35.516 -9.968 1.00 84.06 326 ASP A N 1
ATOM 2532 C CA . ASP A 1 326 ? -0.180 35.981 -9.063 1.00 84.06 326 ASP A CA 1
ATOM 2533 C C . ASP A 1 326 ? 0.770 34.840 -8.627 1.00 84.06 326 ASP A C 1
ATOM 2535 O O . ASP A 1 326 ? 0.441 33.651 -8.690 1.00 84.06 326 ASP A O 1
ATOM 2539 N N . GLU A 1 327 ? 1.975 35.183 -8.161 1.00 78.06 327 GLU A N 1
ATOM 2540 C CA . GLU A 1 327 ? 3.007 34.200 -7.790 1.00 78.06 327 GLU A CA 1
ATOM 2541 C C . GLU A 1 327 ? 2.545 33.218 -6.695 1.00 78.06 327 GLU A C 1
ATOM 2543 O O . GLU A 1 327 ? 2.936 32.046 -6.672 1.00 78.06 327 GLU A O 1
ATOM 2548 N N . ARG A 1 328 ? 1.665 33.667 -5.793 1.00 74.50 328 ARG A N 1
ATOM 2549 C CA . ARG A 1 328 ? 1.155 32.845 -4.692 1.00 74.50 328 ARG A CA 1
ATOM 2550 C C . ARG A 1 328 ? 0.162 31.796 -5.195 1.00 74.50 328 ARG A C 1
ATOM 2552 O O . ARG A 1 328 ? 0.215 30.653 -4.743 1.00 74.50 328 ARG A O 1
ATOM 2559 N N . ARG A 1 329 ? -0.731 32.166 -6.113 1.00 74.31 329 ARG A N 1
ATOM 2560 C CA . ARG A 1 329 ? -1.770 31.304 -6.704 1.00 74.31 329 ARG A CA 1
ATOM 2561 C C . ARG A 1 329 ? -1.256 30.453 -7.861 1.00 74.31 329 ARG A C 1
ATOM 2563 O O . ARG A 1 329 ? -1.875 29.436 -8.177 1.00 74.31 329 ARG A O 1
ATOM 2570 N N . PHE A 1 330 ? -0.109 30.806 -8.441 1.00 75.38 330 PHE A N 1
ATOM 2571 C CA . PHE A 1 330 ? 0.588 29.964 -9.411 1.00 75.38 330 PHE A CA 1
ATOM 2572 C C . PHE A 1 330 ? 0.911 28.584 -8.812 1.00 75.38 330 PHE A C 1
ATOM 2574 O O . PHE A 1 330 ? 0.668 27.561 -9.446 1.00 75.38 330 PHE A O 1
ATOM 2581 N N . ARG A 1 331 ? 1.334 28.535 -7.537 1.00 69.12 331 ARG A N 1
ATOM 2582 C CA . ARG A 1 331 ? 1.646 27.280 -6.816 1.00 69.12 331 ARG A CA 1
ATOM 2583 C C . ARG A 1 331 ? 0.440 26.362 -6.616 1.00 69.12 331 ARG A C 1
ATOM 2585 O O . ARG A 1 331 ? 0.615 25.165 -6.427 1.00 69.12 331 ARG A O 1
ATOM 2592 N N . THR A 1 332 ? -0.770 26.914 -6.644 1.00 70.56 332 THR A N 1
ATOM 2593 C CA . THR A 1 332 ? -2.021 26.162 -6.489 1.00 70.56 332 THR A CA 1
ATOM 2594 C C . THR A 1 332 ? -2.776 25.997 -7.811 1.00 70.56 332 THR A C 1
ATOM 2596 O O . THR A 1 332 ? -3.924 25.559 -7.795 1.00 70.56 332 THR A O 1
ATOM 2599 N N . ASN A 1 333 ? -2.149 26.339 -8.950 1.00 75.88 333 ASN A N 1
ATOM 2600 C CA . ASN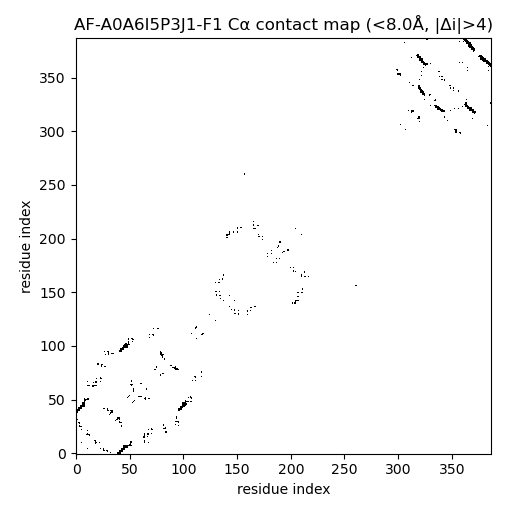 A 1 333 ? -2.708 26.237 -10.306 1.00 75.88 333 ASN A CA 1
ATOM 2601 C C . ASN A 1 333 ? -4.105 26.874 -10.472 1.00 75.88 333 ASN A C 1
ATOM 2603 O O . ASN A 1 333 ? -4.928 26.420 -11.267 1.00 75.88 333 ASN A O 1
ATOM 2607 N N . SER A 1 334 ? -4.378 27.956 -9.739 1.00 73.00 334 SER A N 1
ATOM 2608 C CA . SER A 1 334 ? -5.664 28.660 -9.779 1.00 73.00 334 SER A CA 1
ATOM 2609 C C . SER A 1 334 ? -5.587 29.893 -10.682 1.00 73.00 334 SER A C 1
ATOM 2611 O O . SER A 1 334 ? -5.365 31.002 -10.198 1.00 73.00 334 SER A O 1
ATOM 2613 N N . TRP A 1 335 ? -5.813 29.703 -11.979 1.00 83.31 335 TRP A N 1
ATOM 2614 C CA . TRP A 1 335 ? -5.713 30.750 -13.000 1.00 83.31 335 TRP A CA 1
ATOM 2615 C C . TRP A 1 335 ? -7.007 31.562 -13.157 1.00 83.31 335 TRP A C 1
ATOM 2617 O O . TRP A 1 335 ? -8.107 31.019 -13.048 1.00 83.31 335 TRP A O 1
ATOM 2627 N N . GLN A 1 336 ? -6.881 32.861 -13.438 1.00 81.69 336 GLN A N 1
ATOM 2628 C CA . GLN A 1 336 ? -7.998 33.764 -13.727 1.00 81.69 336 GLN A CA 1
ATOM 2629 C C . GLN A 1 336 ? -8.015 34.129 -15.211 1.00 81.69 336 GLN A C 1
ATOM 2631 O O . GLN A 1 336 ? -6.976 34.407 -15.798 1.00 81.69 336 GLN A O 1
ATOM 2636 N N . SER A 1 337 ? -9.185 34.123 -15.848 1.00 80.25 337 SER A N 1
ATOM 2637 C CA . SER A 1 337 ? -9.289 34.466 -17.271 1.00 80.25 337 SER A CA 1
ATOM 2638 C C . SER A 1 337 ? -9.230 35.982 -17.477 1.00 80.25 337 SER A C 1
ATOM 2640 O O . SER A 1 337 ? -10.078 36.701 -16.957 1.00 80.25 337 SER A O 1
ATOM 2642 N N . CYS A 1 338 ? -8.280 36.455 -18.289 1.00 67.69 338 CYS A N 1
ATOM 2643 C CA . CYS A 1 338 ? -8.164 37.868 -18.671 1.00 67.69 338 CYS A CA 1
ATOM 2644 C C . CYS A 1 338 ? -9.331 38.300 -19.568 1.00 67.69 338 CYS A C 1
ATOM 2646 O O . CYS A 1 338 ? -9.958 39.335 -19.364 1.00 67.69 338 CYS A O 1
ATOM 2648 N N . THR A 1 339 ? -9.604 37.502 -20.603 1.00 60.69 339 THR A N 1
ATOM 2649 C CA . THR A 1 339 ? -10.742 37.661 -21.510 1.00 60.69 339 THR A CA 1
ATOM 2650 C C . THR A 1 339 ? -10.830 36.426 -22.411 1.00 60.69 339 THR A C 1
ATOM 2652 O O . THR A 1 339 ? -9.806 35.815 -22.728 1.00 60.69 339 THR A O 1
ATOM 2655 N N . ILE A 1 340 ? -12.041 36.038 -22.818 1.00 56.44 340 ILE A N 1
ATOM 2656 C CA . ILE A 1 340 ? -12.241 35.021 -23.860 1.00 56.44 340 ILE A CA 1
ATOM 2657 C C . ILE A 1 340 ? -12.586 35.783 -25.131 1.00 56.44 340 ILE A C 1
ATOM 2659 O O . ILE A 1 340 ? -13.635 36.419 -25.200 1.00 56.44 340 ILE A O 1
ATOM 2663 N N . LEU A 1 341 ? -11.693 35.741 -26.114 1.00 55.44 341 LEU A N 1
ATOM 2664 C CA . LEU A 1 341 ? -11.920 36.389 -27.396 1.00 55.44 341 LEU A CA 1
ATOM 2665 C C . LEU A 1 341 ? -12.769 35.459 -28.254 1.00 55.44 341 LEU A C 1
ATOM 2667 O O . LEU A 1 341 ? -12.363 34.333 -28.548 1.00 55.44 341 LEU A O 1
ATOM 2671 N N . ASP A 1 342 ? -13.949 35.920 -28.668 1.00 54.97 342 ASP A N 1
ATOM 2672 C CA . ASP A 1 342 ? -14.672 35.287 -29.771 1.00 54.97 342 ASP A CA 1
ATOM 2673 C C . ASP A 1 342 ? -13.987 35.734 -31.073 1.00 54.97 342 ASP A C 1
ATOM 2675 O O . ASP A 1 342 ? -14.400 36.668 -31.755 1.00 54.97 342 ASP A O 1
ATOM 2679 N N . ALA A 1 343 ? -12.811 35.153 -31.314 1.00 54.19 343 ALA A N 1
ATOM 2680 C CA . ALA A 1 343 ? -11.886 35.559 -32.358 1.00 54.19 343 ALA A CA 1
ATOM 2681 C C . ALA A 1 343 ? -12.417 35.138 -33.736 1.00 54.19 343 ALA A C 1
ATOM 2683 O O . ALA A 1 343 ? -12.148 34.038 -34.213 1.00 54.19 343 ALA A O 1
ATOM 2684 N N . GLN A 1 344 ? -13.193 36.017 -34.368 1.00 54.00 344 GLN A N 1
ATOM 2685 C CA . GLN A 1 344 ? -13.303 36.052 -35.831 1.00 54.00 344 GLN A CA 1
ATOM 2686 C C . GLN A 1 344 ? -12.447 37.163 -36.456 1.00 54.00 344 GLN A C 1
ATOM 2688 O O . GLN A 1 344 ? -12.401 37.278 -37.676 1.00 54.00 344 GLN A O 1
ATOM 2693 N N . ASP A 1 345 ? -11.760 37.962 -35.634 1.00 59.72 345 ASP A N 1
ATOM 2694 C CA . ASP A 1 345 ? -10.938 39.088 -36.072 1.00 59.72 345 ASP A CA 1
ATOM 2695 C C . ASP A 1 345 ? -9.570 39.044 -35.368 1.00 59.72 345 ASP A C 1
ATOM 2697 O O . ASP A 1 345 ? -9.463 39.316 -34.167 1.00 59.72 345 ASP A O 1
ATOM 2701 N N . ASP A 1 346 ? -8.531 38.669 -36.121 1.00 63.91 346 ASP A N 1
ATOM 2702 C CA . ASP A 1 346 ? -7.145 38.524 -35.652 1.00 63.91 346 ASP A CA 1
ATOM 2703 C C . ASP A 1 346 ? -6.645 39.801 -34.959 1.00 63.91 346 ASP A C 1
ATOM 2705 O O . ASP A 1 346 ? -5.938 39.735 -33.955 1.00 63.91 346 ASP A O 1
ATOM 2709 N N . THR A 1 347 ? -7.064 40.976 -35.437 1.00 67.75 347 THR A N 1
ATOM 2710 C CA . THR A 1 347 ? -6.582 42.262 -34.909 1.00 67.75 347 THR A CA 1
ATOM 2711 C C . THR A 1 347 ? -7.150 42.535 -33.518 1.00 67.75 347 THR A C 1
ATOM 2713 O O . THR A 1 347 ? -6.423 42.938 -32.612 1.00 67.75 347 THR A O 1
ATOM 2716 N N . GLN A 1 348 ? -8.430 42.222 -33.300 1.00 69.38 348 GLN A N 1
ATOM 2717 C CA . GLN A 1 348 ? -9.045 42.337 -31.974 1.00 69.38 348 GLN A CA 1
ATOM 2718 C C . GLN A 1 348 ? -8.454 41.336 -30.981 1.00 69.38 348 GLN A C 1
ATOM 2720 O O . GLN A 1 348 ? -8.351 41.640 -29.788 1.00 69.38 348 GLN A O 1
ATOM 2725 N N . ALA A 1 349 ? -8.054 40.155 -31.463 1.00 70.50 349 ALA A N 1
ATOM 2726 C CA . ALA A 1 349 ? -7.419 39.156 -30.625 1.00 70.50 349 ALA A CA 1
ATOM 2727 C C . ALA A 1 349 ? -6.054 39.636 -30.120 1.00 70.50 349 ALA A C 1
ATOM 2729 O O . ALA A 1 349 ? -5.815 39.620 -28.912 1.00 70.50 349 ALA A O 1
ATOM 2730 N N . PHE A 1 350 ? -5.199 40.144 -31.010 1.00 76.75 350 PHE A N 1
ATOM 2731 C CA . PHE A 1 350 ? -3.891 40.675 -30.625 1.00 76.75 350 PHE A CA 1
ATOM 2732 C C . PHE A 1 350 ? -3.996 41.901 -29.708 1.00 76.75 350 PHE A C 1
ATOM 2734 O O . PHE A 1 350 ? -3.318 41.941 -28.682 1.00 76.75 350 PHE A O 1
ATOM 2741 N N . ASP A 1 351 ? -4.913 42.832 -29.980 1.00 75.88 351 ASP A N 1
ATOM 2742 C CA . ASP A 1 351 ? -5.135 44.011 -29.129 1.00 75.88 351 ASP A CA 1
ATOM 2743 C C . ASP A 1 351 ? -5.537 43.639 -27.696 1.00 75.88 351 ASP A C 1
ATOM 2745 O O . ASP A 1 351 ? -5.060 44.218 -26.716 1.00 75.88 351 ASP A O 1
ATOM 2749 N N . ALA A 1 352 ? -6.447 42.678 -27.545 1.00 76.38 352 ALA A N 1
ATOM 2750 C CA . ALA A 1 352 ? -6.856 42.208 -26.229 1.00 76.38 352 ALA A CA 1
ATOM 2751 C C . ALA A 1 352 ? -5.746 41.410 -25.534 1.00 76.38 352 ALA A C 1
ATOM 2753 O O . ALA A 1 352 ? -5.623 41.485 -24.307 1.00 76.38 352 ALA A O 1
ATOM 2754 N N . MET A 1 353 ? -4.915 40.703 -26.307 1.00 82.12 353 MET A N 1
ATOM 2755 C CA . MET A 1 353 ? -3.722 40.030 -25.807 1.00 82.12 353 MET A CA 1
ATOM 2756 C C . MET A 1 353 ? -2.699 40.999 -25.219 1.00 82.12 353 MET A C 1
ATOM 2758 O O . MET A 1 353 ? -2.289 40.840 -24.067 1.00 82.12 353 MET A O 1
ATOM 2762 N N . GLU A 1 354 ? -2.376 42.067 -25.942 1.00 82.31 354 GLU A N 1
ATOM 2763 C CA . GLU A 1 354 ? -1.473 43.112 -25.457 1.00 82.31 354 GLU A CA 1
ATOM 2764 C C . GLU A 1 354 ? -2.020 43.838 -24.218 1.00 82.31 354 GLU A C 1
ATOM 2766 O O . GLU A 1 354 ? -1.262 44.160 -23.296 1.00 82.31 354 GLU A O 1
ATOM 2771 N N . ARG A 1 355 ? -3.342 44.049 -24.137 1.00 82.00 355 ARG A N 1
ATOM 2772 C CA . ARG A 1 355 ? -3.975 44.648 -22.948 1.00 82.00 355 ARG A CA 1
ATOM 2773 C C . ARG A 1 355 ? -3.822 43.778 -21.703 1.00 82.00 355 ARG A C 1
ATOM 2775 O O . ARG A 1 355 ? -3.480 44.320 -20.659 1.00 82.00 355 ARG A O 1
ATOM 2782 N N . CYS A 1 356 ? -4.032 42.463 -21.793 1.00 81.94 356 CYS A N 1
ATOM 2783 C CA . CYS A 1 356 ? -3.846 41.560 -20.647 1.00 81.94 356 CYS A CA 1
ATOM 2784 C C . CYS A 1 356 ? -2.386 41.528 -20.185 1.00 81.94 356 CYS A C 1
ATOM 2786 O O . CYS A 1 356 ? -2.125 41.645 -18.991 1.00 81.94 356 CYS A O 1
ATOM 2788 N N . LEU A 1 357 ? -1.432 41.444 -21.117 1.00 83.44 357 LEU A N 1
ATOM 2789 C CA . LEU A 1 357 ? -0.005 41.466 -20.782 1.00 83.44 357 LEU A CA 1
ATOM 2790 C C . LEU A 1 357 ? 0.399 42.772 -20.089 1.00 83.44 357 LEU A C 1
ATOM 2792 O O . LEU A 1 357 ? 1.110 42.760 -19.088 1.00 83.44 357 LEU A O 1
ATOM 2796 N N . THR A 1 358 ? -0.124 43.903 -20.568 1.00 82.81 358 THR A N 1
ATOM 2797 C CA . THR A 1 358 ? 0.133 45.213 -19.954 1.00 82.81 358 THR A CA 1
ATOM 2798 C C . THR A 1 358 ? -0.532 45.342 -18.582 1.00 82.81 358 THR A C 1
ATOM 2800 O O . THR A 1 358 ? 0.077 45.849 -17.644 1.00 82.81 358 THR A O 1
ATOM 2803 N N . GLN A 1 359 ? -1.779 44.887 -18.446 1.00 83.44 359 GLN A N 1
ATOM 2804 C CA . GLN A 1 359 ? -2.550 44.995 -17.206 1.00 83.44 359 GLN A CA 1
ATOM 2805 C C . GLN A 1 359 ? -1.972 44.126 -16.083 1.00 83.44 359 GLN A C 1
ATOM 2807 O O . GLN A 1 359 ? -2.023 44.522 -14.920 1.00 83.44 359 GLN A O 1
ATOM 2812 N N . TYR A 1 360 ? -1.407 42.969 -16.429 1.00 86.44 360 TYR A N 1
ATOM 2813 C CA . TYR A 1 360 ? -0.895 41.983 -15.480 1.00 86.44 360 TYR A CA 1
ATOM 2814 C C . TYR A 1 360 ? 0.613 41.763 -15.639 1.00 86.44 360 TYR A C 1
ATOM 2816 O O . TYR A 1 360 ? 1.086 40.636 -15.551 1.00 86.44 360 TYR A O 1
ATOM 2824 N N . SER A 1 361 ? 1.388 42.830 -15.864 1.00 82.38 361 SER A N 1
ATOM 2825 C CA . SER A 1 361 ? 2.833 42.761 -16.162 1.00 82.38 361 SER A CA 1
ATOM 2826 C C . SER A 1 361 ? 3.681 42.060 -15.087 1.00 82.38 361 SER A C 1
ATOM 2828 O O . SER A 1 361 ? 4.747 41.533 -15.390 1.00 82.38 361 SER A O 1
ATOM 2830 N N . ASN A 1 362 ? 3.211 42.048 -13.835 1.00 83.69 362 ASN A N 1
ATOM 2831 C CA . ASN A 1 362 ? 3.888 41.442 -12.680 1.00 83.69 362 ASN A CA 1
ATOM 2832 C C . ASN A 1 362 ? 3.284 40.083 -12.285 1.00 83.69 362 ASN A C 1
ATOM 2834 O O . ASN A 1 362 ? 3.457 39.632 -11.155 1.00 83.69 362 ASN A O 1
ATOM 2838 N N . GLU A 1 363 ? 2.538 39.446 -13.185 1.00 87.00 363 GLU A N 1
ATOM 2839 C CA . GLU A 1 363 ? 1.915 38.144 -12.965 1.00 87.00 363 GLU A CA 1
ATOM 2840 C C . GLU A 1 363 ? 2.310 37.153 -14.066 1.00 87.00 363 GLU A C 1
ATOM 2842 O O . GLU A 1 363 ? 2.810 37.523 -15.136 1.00 87.00 363 GLU A O 1
ATOM 2847 N N . TYR A 1 364 ? 2.091 35.864 -13.799 1.00 85.56 364 TYR A N 1
ATOM 2848 C CA . TYR A 1 364 ? 2.225 34.837 -14.823 1.00 85.56 364 TYR A CA 1
ATOM 2849 C C . TYR A 1 364 ? 1.043 34.949 -15.775 1.00 85.56 364 TYR A C 1
ATOM 2851 O O . TYR A 1 364 ? -0.096 34.858 -15.329 1.00 85.56 364 TYR A O 1
ATOM 2859 N N . VAL A 1 365 ? 1.300 35.082 -17.076 1.00 87.69 365 VAL A N 1
ATOM 2860 C CA . VAL A 1 365 ? 0.253 35.077 -18.108 1.00 87.69 365 VAL A CA 1
ATOM 2861 C C . VAL A 1 365 ? 0.490 33.908 -19.049 1.00 87.69 365 VAL A C 1
ATOM 2863 O O . VAL A 1 365 ? 1.606 33.697 -19.532 1.00 87.69 365 VAL A O 1
ATOM 2866 N N . ARG A 1 366 ? -0.564 33.139 -19.321 1.00 88.88 366 ARG A N 1
ATOM 2867 C CA . ARG A 1 366 ? -0.544 32.020 -20.262 1.00 88.88 366 ARG A CA 1
ATOM 2868 C C . ARG A 1 366 ? -1.553 32.192 -21.385 1.00 88.88 366 ARG A C 1
ATOM 2870 O O . ARG A 1 366 ? -2.673 32.648 -21.170 1.00 88.88 366 ARG A O 1
ATOM 2877 N N . LEU A 1 367 ? -1.142 31.760 -22.569 1.00 84.75 367 LEU A N 1
ATOM 2878 C CA . LEU A 1 367 ? -1.968 31.582 -23.748 1.00 84.75 367 LEU A CA 1
ATOM 2879 C C . LEU A 1 367 ? -2.680 30.232 -23.679 1.00 84.75 367 LEU A C 1
ATOM 2881 O O . LEU A 1 367 ? -2.037 29.220 -23.391 1.00 84.75 367 LEU A O 1
ATOM 2885 N N . ILE A 1 368 ? -3.976 30.212 -23.986 1.00 88.62 368 ILE A N 1
ATOM 2886 C CA . ILE A 1 368 ? -4.760 28.984 -24.113 1.00 88.62 368 ILE A CA 1
ATOM 2887 C C . ILE A 1 368 ? -5.402 28.873 -25.498 1.00 88.62 368 ILE A C 1
ATOM 2889 O O . ILE A 1 368 ? -6.023 29.816 -25.984 1.00 88.62 368 ILE A O 1
ATOM 2893 N N . GLY A 1 369 ? -5.269 27.705 -26.122 1.00 83.31 369 GLY A N 1
ATOM 2894 C CA . GLY A 1 369 ? -6.020 27.315 -27.315 1.00 83.31 369 GLY A CA 1
ATOM 2895 C C . GLY A 1 369 ? -7.185 26.414 -26.918 1.00 83.31 369 GLY A C 1
ATOM 2896 O O . GLY A 1 369 ? -7.000 25.492 -26.126 1.00 83.31 369 GLY A O 1
ATOM 2897 N N . ILE A 1 370 ? -8.376 26.657 -27.453 1.00 82.31 370 ILE A N 1
ATOM 2898 C CA . ILE A 1 370 ? -9.614 25.953 -27.110 1.00 82.31 370 ILE A CA 1
ATOM 2899 C C . ILE A 1 370 ? -10.239 25.402 -28.390 1.00 82.31 370 ILE A C 1
ATOM 2901 O O . ILE A 1 370 ? -10.583 26.163 -29.292 1.00 82.31 370 ILE A O 1
ATOM 2905 N N . ASP A 1 371 ? -10.452 24.091 -28.443 1.00 82.94 371 ASP A N 1
ATOM 2906 C CA . ASP A 1 371 ? -11.259 23.457 -29.480 1.00 82.94 371 ASP A CA 1
ATOM 2907 C C . ASP A 1 371 ? -12.749 23.709 -29.195 1.00 82.94 371 ASP A C 1
ATOM 2909 O O . ASP A 1 371 ? -13.288 23.161 -28.225 1.00 82.94 371 ASP A O 1
ATOM 2913 N N . PRO A 1 372 ? -13.450 24.523 -30.010 1.00 74.19 372 PRO A N 1
ATOM 2914 C CA . PRO A 1 372 ? -14.851 24.843 -29.767 1.00 74.19 372 PRO A CA 1
ATOM 2915 C C . PRO A 1 372 ? -15.784 23.640 -29.971 1.00 74.19 372 PRO A C 1
ATOM 2917 O O . PRO A 1 372 ? -16.882 23.640 -29.414 1.00 74.19 372 PRO A O 1
ATOM 2920 N N . LYS A 1 373 ? -15.375 22.617 -30.737 1.00 72.44 373 LYS A N 1
ATOM 2921 C CA . LYS A 1 373 ? -16.199 21.430 -31.014 1.00 72.44 373 LYS A CA 1
ATOM 2922 C C . LYS A 1 373 ? -16.188 20.470 -29.833 1.00 72.44 373 LYS A C 1
ATOM 2924 O O . LYS A 1 373 ? -17.244 20.048 -29.373 1.00 72.44 373 LYS A O 1
ATOM 2929 N N . ASN A 1 374 ? -14.996 20.173 -29.324 1.00 74.25 374 ASN A N 1
ATOM 2930 C CA . ASN A 1 374 ? -14.813 19.233 -28.218 1.00 74.25 374 ASN A CA 1
ATOM 2931 C C . ASN A 1 374 ? -14.818 19.913 -26.841 1.00 74.25 374 ASN A C 1
ATOM 2933 O O . ASN A 1 374 ? -14.816 19.227 -25.823 1.00 74.25 374 ASN A O 1
ATOM 2937 N N . LYS A 1 375 ? -14.845 21.255 -26.798 1.00 74.88 375 LYS A N 1
ATOM 2938 C CA . LYS A 1 375 ? -14.755 22.078 -25.578 1.00 74.88 375 LYS A CA 1
ATOM 2939 C C . LYS A 1 375 ? -13.533 21.725 -24.719 1.00 74.88 375 LYS A C 1
ATOM 2941 O O . LYS A 1 375 ? -13.606 21.718 -23.493 1.00 74.88 375 LYS A O 1
ATOM 2946 N N . GLN A 1 376 ? -12.410 21.430 -25.371 1.00 75.50 376 GLN A N 1
ATOM 2947 C CA . GLN A 1 376 ? -11.157 21.021 -24.733 1.00 75.50 376 GLN A CA 1
ATOM 2948 C C . GLN A 1 376 ? -10.048 22.033 -25.005 1.00 75.50 376 GLN A C 1
ATOM 2950 O O . GLN A 1 376 ? -10.065 22.733 -26.015 1.00 75.50 376 GLN A O 1
ATOM 2955 N N . ARG A 1 377 ? -9.071 22.107 -24.100 1.00 82.62 377 ARG A N 1
ATOM 2956 C CA . ARG A 1 377 ? -7.881 22.939 -24.284 1.00 82.62 377 ARG A CA 1
ATOM 2957 C C . ARG A 1 377 ? -6.848 22.166 -25.101 1.00 82.62 377 ARG A C 1
ATOM 2959 O O . ARG A 1 377 ? -6.503 21.045 -24.745 1.00 82.62 377 ARG A O 1
ATOM 2966 N N . VAL A 1 378 ? -6.379 22.763 -26.190 1.00 81.38 378 VAL A N 1
ATOM 2967 C CA . VAL A 1 378 ? -5.423 22.159 -27.138 1.00 81.38 378 VAL A CA 1
ATOM 2968 C C . VAL A 1 378 ? -4.015 22.743 -27.017 1.00 81.38 378 VAL A C 1
ATOM 2970 O O . VAL A 1 378 ? -3.056 22.125 -27.468 1.00 81.38 378 VAL A O 1
ATOM 2973 N N . LEU A 1 379 ? -3.880 23.914 -26.389 1.00 81.25 379 LEU A N 1
ATOM 2974 C CA . LEU A 1 379 ? -2.600 24.553 -26.093 1.00 81.25 379 LEU A CA 1
ATOM 2975 C C . LEU A 1 379 ? -2.692 25.255 -24.740 1.00 81.25 379 LEU A C 1
ATOM 2977 O O . LEU A 1 379 ? -3.678 25.942 -24.487 1.00 81.25 379 LEU A O 1
ATOM 2981 N N . GLU A 1 380 ? -1.655 25.130 -23.915 1.00 88.50 380 GLU A N 1
ATOM 2982 C CA . GLU A 1 380 ? -1.416 26.002 -22.764 1.00 88.50 380 GLU A CA 1
ATOM 2983 C C . GLU A 1 380 ? 0.065 26.377 -22.748 1.00 88.50 380 GLU A C 1
ATOM 2985 O O . GLU A 1 380 ? 0.932 25.505 -22.729 1.00 88.50 380 GLU A O 1
ATOM 2990 N N . THR A 1 381 ? 0.397 27.663 -22.809 1.00 83.69 381 THR A N 1
ATOM 2991 C CA . THR A 1 381 ? 1.799 28.106 -22.834 1.00 83.69 381 THR A CA 1
ATOM 2992 C C . THR A 1 381 ? 1.951 29.402 -22.063 1.00 83.69 381 THR A C 1
ATOM 2994 O O . THR A 1 381 ? 1.239 30.364 -22.325 1.00 83.69 381 THR A O 1
ATOM 2997 N N . ILE A 1 382 ? 2.871 29.435 -21.098 1.00 86.50 382 ILE A N 1
ATOM 2998 C CA . ILE A 1 382 ? 3.187 30.652 -20.343 1.00 86.50 382 ILE A CA 1
ATOM 2999 C C . ILE A 1 382 ? 3.970 31.589 -21.261 1.00 86.50 382 ILE A C 1
ATOM 3001 O O . ILE A 1 382 ? 5.071 31.250 -21.690 1.00 86.50 382 ILE A O 1
ATOM 3005 N N . ILE A 1 383 ? 3.396 32.756 -21.537 1.00 84.19 383 ILE A N 1
ATOM 3006 C CA . ILE A 1 383 ? 3.950 33.778 -22.435 1.00 84.19 383 ILE A CA 1
ATOM 3007 C C . ILE A 1 383 ? 4.531 34.971 -21.666 1.00 84.19 383 ILE A C 1
ATOM 3009 O O . ILE A 1 383 ? 5.278 35.758 -22.235 1.00 84.19 383 ILE A O 1
ATOM 3013 N N . GLN A 1 384 ? 4.236 35.081 -20.366 1.00 84.75 384 GLN A N 1
ATOM 3014 C CA . GLN A 1 384 ? 4.815 36.081 -19.472 1.00 84.75 384 GLN A CA 1
ATOM 3015 C C . GLN A 1 384 ? 5.065 35.487 -18.089 1.00 84.75 384 GLN A C 1
ATOM 3017 O O . GLN A 1 384 ? 4.250 34.718 -17.573 1.00 84.75 384 GLN A O 1
ATOM 3022 N N . ARG A 1 385 ? 6.187 35.870 -17.480 1.00 85.50 385 ARG A N 1
ATOM 3023 C CA . ARG A 1 385 ? 6.521 35.570 -16.087 1.00 85.50 385 ARG A CA 1
ATOM 3024 C C . ARG A 1 385 ? 6.780 36.889 -15.351 1.00 85.50 385 ARG A C 1
ATOM 3026 O O . ARG A 1 385 ? 7.310 37.803 -15.986 1.00 85.50 385 ARG A O 1
ATOM 3033 N N . PRO A 1 386 ? 6.432 36.989 -14.057 1.00 80.75 386 PRO A N 1
ATOM 3034 C CA . PRO A 1 386 ? 6.826 38.129 -13.238 1.00 80.75 386 PRO A CA 1
ATOM 3035 C C . PRO A 1 386 ? 8.353 38.271 -13.242 1.00 80.75 386 PRO A C 1
ATOM 3037 O O . PRO A 1 386 ? 9.062 37.261 -13.261 1.00 80.75 386 PRO A O 1
ATOM 3040 N N . SER A 1 387 ? 8.833 39.516 -13.297 1.00 60.62 387 SER A N 1
ATOM 3041 C CA . SER A 1 387 ? 10.268 39.846 -13.263 1.00 60.62 387 SER A CA 1
ATOM 3042 C C . SER A 1 387 ? 10.886 39.642 -11.888 1.00 60.62 387 SER A C 1
ATOM 3044 O O . SER A 1 387 ? 10.178 39.909 -10.890 1.00 60.62 387 SER A O 1
#

Mean predicted aligned error: 18.83 Å